Protein AF-A0A239QKS2-F1 (afdb_monomer)

Nearest PDB structures (foldseek):
  5axh-assembly1_A  TM=4.985E-01  e=1.488E-03  Thermoanaerobacter pseudethanolicus ATCC 33223
  5axg-assembly1_A  TM=4.965E-01  e=3.759E-03  Thermoanaerobacter pseudethanolicus ATCC 33223
  3wnk-assembly1_A  TM=4.405E-01  e=2.263E-02  Niallia circulans

Sequence (397 aa):
MKKGTTLFIAIICILAITTVGLYTGYEEKKEQIEALQQDMLIRDDMDGAFSEEIAEKDKQIQGLADVLEEKDRKIQDLKDDLQEMGQQVTALTNDAEQYVERINALNADVSSRDSRIGELEASITEKEGKIGELETIVAGKDSKVGELEAAISEKDSKIGELEGSISAAQEKIDSLNTDLTDKTKSIDALNADILSKNSQIESLSAESDSTKETLQTVQNLETELAGKEEKIKELNDSIAEKDEIIEDLKVKVQNLEILLNTFAQNKDKDEGTAGTNGLASVRPMVTMDFDKYTMSEPGKIQVVITVTNTGEEDMNEPVTLYYPNDKKVNEFGEDGLPAGKTRSWTGEWDVTQEQLDEGKVAFIIRYSLYDGAAGEDGLPTLRQHKTVFSKQINKGK

Mean predicted aligned error: 19.31 Å

Secondary structure (DSSP, 8-state):
--SHHHHHHHHHHHHHHHHHHHHHHHHHHHHHHHHHHHHHHHHHHHHHHHHHHHHHHHHHHHHHHHHHHHHHHHHHHHHHHHHHHHHHHHHHHHHHHHHHHHHHHHHHHHHHHHHHHHHHHHHHHHHHHHHHHHHHHHHHHHHHHHHHHHHHHHHHHHHHHHHHHHHHHHHHHHHHHHHHHHHHHHHHHHHHHHHHHHHHHHHHHHHHHHHHHHHHHHHHHHHHHHHHHHHHHHHHHHHHHHHHHHHHHHHHHHHHHHHHHHHHTS-------------PPP--EEEEEES--EESS-EEEEEEEEEE--SSS-B-S--EEE-TTS-B-GGG-SS-B-TT-EEEEEEEEEE-HHHHHHTEEEEEEEEEEE-SS--TTSS--EEEEEEEEEEE-EE--

pLDDT: mean 87.49, std 16.26, range [26.03, 98.81]

Solvent-accessible surface area (backbone atoms only — not comparable to full-atom values): 21691 Å² total; per-residue (Å²): 132,90,57,72,67,55,54,55,53,49,53,53,51,49,52,51,51,49,52,50,52,52,50,51,53,45,51,53,51,48,51,50,49,52,51,52,51,48,52,48,52,53,47,52,52,48,53,49,53,50,51,51,50,50,53,52,48,52,52,51,52,51,55,51,49,55,51,49,53,52,49,52,52,53,52,49,52,53,51,53,52,52,52,52,52,50,52,52,53,52,51,54,49,55,51,50,52,52,50,52,53,51,51,53,51,49,53,51,52,50,54,52,50,53,53,52,48,54,52,49,53,52,51,49,54,54,50,52,53,52,48,54,54,48,52,53,52,48,55,54,48,53,54,50,50,54,54,50,54,52,53,48,53,53,50,53,54,50,49,54,53,49,52,53,50,49,52,54,49,49,55,50,50,55,52,51,53,51,54,48,52,52,49,50,53,52,50,53,51,52,52,51,51,50,53,54,49,49,53,51,49,53,53,52,48,53,52,50,53,54,50,51,52,52,50,52,51,50,54,50,50,52,54,52,48,53,52,49,54,51,50,51,49,54,50,51,55,48,48,53,54,49,52,53,51,50,51,54,47,47,52,48,47,52,52,49,49,49,50,46,53,65,46,63,77,58,76,90,80,82,86,82,89,77,88,76,80,87,82,87,85,87,72,70,51,73,49,76,49,62,80,66,54,67,42,75,66,63,47,76,38,46,39,40,40,39,40,32,31,75,47,92,59,60,31,75,45,42,47,40,41,24,44,72,86,71,45,73,43,75,88,63,42,70,58,43,46,46,44,70,37,73,53,71,40,74,48,79,45,72,43,44,62,67,37,43,74,70,28,35,54,46,37,34,42,36,36,47,45,70,58,65,81,47,49,102,83,72,49,55,44,76,39,81,44,79,47,79,49,69,48,74,30,45,64,42,132

Structure (mmCIF, N/CA/C/O backbone):
data_AF-A0A239QKS2-F1
#
_entry.id   AF-A0A239QKS2-F1
#
loop_
_atom_site.group_PDB
_atom_site.id
_atom_site.type_symbol
_atom_site.label_atom_id
_atom_site.label_alt_id
_atom_site.label_comp_id
_atom_site.label_asym_id
_atom_site.label_entity_id
_atom_site.label_seq_id
_atom_site.pdbx_PDB_ins_code
_atom_site.Cartn_x
_atom_site.Cartn_y
_atom_site.Cartn_z
_atom_site.occupancy
_atom_site.B_iso_or_equiv
_atom_site.auth_seq_id
_atom_site.auth_comp_id
_atom_site.auth_asym_id
_atom_site.auth_atom_id
_atom_site.pdbx_PDB_model_num
ATOM 1 N N . MET A 1 1 ? 126.933 26.720 -172.159 1.00 47.84 1 MET A N 1
ATOM 2 C CA . MET A 1 1 ? 127.497 26.851 -170.793 1.00 47.84 1 MET A CA 1
ATOM 3 C C . MET A 1 1 ? 126.383 26.871 -169.743 1.00 47.84 1 MET A C 1
ATOM 5 O O . MET A 1 1 ? 125.813 27.917 -169.474 1.00 47.84 1 MET A O 1
ATOM 9 N N . LYS A 1 2 ? 126.066 25.693 -169.193 1.00 53.12 2 LYS A N 1
ATOM 10 C CA . LYS A 1 2 ? 125.741 25.361 -167.786 1.00 53.12 2 LYS A CA 1
ATOM 11 C C . LYS A 1 2 ? 124.768 26.189 -166.902 1.00 53.12 2 LYS A C 1
ATOM 13 O O . LYS A 1 2 ? 124.471 25.689 -165.828 1.00 53.12 2 LYS A O 1
ATOM 18 N N . LYS A 1 3 ? 124.242 27.371 -167.265 1.00 53.22 3 LYS A N 1
ATOM 19 C CA . LYS A 1 3 ? 123.347 28.159 -166.371 1.00 53.22 3 LYS A CA 1
ATOM 20 C C . LYS A 1 3 ? 121.837 27.987 -166.631 1.00 53.22 3 LYS A C 1
ATOM 22 O O . LYS A 1 3 ? 121.060 28.078 -165.689 1.00 53.22 3 LYS A O 1
ATOM 27 N N . GLY A 1 4 ? 121.424 27.699 -167.872 1.00 55.31 4 GLY A N 1
ATOM 28 C CA . GLY A 1 4 ? 120.005 27.622 -168.272 1.00 55.31 4 GLY A CA 1
ATOM 29 C C . GLY A 1 4 ? 119.245 26.381 -167.785 1.00 55.31 4 GLY A C 1
ATOM 30 O O . GLY A 1 4 ? 118.076 26.477 -167.437 1.00 55.31 4 GLY A O 1
ATOM 31 N N . THR A 1 5 ? 119.898 25.226 -167.681 1.00 60.78 5 THR A N 1
ATOM 32 C CA . THR A 1 5 ? 119.260 23.991 -167.193 1.00 60.78 5 THR A CA 1
ATOM 33 C C . THR A 1 5 ? 119.127 23.975 -165.668 1.00 60.78 5 THR A C 1
ATOM 35 O O . THR A 1 5 ? 118.152 23.462 -165.135 1.00 60.78 5 THR A O 1
ATOM 38 N N . THR A 1 6 ? 120.063 24.605 -164.956 1.00 61.34 6 THR A N 1
ATOM 39 C CA . THR A 1 6 ? 120.092 24.653 -163.486 1.00 61.34 6 THR A CA 1
ATOM 40 C C . THR A 1 6 ? 118.998 25.556 -162.906 1.00 61.34 6 THR A C 1
ATOM 42 O O . THR A 1 6 ? 118.423 25.219 -161.879 1.00 61.34 6 THR A O 1
ATOM 45 N N . LEU A 1 7 ? 118.666 26.673 -163.573 1.00 62.88 7 LEU A N 1
ATOM 46 C CA . LEU A 1 7 ? 117.631 27.614 -163.117 1.00 62.88 7 LEU A CA 1
ATOM 47 C C . LEU A 1 7 ? 116.206 27.056 -163.295 1.00 62.88 7 LEU A C 1
ATOM 49 O O . LEU A 1 7 ? 115.366 27.224 -162.418 1.00 62.88 7 LEU A O 1
ATOM 53 N N . PHE A 1 8 ? 115.939 26.355 -164.401 1.00 65.31 8 PHE A N 1
ATOM 54 C CA . PHE A 1 8 ? 114.623 25.765 -164.676 1.00 65.31 8 PHE A CA 1
ATOM 55 C C . PHE A 1 8 ? 114.333 24.562 -163.763 1.00 65.31 8 PHE A C 1
ATOM 57 O O . PHE A 1 8 ? 113.239 24.445 -163.217 1.00 65.31 8 PHE A O 1
ATOM 64 N N . ILE A 1 9 ? 115.348 23.723 -163.511 1.00 68.69 9 ILE A N 1
ATOM 65 C CA . ILE A 1 9 ? 115.271 22.631 -162.528 1.00 68.69 9 ILE A CA 1
ATOM 66 C C . ILE A 1 9 ? 115.101 23.194 -161.106 1.00 68.69 9 ILE A C 1
ATOM 68 O O . ILE A 1 9 ? 114.302 22.664 -160.344 1.00 68.69 9 ILE A O 1
ATOM 72 N N . ALA A 1 10 ? 115.767 24.304 -160.757 1.00 69.31 10 ALA A N 1
ATOM 73 C CA . ALA A 1 10 ? 115.600 24.948 -159.451 1.00 69.31 10 ALA A CA 1
ATOM 74 C C . ALA A 1 10 ? 114.176 25.492 -159.224 1.00 69.31 10 ALA A C 1
ATOM 76 O O . ALA A 1 10 ? 113.632 25.297 -158.143 1.00 69.31 10 ALA A O 1
ATOM 77 N N . ILE A 1 11 ? 113.545 26.118 -160.225 1.00 70.69 11 ILE A N 1
ATOM 78 C CA . ILE A 1 11 ? 112.167 26.637 -160.112 1.00 70.69 11 ILE A CA 1
ATOM 79 C C . ILE A 1 11 ? 111.148 25.497 -159.990 1.00 70.69 11 ILE A C 1
ATOM 81 O O . ILE A 1 11 ? 110.250 25.577 -159.154 1.00 70.69 11 ILE A O 1
ATOM 85 N N . ILE A 1 12 ? 111.303 24.423 -160.773 1.00 73.75 12 ILE A N 1
ATOM 86 C CA . ILE A 1 12 ? 110.432 23.240 -160.684 1.00 73.75 12 ILE A CA 1
ATOM 87 C C . ILE A 1 12 ? 110.605 22.537 -159.331 1.00 73.75 12 ILE A C 1
ATOM 89 O O . ILE A 1 12 ? 109.608 22.168 -158.719 1.00 73.75 12 ILE A O 1
ATOM 93 N N . CYS A 1 13 ? 111.835 22.411 -158.819 1.00 72.19 13 CYS A N 1
ATOM 94 C CA . CYS A 1 13 ? 112.075 21.873 -157.479 1.00 72.19 13 CYS A CA 1
ATOM 95 C C . CYS A 1 13 ? 111.467 22.761 -156.385 1.00 72.19 13 CYS A C 1
ATOM 97 O O . CYS A 1 13 ? 110.844 22.230 -155.474 1.00 72.19 13 CYS A O 1
ATOM 99 N N . ILE A 1 14 ? 111.591 24.092 -156.474 1.00 73.31 14 ILE A N 1
ATOM 100 C CA . ILE A 1 14 ? 110.985 25.021 -155.505 1.00 73.31 14 ILE A CA 1
ATOM 101 C C . ILE A 1 14 ? 109.459 24.910 -155.534 1.00 73.31 14 ILE A C 1
ATOM 103 O O . ILE A 1 14 ? 108.862 24.790 -154.473 1.00 73.31 14 ILE A O 1
ATOM 107 N N . LEU A 1 15 ? 108.839 24.903 -156.719 1.00 72.75 15 LEU A N 1
ATOM 108 C CA . LEU A 1 15 ? 107.388 24.745 -156.864 1.00 72.75 15 LEU A CA 1
ATOM 109 C C . LEU A 1 15 ? 106.905 23.391 -156.343 1.00 72.75 15 LEU A C 1
ATOM 111 O O . LEU A 1 15 ? 105.918 23.353 -155.623 1.00 72.75 15 LEU A O 1
ATOM 115 N N . ALA A 1 16 ? 107.611 22.298 -156.647 1.00 73.88 16 ALA A N 1
ATOM 116 C CA . ALA A 1 16 ? 107.278 20.973 -156.132 1.00 73.88 16 ALA A CA 1
ATOM 117 C C . ALA A 1 16 ? 107.384 20.922 -154.597 1.00 73.88 16 ALA A C 1
ATOM 119 O O . ALA A 1 16 ? 106.456 20.456 -153.940 1.00 73.88 16 ALA A O 1
ATOM 120 N N . ILE A 1 17 ? 108.463 21.467 -154.020 1.00 74.19 17 ILE A N 1
ATOM 121 C CA . ILE A 1 17 ? 108.675 21.544 -152.566 1.00 74.19 17 ILE A CA 1
ATOM 122 C C . ILE A 1 17 ? 107.605 22.416 -151.898 1.00 74.19 17 ILE A C 1
ATOM 124 O O . ILE A 1 17 ? 107.085 22.026 -150.855 1.00 74.19 17 ILE A O 1
ATOM 128 N N . THR A 1 18 ? 107.231 23.560 -152.484 1.00 74.69 18 THR A N 1
ATOM 129 C CA . THR A 1 18 ? 106.180 24.421 -151.921 1.00 74.69 18 THR A CA 1
ATOM 130 C C . THR A 1 18 ? 104.794 23.798 -152.048 1.00 74.69 18 THR A C 1
ATOM 132 O O . THR A 1 18 ? 104.026 23.884 -151.095 1.00 74.69 18 THR A O 1
ATOM 135 N N . THR A 1 19 ? 104.464 23.118 -153.154 1.00 74.81 19 THR A N 1
ATOM 136 C CA . THR A 1 19 ? 103.192 22.380 -153.267 1.00 74.81 19 THR A CA 1
ATOM 137 C C . THR A 1 19 ? 103.113 21.200 -152.309 1.00 74.81 19 THR A C 1
ATOM 139 O O . THR A 1 19 ? 102.076 21.017 -151.680 1.00 74.81 19 THR A O 1
ATOM 142 N N . VAL A 1 20 ? 104.198 20.435 -152.145 1.00 77.69 20 VAL A N 1
ATOM 143 C CA . VAL A 1 20 ? 104.249 19.340 -151.168 1.00 77.69 20 VAL A CA 1
ATOM 144 C C . VAL A 1 20 ? 104.136 19.906 -149.755 1.00 77.69 20 VAL A C 1
ATOM 146 O O . VAL A 1 20 ? 103.309 19.417 -149.005 1.00 77.69 20 VAL A O 1
ATOM 149 N N . GLY A 1 21 ? 104.856 20.983 -149.421 1.00 75.94 21 GLY A N 1
ATOM 150 C CA . GLY A 1 21 ? 104.785 21.637 -148.108 1.00 75.94 21 GLY A CA 1
ATOM 151 C C . GLY A 1 21 ? 103.411 22.233 -147.767 1.00 75.94 21 GLY A C 1
ATOM 152 O O . GLY A 1 21 ? 102.965 22.156 -146.625 1.00 75.94 21 GLY A O 1
ATOM 153 N N . LEU A 1 22 ? 102.712 22.809 -148.752 1.00 76.69 22 LEU A N 1
ATOM 154 C CA . LEU A 1 22 ? 101.336 23.295 -148.582 1.00 76.69 22 LEU A CA 1
ATOM 155 C C . LEU A 1 22 ? 100.339 22.142 -148.429 1.00 76.69 22 LEU A C 1
ATOM 157 O O . LEU A 1 22 ? 99.420 22.250 -147.622 1.00 76.69 22 LEU A O 1
ATOM 161 N N . TYR A 1 23 ? 100.518 21.051 -149.177 1.00 76.75 23 TYR A N 1
ATOM 162 C CA . TYR A 1 23 ? 99.669 19.864 -149.076 1.00 76.75 23 TYR A CA 1
ATOM 163 C C . TYR A 1 23 ? 99.888 19.125 -147.748 1.00 76.75 23 TYR A C 1
ATOM 165 O O . TYR A 1 23 ? 98.917 18.773 -147.087 1.00 76.75 23 TYR A O 1
ATOM 173 N N . THR A 1 24 ? 101.139 18.964 -147.300 1.00 79.06 24 THR A N 1
ATOM 174 C CA . THR A 1 24 ? 101.455 18.383 -145.985 1.00 79.06 24 THR A CA 1
ATOM 175 C C . THR A 1 24 ? 100.921 19.256 -144.856 1.00 79.06 24 THR A C 1
ATOM 177 O O . THR A 1 24 ? 100.304 18.735 -143.940 1.00 79.06 24 THR A O 1
ATOM 180 N N . GLY A 1 25 ? 101.062 20.584 -144.948 1.00 82.50 25 GLY A N 1
ATOM 181 C CA . GLY A 1 25 ? 100.485 21.503 -143.962 1.00 82.50 25 GLY A CA 1
ATOM 182 C C . GLY A 1 25 ? 98.950 21.541 -143.975 1.00 82.50 25 GLY A C 1
ATOM 183 O O . GLY A 1 25 ? 98.337 21.817 -142.945 1.00 82.50 25 GLY A O 1
ATOM 184 N N . TYR A 1 26 ? 98.314 21.270 -145.120 1.00 84.12 26 TYR A N 1
ATOM 185 C CA . TYR A 1 26 ? 96.863 21.099 -145.215 1.00 84.12 26 TYR A CA 1
ATOM 186 C C . TYR A 1 26 ? 96.407 19.798 -144.550 1.00 84.12 26 TYR A C 1
ATOM 188 O O . TYR A 1 26 ? 95.479 19.849 -143.748 1.00 84.12 26 TYR A O 1
ATOM 196 N N . GLU A 1 27 ? 97.062 18.667 -144.830 1.00 85.75 27 GLU A N 1
ATOM 197 C CA . GLU A 1 27 ? 96.732 17.383 -144.193 1.00 85.75 27 GLU A CA 1
ATOM 198 C C . GLU A 1 27 ? 97.004 17.415 -142.684 1.00 85.75 27 GLU A C 1
ATOM 200 O O . GLU A 1 27 ? 96.136 17.008 -141.926 1.00 85.75 27 GLU A O 1
ATOM 205 N N . GLU A 1 28 ? 98.113 18.007 -142.222 1.00 85.06 28 GLU A N 1
ATOM 206 C CA . GLU A 1 28 ? 98.377 18.191 -140.783 1.00 85.06 28 GLU A CA 1
ATOM 207 C C . GLU A 1 28 ? 97.287 19.031 -140.105 1.00 85.06 28 GLU A C 1
ATOM 209 O O . GLU A 1 28 ? 96.827 18.705 -139.012 1.00 85.06 28 GLU A O 1
ATOM 214 N N . LYS A 1 29 ? 96.841 20.122 -140.742 1.00 87.56 29 LYS A N 1
ATOM 215 C CA . LYS A 1 29 ? 95.743 20.937 -140.203 1.00 87.56 29 LYS A CA 1
ATOM 216 C C . LYS A 1 29 ? 94.405 20.216 -140.250 1.00 87.56 29 LYS A C 1
ATOM 218 O O . LYS A 1 29 ? 93.595 20.412 -139.352 1.00 87.56 29 LYS A O 1
ATOM 223 N N . LYS A 1 30 ? 94.149 19.427 -141.289 1.00 90.44 30 LYS A N 1
ATOM 224 C CA . LYS A 1 30 ? 92.936 18.621 -141.411 1.00 90.44 30 LYS A CA 1
ATOM 225 C C . LYS A 1 30 ? 92.901 17.543 -140.330 1.00 90.44 30 LYS A C 1
ATOM 227 O O . LYS A 1 30 ? 91.894 17.438 -139.646 1.00 90.44 30 LYS A O 1
ATOM 232 N N . GLU A 1 31 ? 94.009 16.847 -140.108 1.00 87.88 31 GLU A N 1
ATOM 233 C CA . GLU A 1 31 ? 94.169 15.861 -139.037 1.00 87.88 31 GLU A CA 1
ATOM 234 C C . GLU A 1 31 ? 94.028 16.517 -137.651 1.00 87.88 31 GLU A C 1
ATOM 236 O O . GLU A 1 31 ? 93.329 15.992 -136.790 1.00 87.88 31 GLU A O 1
ATOM 241 N N . GLN A 1 32 ? 94.579 17.723 -137.445 1.00 90.69 32 GLN A N 1
ATOM 242 C CA . GLN A 1 32 ? 94.343 18.509 -136.222 1.00 90.69 32 GLN A CA 1
ATOM 243 C C . GLN A 1 32 ? 92.873 18.905 -136.041 1.00 90.69 32 GLN A C 1
ATOM 245 O O . GLN A 1 32 ? 92.370 18.887 -134.920 1.00 90.69 32 GLN A O 1
ATOM 250 N N . ILE A 1 33 ? 92.184 19.289 -137.117 1.00 90.50 33 ILE A N 1
ATOM 251 C CA . ILE A 1 33 ? 90.755 19.616 -137.075 1.00 90.50 33 ILE A CA 1
ATOM 252 C C . ILE A 1 33 ? 89.938 18.365 -136.746 1.00 90.50 33 ILE A C 1
ATOM 254 O O . ILE A 1 33 ? 89.044 18.451 -135.911 1.00 90.50 33 ILE A O 1
ATOM 258 N N . GLU A 1 34 ? 90.253 17.220 -137.348 1.00 90.50 34 GLU A N 1
ATOM 259 C CA . GLU A 1 34 ? 89.598 15.939 -137.062 1.00 90.50 34 GLU A CA 1
ATOM 260 C C . GLU A 1 34 ? 89.833 15.507 -135.603 1.00 90.50 34 GLU A C 1
ATOM 262 O O . GLU A 1 34 ? 88.885 15.123 -134.920 1.00 90.50 34 GLU A O 1
ATOM 267 N N . ALA A 1 35 ? 91.053 15.670 -135.079 1.00 90.19 35 ALA A N 1
ATOM 268 C CA . ALA A 1 35 ? 91.368 15.405 -133.674 1.00 90.19 35 ALA A CA 1
ATOM 269 C C . ALA A 1 35 ? 90.603 16.338 -132.718 1.00 90.19 35 ALA A C 1
ATOM 271 O O . ALA A 1 35 ? 90.007 15.880 -131.747 1.00 90.19 35 ALA A O 1
ATOM 272 N N . LEU A 1 36 ? 90.545 17.641 -133.017 1.00 91.88 36 LEU A N 1
ATOM 273 C CA . LEU A 1 36 ? 89.760 18.600 -132.233 1.00 91.88 36 LEU A CA 1
ATOM 274 C C . LEU A 1 36 ? 88.255 18.308 -132.297 1.00 91.88 36 LEU A C 1
ATOM 276 O O . LEU A 1 36 ? 87.556 18.490 -131.304 1.00 91.88 36 LEU A O 1
ATOM 280 N N . GLN A 1 37 ? 87.742 17.857 -133.444 1.00 93.69 37 GLN A N 1
ATOM 281 C CA . GLN A 1 37 ? 86.350 17.422 -133.581 1.00 93.69 37 GLN A CA 1
ATOM 282 C C . GLN A 1 37 ? 86.061 16.191 -132.725 1.00 93.69 37 GLN A C 1
ATOM 284 O O . GLN A 1 37 ? 85.012 16.134 -132.086 1.00 93.69 37 GLN A O 1
ATOM 289 N N . GLN A 1 38 ? 86.991 15.240 -132.673 1.00 92.25 38 GLN A N 1
ATOM 290 C CA . GLN A 1 38 ? 86.869 14.066 -131.818 1.00 92.25 38 GLN A CA 1
ATOM 291 C C . GLN A 1 38 ? 86.911 14.438 -130.327 1.00 92.25 38 GLN A C 1
ATOM 293 O O . GLN A 1 38 ? 86.077 13.957 -129.565 1.00 92.25 38 GLN A O 1
ATOM 298 N N . ASP A 1 39 ? 87.810 15.334 -129.917 1.00 93.81 39 ASP A N 1
ATOM 299 C CA . ASP A 1 39 ? 87.876 15.835 -128.537 1.00 93.81 39 ASP A CA 1
ATOM 300 C C . ASP A 1 39 ? 86.611 16.607 -128.136 1.00 93.81 39 ASP A C 1
ATOM 302 O O . ASP A 1 39 ? 86.152 16.490 -126.999 1.00 93.81 39 ASP A O 1
ATOM 306 N N . MET A 1 40 ? 86.032 17.388 -129.057 1.00 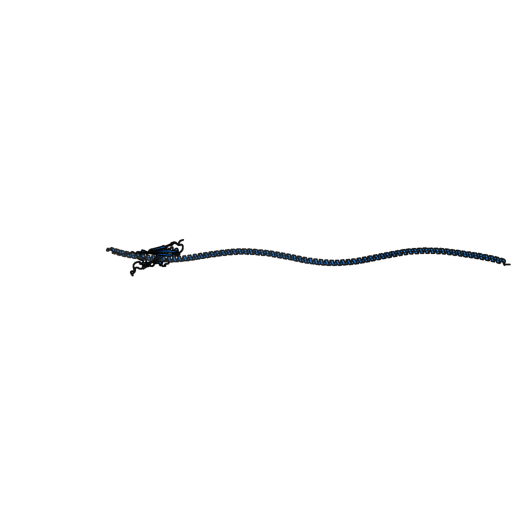93.31 40 MET A N 1
ATOM 307 C CA . MET A 1 40 ? 84.745 18.051 -128.826 1.00 93.31 40 MET A CA 1
ATOM 308 C C . MET A 1 40 ? 83.620 17.037 -128.649 1.00 93.31 40 MET A C 1
ATOM 310 O O . MET A 1 40 ? 82.856 17.180 -127.707 1.00 93.31 40 MET A O 1
ATOM 314 N N . LEU A 1 41 ? 83.553 15.993 -129.483 1.00 93.62 41 LEU A N 1
ATOM 315 C CA . LEU A 1 41 ? 82.556 14.928 -129.327 1.00 93.62 41 LEU A CA 1
ATOM 316 C C . LEU A 1 41 ? 82.693 14.214 -127.976 1.00 93.62 41 LEU A C 1
ATOM 318 O O . LEU A 1 41 ? 81.699 14.009 -127.292 1.00 93.62 41 LEU A O 1
ATOM 322 N N . ILE A 1 42 ? 83.922 13.895 -127.557 1.00 93.38 42 ILE A N 1
ATOM 323 C CA . ILE A 1 42 ? 84.176 13.286 -126.243 1.00 93.38 42 ILE A CA 1
ATOM 324 C C . ILE A 1 42 ? 83.735 14.226 -125.119 1.00 93.38 42 ILE A C 1
ATOM 326 O O . ILE A 1 42 ? 83.145 13.779 -124.138 1.00 93.38 42 ILE A O 1
ATOM 330 N N . ARG A 1 43 ? 84.021 15.527 -125.240 1.00 93.88 43 ARG A N 1
ATOM 331 C CA . ARG A 1 43 ? 83.601 16.512 -124.242 1.00 93.88 43 ARG A CA 1
ATOM 332 C C . ARG A 1 43 ? 82.083 16.661 -124.198 1.00 93.88 43 ARG A C 1
ATOM 334 O O . ARG A 1 43 ? 81.547 16.701 -123.101 1.00 93.88 43 ARG A O 1
ATOM 341 N N . ASP A 1 44 ? 81.411 16.695 -125.343 1.00 94.50 44 ASP A N 1
ATOM 342 C CA . ASP A 1 44 ? 79.950 16.760 -125.422 1.00 94.50 44 ASP A CA 1
ATOM 343 C C . ASP A 1 44 ? 79.311 15.519 -124.771 1.00 94.50 44 ASP A C 1
ATOM 345 O O . ASP A 1 44 ? 78.363 15.651 -123.997 1.00 94.50 44 ASP A O 1
ATOM 349 N N . ASP A 1 45 ? 79.873 14.326 -125.002 1.00 94.31 45 ASP A N 1
ATOM 350 C CA . ASP A 1 45 ? 79.443 13.088 -124.338 1.00 94.31 45 ASP A CA 1
ATOM 351 C C . ASP A 1 45 ? 79.669 13.153 -122.813 1.00 94.31 45 ASP A C 1
ATOM 353 O O . ASP A 1 45 ? 78.814 12.728 -122.032 1.00 94.31 45 ASP A O 1
ATOM 357 N N . MET A 1 46 ? 80.804 13.707 -122.368 1.00 94.25 46 MET A N 1
ATOM 358 C CA . MET A 1 46 ? 81.105 13.902 -120.943 1.00 94.25 46 MET A CA 1
ATOM 359 C C . MET A 1 46 ? 80.177 14.926 -120.282 1.00 94.25 46 MET A C 1
ATOM 361 O O . MET A 1 46 ? 79.684 14.676 -119.183 1.00 94.25 46 MET A O 1
ATOM 365 N N . ASP A 1 47 ? 79.927 16.059 -120.936 1.00 95.44 47 ASP A N 1
ATOM 366 C CA . ASP A 1 47 ? 79.019 17.099 -120.453 1.00 95.44 47 ASP A CA 1
ATOM 367 C C . ASP A 1 47 ? 77.579 16.561 -120.395 1.00 95.44 47 ASP A C 1
ATOM 369 O O . ASP A 1 47 ? 76.856 16.836 -119.434 1.00 95.44 47 ASP A O 1
ATOM 373 N N . GLY A 1 48 ? 77.189 15.715 -121.356 1.00 94.62 48 GLY A N 1
ATOM 374 C CA . GLY A 1 48 ? 75.944 14.950 -121.320 1.00 94.62 48 GLY A CA 1
ATOM 375 C C . GLY A 1 48 ? 75.864 14.015 -120.110 1.00 94.62 48 GLY A C 1
ATOM 376 O O . GLY A 1 48 ? 74.897 14.082 -119.351 1.00 94.62 48 GLY A O 1
ATOM 377 N N . ALA A 1 49 ? 76.902 13.206 -119.870 1.00 94.62 49 ALA A N 1
ATOM 378 C CA . ALA A 1 49 ? 76.957 12.290 -118.727 1.00 94.62 49 ALA A CA 1
ATOM 379 C C . ALA A 1 49 ? 76.915 13.026 -117.374 1.00 94.62 49 ALA A C 1
ATOM 381 O O . ALA A 1 49 ? 76.197 12.610 -116.463 1.00 94.62 49 ALA A O 1
ATOM 382 N N . PHE A 1 50 ? 77.631 14.148 -117.239 1.00 95.12 50 PHE A N 1
ATOM 383 C CA . PHE A 1 50 ? 77.562 14.981 -116.036 1.00 95.12 50 PHE A CA 1
ATOM 384 C C . PHE A 1 50 ? 76.201 15.655 -115.874 1.00 95.12 50 PHE A C 1
ATOM 386 O O . PHE A 1 50 ? 75.698 15.737 -114.754 1.00 95.12 50 PHE A O 1
ATOM 393 N N . SER A 1 51 ? 75.576 16.107 -116.964 1.00 95.69 51 SER A N 1
ATOM 394 C CA . SER A 1 51 ? 74.218 16.653 -116.915 1.00 95.69 51 SER A CA 1
ATOM 395 C C . SER A 1 51 ? 73.202 15.602 -116.453 1.00 95.69 51 SER A C 1
ATOM 397 O O . SER A 1 51 ? 72.289 15.940 -115.699 1.00 95.69 51 SER A O 1
ATOM 399 N N . GLU A 1 52 ? 73.350 14.343 -116.874 1.00 95.88 52 GLU A N 1
ATOM 400 C CA . GLU A 1 52 ? 72.514 13.232 -116.403 1.00 95.88 52 GLU A CA 1
ATOM 401 C C . GLU A 1 52 ? 72.758 12.918 -114.918 1.00 95.88 52 GLU A C 1
ATOM 403 O O . GLU A 1 52 ? 71.798 12.752 -114.162 1.00 95.88 52 GLU A O 1
ATOM 408 N N . GLU A 1 53 ? 74.018 12.894 -114.468 1.00 96.62 53 GLU A N 1
ATOM 409 C CA . GLU A 1 53 ? 74.349 12.670 -113.054 1.00 96.62 53 GLU A CA 1
ATOM 410 C C . GLU A 1 53 ? 73.815 13.793 -112.153 1.00 96.62 53 GLU A C 1
ATOM 412 O O . GLU A 1 53 ? 73.243 13.511 -111.098 1.00 96.62 53 GLU A O 1
ATOM 417 N N . ILE A 1 54 ? 73.948 15.055 -112.574 1.00 96.56 54 ILE A N 1
ATOM 418 C CA . ILE A 1 54 ? 73.385 16.211 -111.860 1.00 96.56 54 ILE A CA 1
ATOM 419 C C . ILE A 1 54 ? 71.864 16.079 -111.762 1.00 96.56 54 ILE A C 1
ATOM 421 O O . ILE A 1 54 ? 71.321 16.213 -110.668 1.00 96.56 54 ILE A O 1
ATOM 425 N N . ALA A 1 55 ? 71.182 15.736 -112.858 1.00 95.81 55 ALA A N 1
ATOM 426 C CA . ALA A 1 55 ? 69.731 15.555 -112.850 1.00 95.81 55 ALA A CA 1
ATOM 427 C C . ALA A 1 55 ? 69.283 14.430 -111.895 1.00 95.81 55 ALA A C 1
ATOM 429 O O . ALA A 1 55 ? 68.282 14.570 -111.186 1.00 95.81 55 ALA A O 1
ATOM 430 N N . GLU A 1 56 ? 70.031 13.324 -111.829 1.00 96.69 56 GLU A N 1
ATOM 431 C CA . GLU A 1 56 ? 69.754 12.240 -110.880 1.00 96.69 56 GLU A CA 1
ATOM 432 C C . GLU A 1 56 ? 70.042 12.663 -109.430 1.00 96.69 56 GLU A C 1
ATOM 434 O O . GLU A 1 56 ? 69.277 12.328 -108.521 1.00 96.69 56 GLU A O 1
ATOM 439 N N . LYS A 1 57 ? 71.101 13.443 -109.186 1.00 96.81 57 LYS A N 1
ATOM 440 C CA . LYS A 1 57 ? 71.395 13.994 -107.854 1.00 96.81 57 LYS A CA 1
ATOM 441 C C . LYS A 1 57 ? 70.342 14.993 -107.398 1.00 96.81 57 LYS A C 1
ATOM 443 O O . LYS A 1 57 ? 69.926 14.913 -106.245 1.00 96.81 57 LYS A O 1
ATOM 448 N N . ASP A 1 58 ? 69.853 15.851 -108.282 1.00 97.38 58 ASP A N 1
ATOM 449 C CA . ASP A 1 58 ? 68.757 16.775 -107.988 1.00 97.38 58 ASP A CA 1
ATOM 450 C C . ASP A 1 58 ? 67.478 16.015 -107.627 1.00 97.38 58 ASP A C 1
ATOM 452 O O . ASP A 1 58 ? 66.799 16.347 -106.652 1.00 97.38 58 ASP A O 1
ATOM 456 N N . LYS A 1 59 ? 67.191 14.917 -108.335 1.00 96.75 59 LYS A N 1
ATOM 457 C CA . LYS A 1 59 ? 66.078 14.024 -107.994 1.00 96.75 59 LYS A CA 1
ATOM 458 C C . LYS A 1 59 ? 66.262 13.360 -106.624 1.00 96.75 59 LYS A C 1
ATOM 460 O O . LYS A 1 59 ? 65.299 13.258 -105.863 1.00 96.75 59 LYS A O 1
ATOM 465 N N . GLN A 1 60 ? 67.481 12.932 -106.283 1.00 97.62 60 GLN A N 1
ATOM 466 C CA . GLN A 1 60 ? 67.801 12.387 -104.955 1.00 97.62 60 GLN A CA 1
ATOM 467 C C . GLN A 1 60 ? 67.654 13.443 -103.851 1.00 97.62 60 GLN A C 1
ATOM 469 O O . GLN A 1 60 ? 67.094 13.142 -102.797 1.00 97.62 60 GLN A O 1
ATOM 474 N N . ILE A 1 61 ? 68.116 14.674 -104.091 1.00 97.56 61 ILE A N 1
ATOM 475 C CA . ILE A 1 61 ? 67.975 15.806 -103.164 1.00 97.56 61 ILE A CA 1
ATOM 476 C C . ILE A 1 61 ? 66.496 16.118 -102.934 1.00 97.56 61 ILE A C 1
ATOM 478 O O . ILE A 1 61 ? 66.088 16.256 -101.782 1.00 97.56 61 ILE A O 1
ATOM 482 N N . GLN A 1 62 ? 65.686 16.151 -103.995 1.00 96.88 62 GLN A N 1
ATOM 483 C CA . GLN A 1 62 ? 64.246 16.365 -103.875 1.00 96.88 62 GLN A CA 1
ATOM 484 C C . GLN A 1 62 ? 63.579 15.253 -103.055 1.00 96.88 62 GLN A C 1
ATOM 486 O O . GLN A 1 62 ? 62.823 15.544 -102.136 1.00 96.88 62 GLN A O 1
ATOM 491 N N . GLY A 1 63 ? 63.916 13.985 -103.314 1.00 97.44 63 GLY A N 1
ATOM 492 C CA . GLY A 1 63 ? 63.371 12.866 -102.541 1.00 97.44 63 GLY A CA 1
ATOM 493 C C . GLY A 1 63 ? 63.739 12.924 -101.053 1.00 97.44 63 GLY A C 1
ATOM 494 O O . GLY A 1 63 ? 62.913 12.612 -100.198 1.00 97.44 63 GLY A O 1
ATOM 495 N N . LEU A 1 64 ? 64.961 13.354 -100.722 1.00 97.25 64 LEU A N 1
ATOM 496 C CA . LEU A 1 64 ? 65.367 13.574 -99.330 1.00 97.25 64 LEU A CA 1
ATOM 497 C C . LEU A 1 64 ? 64.638 14.761 -98.692 1.00 97.25 64 LEU A C 1
ATOM 499 O O . LEU A 1 64 ? 64.283 14.673 -97.517 1.00 97.25 64 LEU A O 1
ATOM 503 N N . ALA A 1 65 ? 64.404 15.841 -99.442 1.00 97.12 65 ALA A N 1
ATOM 504 C CA . ALA A 1 65 ? 63.638 16.991 -98.971 1.00 97.12 65 ALA A CA 1
ATOM 505 C C . ALA A 1 65 ? 62.189 16.598 -98.640 1.00 97.12 65 ALA A C 1
ATOM 507 O O . ALA A 1 65 ? 61.717 16.902 -97.547 1.00 97.12 65 ALA A O 1
ATOM 508 N N . ASP A 1 66 ? 61.534 15.831 -99.517 1.00 97.69 66 ASP A N 1
ATOM 509 C CA . ASP A 1 66 ? 60.168 15.340 -99.302 1.00 97.69 66 ASP A CA 1
ATOM 510 C C . ASP A 1 66 ? 60.078 14.454 -98.041 1.00 97.69 66 ASP A C 1
ATOM 512 O O . ASP A 1 66 ? 59.160 14.594 -97.228 1.00 97.69 66 ASP A O 1
ATOM 516 N N . VAL A 1 67 ? 61.060 13.565 -97.834 1.00 97.94 67 VAL A N 1
ATOM 517 C CA . VAL A 1 67 ? 61.140 12.728 -96.622 1.00 97.94 67 VAL A CA 1
ATOM 518 C C . VAL A 1 67 ? 61.358 13.579 -95.371 1.00 97.94 67 VAL A C 1
ATOM 520 O O . VAL A 1 67 ? 60.782 13.281 -94.325 1.00 97.94 67 VAL A O 1
ATOM 523 N N . LEU A 1 68 ? 62.186 14.620 -95.448 1.00 97.94 68 LEU A N 1
ATOM 524 C CA . LEU A 1 68 ? 62.450 15.507 -94.317 1.00 97.94 68 LEU A CA 1
ATOM 525 C C . LEU A 1 68 ? 61.185 16.282 -93.927 1.00 97.94 68 LEU A C 1
ATOM 527 O O . LEU A 1 68 ? 60.841 16.299 -92.747 1.00 97.94 68 LEU A O 1
ATOM 531 N N . GLU A 1 69 ? 60.427 16.792 -94.903 1.00 97.62 69 GLU A N 1
ATOM 532 C CA . GLU A 1 69 ? 59.117 17.406 -94.652 1.00 97.62 69 GLU A CA 1
ATOM 533 C C . GLU A 1 69 ? 58.125 16.429 -94.001 1.00 97.62 69 GLU A C 1
ATOM 535 O O . GLU A 1 69 ? 57.385 16.805 -93.087 1.00 97.62 69 GLU A O 1
ATOM 540 N N . GLU A 1 70 ? 58.096 15.166 -94.440 1.00 97.94 70 GLU A N 1
ATOM 541 C CA . GLU A 1 70 ? 57.249 14.138 -93.823 1.00 97.94 70 GLU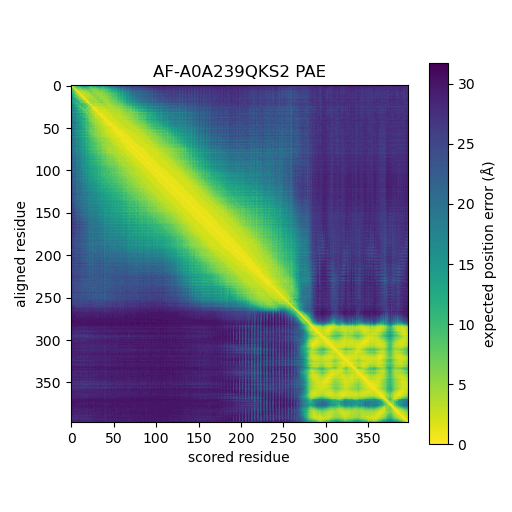 A CA 1
ATOM 542 C C . GLU A 1 70 ? 57.648 13.886 -92.359 1.00 97.94 70 GLU A C 1
ATOM 544 O O . GLU A 1 70 ? 56.786 13.790 -91.477 1.00 97.94 70 GLU A O 1
ATOM 549 N N . LYS A 1 71 ? 58.954 13.797 -92.074 1.00 97.75 71 LYS A N 1
ATOM 550 C CA . LYS A 1 71 ? 59.456 13.622 -90.705 1.00 97.75 71 LYS A CA 1
ATOM 551 C C . LYS A 1 71 ? 59.153 14.828 -89.827 1.00 97.75 71 LYS A C 1
ATOM 553 O O . LYS A 1 71 ? 58.753 14.613 -88.685 1.00 97.75 71 LYS A O 1
ATOM 558 N N . ASP A 1 72 ? 59.275 16.045 -90.345 1.00 98.19 72 ASP A N 1
ATOM 559 C CA . ASP A 1 72 ? 58.950 17.268 -89.606 1.00 98.19 72 ASP A CA 1
ATOM 560 C C . ASP A 1 72 ? 57.467 17.320 -89.230 1.00 98.19 72 ASP A C 1
ATOM 562 O O . ASP A 1 72 ? 57.138 17.599 -88.074 1.00 98.19 72 ASP A O 1
ATOM 566 N N . ARG A 1 73 ? 56.567 16.954 -90.156 1.00 98.00 73 ARG A N 1
ATOM 567 C CA . ARG A 1 73 ? 55.131 16.812 -89.848 1.00 98.00 73 ARG A CA 1
ATOM 568 C C . ARG A 1 73 ? 54.901 15.780 -88.746 1.00 98.00 73 ARG A C 1
ATOM 570 O O . ARG A 1 73 ? 54.229 16.076 -87.766 1.00 98.00 73 ARG A O 1
ATOM 577 N N . LYS A 1 74 ? 55.532 14.606 -88.841 1.00 98.25 74 LYS A N 1
ATOM 578 C CA . LYS A 1 74 ? 55.386 13.549 -87.828 1.00 98.25 74 LYS A CA 1
ATOM 579 C C . LYS A 1 74 ? 55.950 13.939 -86.458 1.00 98.25 74 LYS A C 1
ATOM 581 O O . LYS A 1 74 ? 55.415 13.519 -85.436 1.00 98.25 74 LYS A O 1
ATOM 586 N N . ILE A 1 75 ? 57.040 14.706 -86.420 1.00 98.25 75 ILE A N 1
ATOM 587 C CA . ILE A 1 75 ? 57.594 15.256 -85.176 1.00 98.25 75 ILE A CA 1
ATOM 588 C C . ILE A 1 75 ? 56.610 16.246 -84.557 1.00 98.25 75 ILE A C 1
ATOM 590 O O . ILE A 1 75 ? 56.434 16.233 -83.340 1.00 98.25 75 ILE A O 1
ATOM 594 N N . GLN A 1 76 ? 55.971 17.079 -85.380 1.00 98.00 76 GLN A N 1
ATOM 595 C CA . GLN A 1 76 ? 54.966 18.023 -84.912 1.00 98.00 76 GLN A CA 1
ATOM 596 C C . GLN A 1 76 ? 53.736 17.298 -84.344 1.00 98.00 76 GLN A C 1
ATOM 598 O O . GLN A 1 76 ? 53.362 17.590 -83.212 1.00 98.00 76 GLN A O 1
ATOM 603 N N . ASP A 1 77 ? 53.206 16.288 -85.039 1.00 98.31 77 ASP A N 1
ATOM 604 C CA . ASP A 1 77 ? 52.086 15.474 -84.540 1.00 98.31 77 ASP A CA 1
ATOM 605 C C . ASP A 1 77 ? 52.428 14.805 -83.195 1.00 98.31 77 ASP A C 1
ATOM 607 O O . ASP A 1 77 ? 51.685 14.915 -82.225 1.00 98.31 77 ASP A O 1
ATOM 611 N N . LEU A 1 78 ? 53.610 14.180 -83.087 1.00 98.31 78 LEU A N 1
ATOM 612 C CA . LEU A 1 78 ? 54.065 13.553 -81.837 1.00 98.31 78 LEU A CA 1
ATOM 613 C C . LEU A 1 78 ? 54.245 14.558 -80.694 1.00 98.31 78 LEU A C 1
ATOM 615 O O . LEU A 1 78 ? 54.086 14.205 -79.524 1.00 98.31 78 LEU A O 1
ATOM 619 N N . LYS A 1 79 ? 54.629 15.796 -81.009 1.00 98.31 79 LYS A N 1
ATOM 620 C CA . LYS A 1 79 ? 54.770 16.868 -80.022 1.00 98.31 79 LYS A CA 1
ATOM 621 C C . LYS A 1 79 ? 53.405 17.311 -79.501 1.00 98.31 79 LYS A C 1
ATOM 623 O O . LYS A 1 79 ? 53.281 17.544 -78.297 1.00 98.31 79 LYS A O 1
ATOM 628 N N . ASP A 1 80 ? 52.415 17.387 -80.382 1.00 98.38 80 ASP A N 1
ATOM 629 C CA . ASP A 1 80 ? 51.043 17.740 -80.029 1.00 98.38 80 ASP A CA 1
ATOM 630 C C . ASP A 1 80 ? 50.392 16.616 -79.197 1.00 98.38 80 ASP A C 1
ATOM 632 O O . ASP A 1 80 ? 49.864 16.893 -78.117 1.00 98.38 80 ASP A O 1
ATOM 636 N N . ASP A 1 81 ? 50.570 15.347 -79.585 1.00 98.50 81 ASP A N 1
ATOM 637 C CA . ASP A 1 81 ? 50.141 14.173 -78.803 1.00 98.50 81 ASP A CA 1
ATOM 638 C C . ASP A 1 81 ? 50.781 14.149 -77.402 1.00 98.50 81 ASP A C 1
ATOM 640 O O . ASP A 1 81 ? 50.123 13.875 -76.394 1.00 98.50 81 ASP A O 1
ATOM 644 N N . LEU A 1 82 ? 52.084 14.449 -77.309 1.00 98.25 82 LEU A N 1
ATOM 645 C CA . LEU A 1 82 ? 52.797 14.497 -76.030 1.00 98.25 82 LEU A CA 1
ATOM 646 C C . LEU A 1 82 ? 52.265 15.620 -75.132 1.00 98.25 82 LEU A C 1
ATOM 648 O O . LEU A 1 82 ? 52.175 15.446 -73.913 1.00 98.25 82 LEU A O 1
ATOM 652 N N . GLN A 1 83 ? 51.911 16.764 -75.720 1.00 98.19 83 GLN A N 1
ATOM 653 C CA . GLN A 1 83 ? 51.306 17.874 -74.995 1.00 98.19 83 GLN A CA 1
ATOM 654 C C . GLN A 1 83 ? 49.912 17.502 -74.474 1.00 98.19 83 GLN A C 1
ATOM 656 O O . GLN A 1 83 ? 49.621 17.769 -73.304 1.00 98.19 83 GLN A O 1
ATOM 661 N N . GLU A 1 84 ? 49.076 16.862 -75.294 1.00 98.44 84 GLU A N 1
ATOM 662 C CA . GLU A 1 84 ? 47.752 16.390 -74.877 1.00 98.44 84 GLU A CA 1
ATOM 663 C C . GLU A 1 84 ? 47.863 15.350 -73.756 1.00 98.44 84 GLU A C 1
ATOM 665 O O . GLU A 1 84 ? 47.215 15.477 -72.713 1.00 98.44 84 GLU A O 1
ATOM 670 N N . MET A 1 85 ? 48.751 14.366 -73.910 1.00 98.31 85 MET A N 1
ATOM 671 C CA . MET A 1 85 ? 48.986 13.354 -72.882 1.00 98.31 85 MET A CA 1
ATOM 672 C C . MET A 1 85 ? 49.500 13.981 -71.578 1.00 98.31 85 MET A C 1
ATOM 674 O O . MET A 1 85 ? 49.077 13.580 -70.493 1.00 98.31 85 MET A O 1
ATOM 678 N N . GLY A 1 86 ? 50.348 15.010 -71.661 1.00 98.25 86 GLY A N 1
ATOM 679 C CA . GLY A 1 86 ? 50.775 15.792 -70.500 1.00 98.25 86 GLY A CA 1
ATOM 680 C C . GLY A 1 86 ? 49.602 16.447 -69.763 1.00 98.25 86 GLY A C 1
ATOM 681 O O . GLY A 1 86 ? 49.520 16.356 -68.538 1.00 98.25 86 GLY A O 1
ATOM 682 N N . GLN A 1 87 ? 48.654 17.039 -70.497 1.00 98.25 87 GLN A N 1
ATOM 683 C CA . GLN A 1 87 ? 47.444 17.630 -69.913 1.00 98.25 87 GLN A CA 1
ATOM 684 C C . GLN A 1 87 ? 46.545 16.575 -69.253 1.00 98.25 87 GLN A C 1
ATOM 686 O O . GLN A 1 87 ? 46.053 16.801 -68.144 1.00 98.25 87 GLN A O 1
ATOM 691 N N . GLN A 1 88 ? 46.365 15.411 -69.886 1.00 98.50 88 GLN A N 1
ATOM 692 C CA . GLN A 1 88 ? 45.587 14.303 -69.317 1.00 98.50 88 GLN A CA 1
ATOM 693 C C . GLN A 1 88 ? 46.216 13.769 -68.022 1.00 98.50 88 GLN A C 1
ATOM 695 O O . GLN A 1 88 ? 45.507 13.543 -67.040 1.00 98.50 88 GLN A O 1
ATOM 700 N N . VAL A 1 89 ? 47.546 13.623 -67.981 1.00 98.44 89 VAL A N 1
ATOM 701 C CA . VAL A 1 89 ? 48.272 13.216 -66.766 1.00 98.44 89 VAL A CA 1
ATOM 702 C C . VAL A 1 89 ? 48.073 14.234 -65.642 1.00 98.44 89 VAL A C 1
ATOM 704 O O . VAL A 1 89 ? 47.816 13.836 -64.505 1.00 98.44 89 VAL A O 1
ATOM 707 N N . THR A 1 90 ? 48.134 15.537 -65.936 1.00 98.38 90 THR A N 1
ATOM 708 C CA . THR A 1 90 ? 47.848 16.580 -64.937 1.00 98.38 90 THR A CA 1
ATOM 709 C C . THR A 1 90 ? 46.414 16.492 -64.411 1.00 98.38 90 THR A C 1
ATOM 711 O O . THR A 1 90 ? 46.213 16.553 -63.200 1.00 98.38 90 THR A O 1
ATOM 714 N N . ALA A 1 91 ? 45.421 16.295 -65.284 1.00 98.38 91 ALA A N 1
ATOM 715 C CA . ALA A 1 91 ? 44.024 16.159 -64.867 1.00 98.38 91 ALA A CA 1
ATOM 716 C C . ALA A 1 91 ? 43.811 14.940 -63.951 1.00 98.38 91 ALA A C 1
ATOM 718 O O . ALA A 1 91 ? 43.250 15.078 -62.866 1.00 98.38 91 ALA A O 1
ATOM 719 N N . LEU A 1 92 ? 44.338 13.773 -64.337 1.00 98.50 92 LEU A N 1
ATOM 720 C CA . LEU A 1 92 ? 44.258 12.556 -63.523 1.00 98.50 92 LEU A CA 1
ATOM 721 C C . LEU A 1 92 ? 44.990 12.692 -62.183 1.00 98.50 92 LEU A C 1
ATOM 723 O O . LEU A 1 92 ? 44.536 12.142 -61.182 1.00 98.50 92 LEU A O 1
ATOM 727 N N . THR A 1 93 ? 46.103 13.429 -62.152 1.00 98.56 93 THR A N 1
ATOM 728 C CA . THR A 1 93 ? 46.834 13.713 -60.908 1.00 98.56 93 THR A CA 1
ATOM 729 C C . THR A 1 93 ? 45.968 14.536 -59.953 1.00 98.56 93 THR A C 1
ATOM 731 O O . THR A 1 93 ? 45.809 14.151 -58.797 1.00 98.56 93 THR A O 1
ATOM 734 N N . ASN A 1 94 ? 45.324 15.597 -60.447 1.00 98.31 94 ASN A N 1
ATOM 735 C CA . ASN A 1 94 ? 44.429 16.430 -59.637 1.00 98.31 94 ASN A CA 1
ATOM 736 C C . ASN A 1 94 ? 43.198 15.653 -59.136 1.00 98.31 94 ASN A C 1
ATOM 738 O O . ASN A 1 94 ? 42.742 15.863 -58.011 1.00 98.31 94 ASN A O 1
ATOM 742 N N . ASP A 1 95 ? 42.638 14.757 -59.952 1.00 98.50 95 ASP A N 1
ATOM 743 C CA . ASP A 1 95 ? 41.528 13.895 -59.529 1.00 98.50 95 ASP A CA 1
ATOM 744 C C . ASP A 1 95 ? 41.974 12.915 -58.436 1.00 98.50 95 ASP A C 1
ATOM 746 O O . ASP A 1 95 ? 41.267 12.722 -57.444 1.00 98.50 95 ASP A O 1
ATOM 750 N N . ALA A 1 96 ? 43.161 12.317 -58.578 1.00 98.31 96 ALA A N 1
ATOM 751 C CA . ALA A 1 96 ? 43.724 11.420 -57.573 1.00 98.31 96 ALA A CA 1
ATOM 752 C C . ALA A 1 96 ? 43.948 12.135 -56.231 1.00 98.31 96 ALA A C 1
ATOM 754 O O . ALA A 1 96 ? 43.588 11.589 -55.186 1.00 98.31 96 ALA A O 1
ATOM 755 N N . GLU A 1 97 ? 44.474 13.362 -56.253 1.00 98.44 97 GLU A N 1
ATOM 756 C CA . GLU A 1 97 ? 44.636 14.197 -55.057 1.00 98.44 97 GLU A CA 1
ATOM 757 C C . GLU A 1 97 ? 43.286 14.472 -54.372 1.00 98.44 97 GLU A C 1
ATOM 759 O O . GLU A 1 97 ? 43.146 14.238 -53.169 1.00 98.44 97 GLU A O 1
ATOM 764 N N . GLN A 1 98 ? 42.251 14.838 -55.136 1.00 98.50 98 GLN A N 1
ATOM 765 C CA . GLN A 1 98 ? 40.897 15.036 -54.598 1.00 98.50 98 GLN A CA 1
ATOM 766 C C . GLN A 1 98 ? 40.301 13.755 -53.991 1.00 98.50 98 GLN A C 1
ATOM 768 O O . GLN A 1 98 ? 39.646 13.802 -52.943 1.00 98.50 98 GLN A O 1
ATOM 773 N N . TYR A 1 99 ? 40.514 12.590 -54.613 1.00 98.56 99 TYR A N 1
ATOM 774 C CA . TYR A 1 99 ? 40.063 11.319 -54.042 1.00 98.56 99 TYR A CA 1
ATOM 775 C C . TYR A 1 99 ? 40.790 10.984 -52.737 1.00 98.56 99 TYR A C 1
ATOM 777 O O . TYR A 1 99 ? 40.142 10.510 -51.802 1.00 98.56 99 TYR A O 1
ATOM 785 N N . VAL A 1 100 ? 42.093 11.262 -52.638 1.00 98.62 100 VAL A N 1
ATOM 786 C CA . VAL A 1 100 ? 42.861 11.085 -51.395 1.00 98.62 100 VAL A CA 1
ATOM 787 C C . VAL A 1 100 ? 42.302 11.970 -50.281 1.00 98.62 100 VAL A C 1
ATOM 789 O O . VAL A 1 100 ? 42.056 11.479 -49.176 1.00 98.62 100 VAL A O 1
ATOM 792 N N . GLU A 1 101 ? 42.025 13.244 -50.561 1.00 98.50 101 GLU A N 1
ATOM 793 C CA . GLU A 1 101 ? 41.407 14.150 -49.585 1.00 98.50 101 GLU A CA 1
ATOM 794 C C . GLU A 1 101 ? 40.031 13.651 -49.129 1.00 98.50 101 GLU A C 1
ATOM 796 O O . GLU A 1 101 ? 39.742 13.607 -47.928 1.00 98.50 101 GLU A O 1
ATOM 801 N N . ARG A 1 102 ? 39.195 13.193 -50.069 1.00 98.69 102 ARG A N 1
ATOM 802 C CA . ARG A 1 102 ? 37.870 12.643 -49.757 1.00 98.69 102 ARG A CA 1
ATOM 803 C C . ARG A 1 102 ? 37.948 11.371 -48.913 1.00 98.69 102 ARG A C 1
ATOM 805 O O . ARG A 1 102 ? 37.147 11.211 -47.993 1.00 98.69 102 ARG A O 1
ATOM 812 N N . ILE A 1 103 ? 38.891 10.478 -49.208 1.00 98.62 103 ILE A N 1
ATOM 813 C CA . ILE A 1 103 ? 39.127 9.261 -48.420 1.00 98.62 103 ILE A CA 1
ATOM 814 C C . ILE A 1 103 ? 39.546 9.631 -46.996 1.00 98.62 103 ILE A C 1
ATOM 816 O O . ILE A 1 103 ? 38.999 9.086 -46.039 1.00 98.62 103 ILE A O 1
ATOM 820 N N . ASN A 1 104 ? 40.453 10.597 -46.837 1.00 98.50 104 ASN A N 1
ATOM 821 C CA . ASN A 1 104 ? 40.885 11.058 -45.518 1.00 98.50 104 ASN A CA 1
ATOM 822 C C . ASN A 1 104 ? 39.726 11.662 -44.710 1.00 98.50 104 ASN A C 1
ATOM 824 O O . ASN A 1 104 ? 39.578 11.349 -43.528 1.00 98.50 104 ASN A O 1
ATOM 828 N N . ALA A 1 105 ? 38.864 12.463 -45.345 1.00 98.56 105 ALA A N 1
ATOM 829 C CA . ALA A 1 105 ? 37.677 13.021 -44.698 1.00 98.56 105 ALA A CA 1
ATOM 830 C C . ALA A 1 105 ? 36.677 11.933 -44.266 1.00 98.56 105 ALA A C 1
ATOM 832 O O . ALA A 1 105 ? 36.160 11.976 -43.150 1.00 98.56 105 ALA A O 1
ATOM 833 N N . LEU A 1 106 ? 36.437 10.930 -45.117 1.00 98.69 106 LEU A N 1
ATOM 834 C CA . LEU A 1 106 ? 35.568 9.797 -44.784 1.00 98.69 106 LEU A CA 1
ATOM 835 C C . LEU A 1 106 ? 36.138 8.959 -43.634 1.00 98.69 106 LEU A C 1
ATOM 837 O O . LEU A 1 106 ? 35.394 8.595 -42.729 1.00 98.69 106 LEU A O 1
ATOM 841 N N . ASN A 1 107 ? 37.447 8.702 -43.621 1.00 98.69 107 ASN A N 1
ATOM 842 C CA . ASN A 1 107 ? 38.100 7.979 -42.527 1.00 98.69 107 ASN A CA 1
ATOM 843 C C . ASN A 1 107 ? 37.983 8.728 -41.189 1.00 98.69 107 ASN A C 1
ATOM 845 O O . ASN A 1 107 ? 37.793 8.100 -40.143 1.00 98.69 107 ASN A O 1
ATOM 849 N N . ALA A 1 108 ? 38.056 10.062 -41.213 1.00 98.38 108 ALA A N 1
ATOM 850 C CA . ALA A 1 108 ? 37.826 10.885 -40.029 1.00 98.38 108 ALA A CA 1
ATOM 851 C C . ALA A 1 108 ? 36.365 10.806 -39.542 1.00 98.38 108 ALA A C 1
ATOM 853 O O . ALA A 1 108 ? 36.141 10.649 -38.341 1.00 98.38 108 ALA A O 1
ATOM 854 N N . ASP A 1 109 ? 35.379 10.851 -40.450 1.00 98.62 109 ASP A N 1
ATOM 855 C CA . ASP A 1 109 ? 33.957 10.702 -40.089 1.00 98.62 109 ASP A CA 1
ATOM 856 C C . ASP A 1 109 ? 33.663 9.313 -39.502 1.00 98.62 109 ASP A C 1
ATOM 858 O O . ASP A 1 109 ? 32.997 9.204 -38.473 1.00 98.62 109 ASP A O 1
ATOM 862 N N . VAL A 1 110 ? 34.221 8.250 -40.096 1.00 98.69 110 VAL A N 1
ATOM 863 C CA . VAL A 1 110 ? 34.110 6.878 -39.572 1.00 98.69 110 VAL A CA 1
ATOM 864 C C . VAL A 1 110 ? 34.694 6.791 -38.164 1.00 98.69 110 VAL A C 1
ATOM 866 O O . VAL A 1 110 ? 34.003 6.352 -37.251 1.00 98.69 110 VAL A O 1
ATOM 869 N N . SER A 1 111 ? 35.904 7.313 -37.947 1.00 98.50 111 SER A N 1
ATOM 870 C CA . SER A 1 111 ? 36.546 7.295 -36.623 1.00 98.50 111 SER A CA 1
ATOM 871 C C . SER A 1 111 ? 35.730 8.056 -35.565 1.00 98.50 111 SER A C 1
ATOM 873 O O . SER A 1 111 ? 35.634 7.637 -34.407 1.00 98.50 111 SER A O 1
ATOM 875 N N . SER A 1 112 ? 35.110 9.177 -35.952 1.00 98.62 112 SER A N 1
ATOM 876 C CA . SER A 1 112 ? 34.225 9.947 -35.070 1.00 98.62 112 SER A CA 1
ATOM 877 C C . SER A 1 112 ? 32.944 9.179 -34.731 1.00 98.62 112 SER A C 1
ATOM 879 O O . SER A 1 112 ? 32.524 9.161 -33.570 1.00 98.62 112 SER A O 1
ATOM 881 N N . ARG A 1 113 ? 32.338 8.514 -35.720 1.00 98.56 113 ARG A N 1
ATOM 882 C CA . ARG A 1 113 ? 31.149 7.677 -35.521 1.00 98.56 113 ARG A CA 1
ATOM 883 C C . ARG A 1 113 ? 31.444 6.475 -34.631 1.00 98.56 113 ARG A C 1
ATOM 885 O O . ARG A 1 113 ? 30.656 6.228 -33.725 1.00 98.56 113 ARG A O 1
ATOM 892 N N . ASP A 1 114 ? 32.570 5.799 -34.829 1.00 98.75 114 ASP A N 1
ATOM 893 C CA . ASP A 1 114 ? 32.991 4.666 -33.996 1.00 98.75 114 ASP A CA 1
ATOM 894 C C . ASP A 1 114 ? 33.183 5.089 -32.535 1.00 98.75 114 ASP A C 1
ATOM 896 O O . ASP A 1 114 ? 32.697 4.424 -31.621 1.00 98.75 114 ASP A O 1
ATOM 900 N N . SER A 1 115 ? 33.795 6.257 -32.307 1.00 98.50 115 SER A N 1
ATOM 901 C CA . SER A 1 115 ? 33.933 6.821 -30.956 1.00 98.50 115 SER A CA 1
ATOM 902 C C . SER A 1 115 ? 32.567 7.065 -30.304 1.00 98.50 115 SER A C 1
ATOM 904 O O . SER A 1 115 ? 32.337 6.680 -29.158 1.00 98.50 115 SER A O 1
ATOM 906 N N . ARG A 1 116 ? 31.621 7.642 -31.056 1.00 98.75 116 ARG A N 1
ATOM 907 C CA . ARG A 1 116 ? 30.257 7.897 -30.573 1.00 98.75 116 ARG A CA 1
ATOM 908 C C . ARG A 1 116 ? 29.466 6.612 -30.321 1.00 98.75 116 ARG A C 1
ATOM 910 O O . ARG A 1 116 ? 28.644 6.584 -29.409 1.00 98.75 116 ARG A O 1
ATOM 917 N N . ILE A 1 117 ? 29.684 5.566 -31.118 1.00 98.75 117 ILE A N 1
ATOM 918 C CA . ILE A 1 117 ? 29.094 4.242 -30.878 1.00 98.75 117 ILE A CA 1
ATOM 919 C C . ILE A 1 117 ? 29.599 3.695 -29.542 1.00 98.75 117 ILE A C 1
ATOM 921 O O . ILE A 1 117 ? 28.772 3.340 -28.705 1.00 98.75 117 ILE A O 1
ATOM 925 N N . GLY A 1 118 ? 30.910 3.739 -29.290 1.00 98.56 118 GLY A N 1
ATOM 926 C CA . GLY A 1 118 ? 31.480 3.287 -28.017 1.00 98.56 118 GLY A CA 1
ATOM 927 C C . GLY A 1 118 ? 30.931 4.044 -26.799 1.00 98.56 118 GLY A C 1
ATOM 928 O O . GLY A 1 118 ? 30.611 3.436 -25.778 1.00 98.56 118 GLY A O 1
ATOM 929 N N . GLU A 1 119 ? 30.743 5.364 -26.906 1.00 98.69 119 GLU A N 1
ATOM 930 C CA . GLU A 1 119 ? 30.103 6.165 -25.848 1.00 98.69 119 GLU A CA 1
ATOM 931 C C . GLU A 1 119 ? 28.645 5.747 -25.589 1.00 98.69 119 GLU A C 1
ATOM 933 O O . GLU A 1 119 ? 28.209 5.658 -24.436 1.00 98.69 119 GLU A O 1
ATOM 938 N N . LEU A 1 120 ? 27.880 5.473 -26.650 1.00 98.75 120 LEU A N 1
ATOM 939 C CA . LEU A 1 120 ? 26.492 5.022 -26.535 1.00 98.75 120 LEU A CA 1
ATOM 940 C C . LEU A 1 120 ? 26.397 3.617 -25.931 1.00 98.75 120 LEU A C 1
ATOM 942 O O . LEU A 1 120 ? 25.547 3.398 -25.071 1.00 98.75 120 LEU A O 1
ATOM 946 N N . GLU A 1 121 ? 27.272 2.693 -26.326 1.00 98.81 121 GLU A N 1
ATOM 947 C CA . GLU A 1 121 ? 27.350 1.340 -25.758 1.00 98.81 121 GLU A CA 1
ATOM 948 C C . GLU A 1 121 ? 27.679 1.372 -24.259 1.00 98.81 121 GLU A C 1
ATOM 950 O O . GLU A 1 121 ? 27.036 0.681 -23.460 1.00 98.81 121 GLU A O 1
ATOM 955 N N . ALA A 1 122 ? 28.615 2.235 -23.849 1.00 98.50 122 ALA A N 1
ATOM 956 C CA . ALA A 1 122 ? 28.928 2.448 -22.438 1.00 98.50 122 ALA A CA 1
ATOM 957 C C . ALA A 1 122 ? 27.718 3.003 -21.664 1.00 98.50 122 ALA A C 1
ATOM 959 O O . ALA A 1 122 ? 27.399 2.514 -20.577 1.00 98.50 122 ALA A O 1
ATOM 960 N N . SER A 1 123 ? 26.998 3.975 -22.237 1.00 98.69 123 SER A N 1
ATOM 961 C CA . SER A 1 123 ? 25.793 4.539 -21.614 1.00 98.69 123 SER A CA 1
ATOM 962 C C . SER A 1 123 ? 24.644 3.529 -21.513 1.00 98.69 123 SER A C 1
ATOM 964 O O . SER A 1 123 ? 23.915 3.528 -20.519 1.00 98.69 123 SER A O 1
ATOM 966 N N . ILE A 1 124 ? 24.476 2.659 -22.515 1.00 98.75 124 ILE A N 1
ATOM 967 C CA . ILE A 1 124 ? 23.501 1.558 -22.475 1.00 98.75 124 ILE A CA 1
ATOM 968 C C . ILE A 1 124 ? 23.846 0.606 -21.329 1.00 98.75 124 ILE A C 1
ATOM 970 O O . ILE A 1 124 ? 22.989 0.359 -20.484 1.00 98.75 124 ILE A O 1
ATOM 974 N N . THR A 1 125 ? 25.105 0.173 -21.239 1.00 98.69 125 THR A N 1
ATOM 975 C CA . THR A 1 125 ? 25.580 -0.732 -20.179 1.00 98.69 125 THR A CA 1
ATOM 976 C C . THR A 1 125 ? 25.337 -0.147 -18.779 1.00 98.69 125 THR A C 1
ATOM 978 O O . THR A 1 125 ? 24.855 -0.838 -17.882 1.00 98.69 125 THR A O 1
ATOM 981 N N . GLU A 1 126 ? 25.611 1.149 -18.580 1.00 98.69 126 GLU A N 1
ATOM 982 C CA . GLU A 1 126 ? 25.337 1.842 -17.312 1.00 98.69 126 GLU A CA 1
ATOM 983 C C . GLU A 1 126 ? 23.836 1.832 -16.968 1.00 98.69 126 GLU A C 1
ATOM 985 O O . GLU A 1 126 ? 23.442 1.549 -15.832 1.00 98.69 126 GLU A O 1
ATOM 990 N N . LYS A 1 127 ? 22.980 2.131 -17.953 1.00 98.62 127 LYS A N 1
ATOM 991 C CA . LYS A 1 127 ? 21.523 2.148 -17.764 1.00 98.62 127 LYS A CA 1
ATOM 992 C C . LYS A 1 127 ? 20.967 0.760 -17.468 1.00 98.62 127 LYS A C 1
ATOM 994 O O . LYS A 1 127 ? 20.097 0.658 -16.608 1.00 98.62 127 LYS A O 1
ATOM 999 N N . GLU A 1 128 ? 21.462 -0.280 -18.131 1.00 98.75 128 GLU A N 1
ATOM 1000 C CA . GLU A 1 128 ? 21.092 -1.673 -17.856 1.00 98.75 128 GLU A CA 1
ATOM 1001 C C . GLU A 1 128 ? 21.461 -2.075 -16.423 1.00 98.75 128 GLU A C 1
ATOM 1003 O O . GLU A 1 128 ? 20.624 -2.631 -15.710 1.00 98.75 128 GLU A O 1
ATOM 1008 N N . GLY A 1 129 ? 22.657 -1.698 -15.953 1.00 98.50 129 GLY A N 1
ATOM 1009 C CA . GLY A 1 129 ? 23.053 -1.895 -14.555 1.00 98.50 129 GLY A CA 1
ATOM 1010 C C . GLY A 1 129 ? 22.090 -1.218 -13.576 1.00 98.50 129 GLY A C 1
ATOM 1011 O O . GLY A 1 129 ? 21.602 -1.846 -12.635 1.00 98.50 129 GLY A O 1
ATOM 1012 N N . LYS A 1 130 ? 21.727 0.041 -13.844 1.00 98.75 130 LYS A N 1
ATOM 1013 C CA . LYS A 1 130 ? 20.779 0.792 -13.008 1.00 98.75 130 LYS A CA 1
ATOM 1014 C C . LYS A 1 130 ? 19.362 0.214 -13.028 1.00 98.75 130 LYS A C 1
ATOM 1016 O O . LYS A 1 130 ? 18.666 0.283 -12.016 1.00 98.75 130 LYS A O 1
ATOM 1021 N N . ILE A 1 131 ? 18.923 -0.342 -14.158 1.00 98.75 131 ILE A N 1
ATOM 1022 C CA . ILE A 1 131 ? 17.647 -1.061 -14.252 1.00 98.75 131 ILE A CA 1
ATOM 1023 C C . ILE A 1 131 ? 17.679 -2.289 -13.335 1.00 98.75 131 ILE A C 1
ATOM 1025 O O . ILE A 1 131 ? 16.783 -2.421 -12.505 1.00 98.75 131 ILE A O 1
ATOM 1029 N N . GLY A 1 132 ? 18.733 -3.108 -13.390 1.00 98.56 132 GLY A N 1
ATOM 1030 C CA . GLY A 1 132 ? 18.862 -4.287 -12.522 1.00 98.56 132 GLY A CA 1
ATOM 1031 C C . GLY A 1 132 ? 18.904 -3.952 -11.021 1.00 98.56 132 GLY A C 1
ATOM 1032 O O . GLY A 1 132 ? 18.293 -4.643 -10.197 1.00 98.56 132 GLY A O 1
ATOM 1033 N N . GLU A 1 133 ? 19.567 -2.854 -10.642 1.00 98.69 133 GLU A N 1
ATOM 1034 C CA . GLU A 1 133 ? 19.538 -2.342 -9.262 1.00 98.69 133 GLU A CA 1
ATOM 1035 C C . GLU A 1 133 ? 18.116 -1.955 -8.825 1.00 98.69 133 GLU A C 1
ATOM 1037 O O . GLU A 1 133 ? 17.673 -2.319 -7.731 1.00 98.69 133 GLU A O 1
ATOM 1042 N N . LEU A 1 134 ? 17.380 -1.238 -9.681 1.00 98.75 134 LEU A N 1
ATOM 1043 C CA . LEU A 1 134 ? 16.003 -0.831 -9.401 1.00 98.75 134 LEU A CA 1
ATOM 1044 C C . LEU A 1 134 ? 15.055 -2.030 -9.307 1.00 98.75 134 LEU A C 1
ATOM 1046 O O . LEU A 1 134 ? 14.224 -2.056 -8.401 1.00 98.75 134 LEU A O 1
ATOM 1050 N N . GLU A 1 135 ? 15.197 -3.029 -10.177 1.00 98.75 135 GLU A N 1
ATOM 1051 C CA . GLU A 1 135 ? 14.425 -4.278 -10.119 1.00 98.75 135 GLU A CA 1
ATOM 1052 C C . GLU A 1 135 ? 14.643 -5.011 -8.789 1.00 98.75 135 GLU A C 1
ATOM 1054 O O . GLU A 1 135 ? 13.681 -5.434 -8.145 1.00 98.75 135 GLU A O 1
ATOM 1059 N N . THR A 1 136 ? 15.891 -5.074 -8.315 1.00 98.56 136 THR A N 1
ATOM 1060 C CA . THR A 1 136 ? 16.226 -5.668 -7.010 1.00 98.56 136 THR A CA 1
ATOM 1061 C C . THR A 1 136 ? 15.574 -4.899 -5.855 1.00 98.56 136 THR A C 1
ATOM 1063 O O . THR A 1 136 ? 15.026 -5.501 -4.928 1.00 98.56 136 THR A O 1
ATOM 1066 N N . ILE A 1 137 ? 15.591 -3.561 -5.907 1.00 98.69 137 ILE A N 1
ATOM 1067 C CA . ILE A 1 137 ? 14.941 -2.709 -4.898 1.00 98.69 137 ILE A CA 1
ATOM 1068 C C . ILE A 1 137 ? 13.421 -2.916 -4.898 1.00 98.69 137 ILE A C 1
ATOM 1070 O O . ILE A 1 137 ? 12.822 -2.985 -3.822 1.00 98.69 137 ILE A O 1
ATOM 1074 N N . VAL A 1 138 ? 12.795 -2.996 -6.075 1.00 98.75 138 VAL A N 1
ATOM 1075 C CA . VAL A 1 138 ? 11.349 -3.235 -6.210 1.00 98.75 138 VAL A CA 1
ATOM 1076 C C . VAL A 1 138 ? 10.981 -4.591 -5.617 1.00 98.75 138 VAL A C 1
ATOM 1078 O O . VAL A 1 138 ? 10.134 -4.635 -4.729 1.00 98.75 138 VAL A O 1
ATOM 1081 N N . ALA A 1 139 ? 11.692 -5.661 -5.982 1.00 98.56 139 ALA A N 1
ATOM 1082 C CA . ALA A 1 139 ? 11.455 -6.992 -5.423 1.00 98.56 139 ALA A CA 1
ATOM 1083 C C . ALA A 1 139 ? 11.591 -7.020 -3.886 1.00 98.56 139 ALA A C 1
ATOM 1085 O O . ALA A 1 139 ? 10.776 -7.629 -3.190 1.00 98.56 139 ALA A O 1
ATOM 1086 N N . GLY A 1 140 ? 12.584 -6.311 -3.334 1.00 98.62 140 GLY A N 1
ATOM 1087 C CA . GLY A 1 140 ? 12.747 -6.171 -1.885 1.00 98.62 140 GLY A CA 1
ATOM 1088 C C . GLY A 1 140 ? 11.582 -5.433 -1.212 1.00 98.62 140 GLY A C 1
ATOM 1089 O O . GLY A 1 140 ? 11.142 -5.824 -0.128 1.00 98.62 140 GLY A O 1
ATOM 1090 N N . LYS A 1 141 ? 11.046 -4.386 -1.852 1.00 98.62 141 LYS A N 1
ATOM 1091 C CA . LYS A 1 141 ? 9.863 -3.668 -1.356 1.00 98.62 141 LYS A CA 1
ATOM 1092 C C . LYS A 1 141 ? 8.600 -4.519 -1.429 1.00 98.62 141 LYS A C 1
ATOM 1094 O O . LYS A 1 141 ? 7.854 -4.521 -0.455 1.00 98.62 141 LYS A O 1
ATOM 1099 N N . ASP A 1 142 ? 8.393 -5.261 -2.512 1.00 98.75 142 ASP A N 1
ATOM 1100 C CA . ASP A 1 142 ? 7.235 -6.149 -2.668 1.00 98.75 142 ASP A CA 1
ATOM 1101 C C . ASP A 1 142 ? 7.233 -7.247 -1.597 1.00 98.75 142 ASP A C 1
ATOM 1103 O O . ASP A 1 142 ? 6.215 -7.479 -0.941 1.00 98.75 142 ASP A O 1
ATOM 1107 N N . SER A 1 143 ? 8.399 -7.843 -1.316 1.00 98.44 143 SER A N 1
ATOM 1108 C CA . SER A 1 143 ? 8.550 -8.779 -0.193 1.00 98.44 143 SER A CA 1
ATOM 1109 C C . SER A 1 143 ? 8.188 -8.122 1.140 1.00 98.44 143 SER A C 1
ATOM 1111 O O . SER A 1 143 ? 7.510 -8.730 1.970 1.00 98.44 143 SER A O 1
ATOM 1113 N N . LYS A 1 144 ? 8.606 -6.866 1.357 1.00 98.69 144 LYS A N 1
ATOM 1114 C CA . LYS A 1 144 ? 8.303 -6.155 2.602 1.00 98.69 144 LYS A CA 1
ATOM 1115 C C . LYS A 1 144 ? 6.818 -5.829 2.752 1.00 98.69 144 LYS A C 1
ATOM 1117 O O . LYS A 1 144 ? 6.305 -5.871 3.869 1.00 98.69 144 LYS A O 1
ATOM 1122 N N . VAL A 1 145 ? 6.141 -5.506 1.652 1.00 98.75 145 VAL A N 1
ATOM 1123 C CA . VAL A 1 145 ? 4.686 -5.311 1.630 1.00 98.75 145 VAL A CA 1
ATOM 1124 C C . VAL A 1 145 ? 3.984 -6.603 2.042 1.00 98.75 145 VAL A C 1
ATOM 1126 O O . VAL A 1 145 ? 3.191 -6.563 2.978 1.00 98.75 145 VAL A O 1
ATOM 1129 N N . GLY A 1 146 ? 4.357 -7.747 1.458 1.00 98.69 146 GLY A N 1
ATOM 1130 C CA . GLY A 1 146 ? 3.776 -9.043 1.827 1.00 98.69 146 GLY A CA 1
ATOM 1131 C C . GLY A 1 146 ? 3.966 -9.403 3.309 1.00 98.69 146 GLY A C 1
ATOM 1132 O O . GLY A 1 146 ? 3.034 -9.876 3.959 1.00 98.69 146 GLY A O 1
ATOM 1133 N N . GLU A 1 147 ? 5.139 -9.120 3.889 1.00 98.69 147 GLU A N 1
ATOM 1134 C CA . GLU A 1 147 ? 5.370 -9.292 5.335 1.00 98.69 147 GLU A CA 1
ATOM 1135 C C . GLU A 1 147 ? 4.442 -8.417 6.193 1.00 98.69 147 GLU A C 1
ATOM 1137 O O . GLU A 1 147 ? 3.937 -8.864 7.226 1.00 98.69 147 GLU A O 1
ATOM 1142 N N . LEU A 1 148 ? 4.239 -7.157 5.796 1.00 98.75 148 LEU A N 1
ATOM 1143 C CA . LEU A 1 148 ? 3.386 -6.222 6.529 1.00 98.75 148 LEU A CA 1
ATOM 1144 C C . LEU A 1 148 ? 1.909 -6.612 6.433 1.00 98.75 148 LEU A C 1
ATOM 1146 O O . LEU A 1 148 ? 1.207 -6.543 7.440 1.00 98.75 148 LEU A O 1
ATOM 1150 N N . GLU A 1 149 ? 1.449 -7.059 5.265 1.00 98.81 149 GLU A N 1
ATOM 1151 C CA . GLU A 1 149 ? 0.086 -7.569 5.070 1.00 98.81 149 GLU A CA 1
ATOM 1152 C C . GLU A 1 149 ? -0.187 -8.796 5.951 1.00 98.81 149 GLU A C 1
ATOM 1154 O O . GLU A 1 149 ? -1.218 -8.854 6.627 1.00 98.81 149 GLU A O 1
ATOM 1159 N N . ALA A 1 150 ? 0.762 -9.735 6.028 1.00 98.56 150 ALA A N 1
ATOM 1160 C CA . ALA A 1 150 ? 0.655 -10.893 6.914 1.00 98.56 150 ALA A CA 1
ATOM 1161 C C . ALA A 1 150 ? 0.578 -10.482 8.397 1.00 98.56 150 ALA A C 1
ATOM 1163 O O . ALA A 1 150 ? -0.276 -10.976 9.136 1.00 98.56 150 ALA A O 1
ATOM 1164 N N . ALA A 1 151 ? 1.417 -9.533 8.825 1.00 98.69 151 ALA A N 1
ATOM 1165 C CA . ALA A 1 151 ? 1.413 -9.029 10.199 1.00 98.69 151 ALA A CA 1
ATOM 1166 C C . ALA A 1 151 ? 0.116 -8.277 10.559 1.00 98.69 151 ALA A C 1
ATOM 1168 O O . ALA A 1 151 ? -0.338 -8.347 11.703 1.00 98.69 151 ALA A O 1
ATOM 1169 N N . ILE A 1 152 ? -0.484 -7.555 9.605 1.00 98.75 152 ILE A N 1
ATOM 1170 C CA . ILE A 1 152 ? -1.798 -6.919 9.784 1.00 98.75 152 ILE A CA 1
ATOM 1171 C C . ILE A 1 152 ? -2.871 -7.993 9.976 1.00 98.75 152 ILE A C 1
ATOM 1173 O O . ILE A 1 152 ? -3.608 -7.935 10.956 1.00 98.75 152 ILE A O 1
ATOM 1177 N N . SER A 1 153 ? -2.900 -9.017 9.120 1.00 98.62 153 SER A N 1
ATOM 1178 C CA . SER A 1 153 ? -3.885 -10.102 9.214 1.00 98.62 153 SER A CA 1
ATOM 1179 C C . SER A 1 153 ? -3.810 -10.870 10.544 1.00 98.62 153 SER A C 1
ATOM 1181 O O . SER A 1 153 ? -4.844 -11.203 11.135 1.00 98.62 153 SER A O 1
ATOM 1183 N N . GLU A 1 154 ? -2.601 -11.100 11.067 1.00 98.75 154 GLU A N 1
ATOM 1184 C CA . GLU A 1 154 ? -2.399 -11.693 12.396 1.00 98.75 154 GLU A CA 1
ATOM 1185 C C . GLU A 1 154 ? -2.970 -10.797 13.508 1.00 98.75 154 GLU A C 1
ATOM 1187 O O . GLU A 1 154 ? -3.672 -11.273 14.405 1.00 98.75 154 GLU A O 1
ATOM 1192 N N . LYS A 1 155 ? -2.709 -9.485 13.441 1.00 98.62 155 LYS A N 1
ATOM 1193 C CA . LYS A 1 155 ? -3.232 -8.519 14.418 1.00 98.62 155 LYS A CA 1
ATOM 1194 C C . LYS A 1 155 ? -4.751 -8.414 14.372 1.00 98.62 155 LYS A C 1
ATOM 1196 O O . LYS A 1 155 ? -5.361 -8.409 15.438 1.00 98.62 155 LYS A O 1
ATOM 1201 N N . ASP A 1 156 ? -5.350 -8.380 13.187 1.00 98.81 156 ASP A N 1
ATOM 1202 C CA . ASP A 1 156 ? -6.807 -8.338 13.020 1.00 98.81 156 ASP A CA 1
ATOM 1203 C C . ASP A 1 156 ? -7.464 -9.594 13.603 1.00 98.81 156 ASP A C 1
ATOM 1205 O O . ASP A 1 156 ? -8.447 -9.504 14.340 1.00 98.81 156 ASP A O 1
ATOM 1209 N N . SER A 1 157 ? -6.863 -10.766 13.372 1.00 98.56 157 SER A N 1
ATOM 1210 C CA . SER A 1 157 ? -7.315 -12.020 13.989 1.00 98.56 157 SER A CA 1
ATOM 1211 C C . SER A 1 157 ? -7.250 -11.940 15.516 1.00 98.56 157 SER A C 1
ATOM 1213 O O . SER A 1 157 ? -8.199 -12.317 16.206 1.00 98.56 157 SER A O 1
ATOM 1215 N N . LYS A 1 158 ? -6.160 -11.382 16.063 1.00 98.75 158 LYS A N 1
ATOM 1216 C CA . LYS A 1 158 ? -6.006 -11.216 17.511 1.00 98.75 158 LYS A CA 1
ATOM 1217 C C . LYS A 1 158 ? -7.002 -10.221 18.107 1.00 98.75 158 LYS A C 1
ATOM 1219 O O . LYS A 1 158 ? -7.469 -10.431 19.227 1.00 98.75 158 LYS A O 1
ATOM 1224 N N . ILE A 1 159 ? -7.327 -9.154 17.381 1.00 98.75 159 ILE A N 1
ATOM 1225 C CA . ILE A 1 159 ? -8.374 -8.205 17.773 1.00 98.75 159 ILE A CA 1
ATOM 1226 C C . ILE A 1 159 ? -9.717 -8.932 17.855 1.00 98.75 159 ILE A C 1
ATOM 1228 O O . ILE A 1 159 ? -10.355 -8.862 18.902 1.00 98.75 159 ILE A O 1
ATOM 1232 N N . GLY A 1 160 ? -10.086 -9.713 16.835 1.00 98.69 160 GLY A N 1
ATOM 1233 C CA . GLY A 1 160 ? -11.331 -10.489 16.849 1.00 98.69 160 GLY A CA 1
ATOM 1234 C C . GLY A 1 160 ? -11.425 -11.474 18.026 1.00 98.69 160 GLY A C 1
ATOM 1235 O O . GLY A 1 160 ? -12.468 -11.580 18.671 1.00 98.69 160 GLY A O 1
ATOM 1236 N N . GLU A 1 161 ? -10.326 -12.153 18.378 1.00 98.69 161 GLU A N 1
ATOM 1237 C CA . GLU A 1 161 ? -10.272 -13.011 19.577 1.00 98.69 161 GLU A CA 1
ATOM 1238 C C . GLU A 1 161 ? -10.502 -12.231 20.884 1.00 98.69 161 GLU A C 1
ATOM 1240 O O . GLU A 1 161 ? -11.191 -12.706 21.796 1.00 98.69 161 GLU A O 1
ATOM 1245 N N . LEU A 1 162 ? -9.894 -11.046 21.003 1.00 98.75 162 LEU A N 1
ATOM 1246 C CA . LEU A 1 162 ? -10.034 -10.193 22.183 1.00 98.75 162 LEU A CA 1
ATOM 1247 C C . LEU A 1 162 ? -11.448 -9.623 22.297 1.00 98.75 162 LEU A C 1
ATOM 1249 O O . LEU A 1 162 ? -12.008 -9.637 23.391 1.00 98.75 162 LEU A O 1
ATOM 1253 N N . GLU A 1 163 ? -12.043 -9.185 21.188 1.00 98.75 163 GLU A N 1
ATOM 1254 C CA . GLU A 1 163 ? -13.437 -8.733 21.136 1.00 98.75 163 GLU A CA 1
ATOM 1255 C C . GLU A 1 163 ? -14.392 -9.841 21.592 1.00 98.75 163 GLU A C 1
ATOM 1257 O O . GLU A 1 163 ? -15.212 -9.612 22.482 1.00 98.75 163 GLU A O 1
ATOM 1262 N N . GLY A 1 164 ? -14.219 -11.069 21.088 1.00 98.62 164 GLY A N 1
ATOM 1263 C CA . GLY A 1 164 ? -15.009 -12.219 21.538 1.00 98.62 164 GLY A CA 1
ATOM 1264 C C . GLY A 1 164 ? -14.835 -12.525 23.031 1.00 98.62 164 GLY A C 1
ATOM 1265 O O . GLY A 1 164 ? -15.808 -12.811 23.731 1.00 98.62 164 GLY A O 1
ATOM 1266 N N . SER A 1 165 ? -13.610 -12.403 23.551 1.00 98.69 165 SER A N 1
ATOM 1267 C CA . SER A 1 165 ? -13.332 -12.586 24.983 1.00 98.69 165 SER A CA 1
ATOM 1268 C C . SER A 1 165 ? -14.006 -11.515 25.849 1.00 98.69 165 SER A C 1
ATOM 1270 O O . SER A 1 165 ? -14.526 -11.828 26.921 1.00 98.69 165 SER A O 1
ATOM 1272 N N . ILE A 1 166 ? -14.024 -10.260 25.387 1.00 98.75 166 ILE A N 1
ATOM 1273 C CA . ILE A 1 166 ? -14.703 -9.147 26.063 1.00 98.75 166 ILE A CA 1
ATOM 1274 C C . ILE A 1 166 ? -16.215 -9.381 26.085 1.00 98.75 166 ILE A C 1
ATOM 1276 O O . ILE A 1 166 ? -16.825 -9.242 27.145 1.00 98.75 166 ILE A O 1
ATOM 1280 N N . SER A 1 167 ? -16.815 -9.788 24.963 1.00 98.62 167 SER A N 1
ATOM 1281 C CA . SER A 1 167 ? -18.247 -10.109 24.907 1.00 98.62 167 SER A CA 1
ATOM 1282 C C . SER A 1 167 ? -18.622 -11.221 25.889 1.00 98.62 167 SER A C 1
ATOM 1284 O O . SER A 1 167 ? -19.555 -11.053 26.671 1.00 98.62 167 SER A O 1
ATOM 1286 N N . ALA A 1 168 ? -17.849 -12.311 25.934 1.00 98.62 168 ALA A N 1
ATOM 1287 C CA . ALA A 1 168 ? -18.087 -13.404 26.880 1.00 98.62 168 ALA A CA 1
ATOM 1288 C C . ALA A 1 168 ? -17.945 -12.957 28.349 1.00 98.62 168 ALA A C 1
ATOM 1290 O O . ALA A 1 168 ? -18.713 -13.376 29.219 1.00 98.62 168 ALA A O 1
ATOM 1291 N N . ALA A 1 169 ? -16.973 -12.087 28.644 1.00 98.62 169 ALA A N 1
ATOM 1292 C CA . ALA A 1 169 ? -16.817 -11.514 29.977 1.00 98.62 169 ALA A CA 1
ATOM 1293 C C . ALA A 1 169 ? -18.012 -10.625 30.362 1.00 98.62 169 ALA A C 1
ATOM 1295 O O . ALA A 1 169 ? -18.477 -10.699 31.500 1.00 98.62 169 ALA A O 1
ATOM 1296 N N . GLN A 1 170 ? -18.537 -9.832 29.422 1.00 98.75 170 GLN A N 1
ATOM 1297 C CA . GLN A 1 170 ? -19.713 -8.992 29.647 1.00 98.75 170 GLN A CA 1
ATOM 1298 C C . GLN A 1 170 ? -20.960 -9.833 29.941 1.00 98.75 170 GLN A C 1
ATOM 1300 O O . GLN A 1 170 ? -21.633 -9.587 30.939 1.00 98.75 170 GLN A O 1
ATOM 1305 N N . GLU A 1 171 ? -21.214 -10.887 29.159 1.00 98.69 171 GLU A N 1
ATOM 1306 C CA . GLU A 1 171 ? -22.315 -11.825 29.424 1.00 98.69 171 GLU A CA 1
ATOM 1307 C C . GLU A 1 171 ? -22.197 -12.459 30.816 1.00 98.69 171 GLU A C 1
ATOM 1309 O O . GLU A 1 171 ? -23.187 -12.613 31.542 1.00 98.69 171 GLU A O 1
ATOM 1314 N N . LYS A 1 172 ? -20.969 -12.796 31.234 1.00 98.75 172 LYS A N 1
ATOM 1315 C CA . LYS A 1 172 ? -20.736 -13.347 32.568 1.00 98.75 172 LYS A CA 1
ATOM 1316 C C . LYS A 1 172 ? -21.022 -12.330 33.674 1.00 98.75 172 LYS A C 1
ATOM 1318 O O . LYS A 1 172 ? -21.584 -12.715 34.701 1.00 98.75 172 LYS A O 1
ATOM 1323 N N . ILE A 1 173 ? -20.650 -11.065 33.480 1.00 98.75 173 ILE A N 1
ATOM 1324 C CA . ILE A 1 173 ? -20.960 -9.971 34.412 1.00 98.75 173 ILE A CA 1
ATOM 1325 C C . ILE A 1 173 ? -22.475 -9.786 34.533 1.00 98.75 173 ILE A C 1
ATOM 1327 O O . ILE A 1 173 ? -22.987 -9.719 35.650 1.00 98.75 173 ILE A O 1
ATOM 1331 N N . ASP A 1 174 ? -23.201 -9.773 33.417 1.00 98.69 174 ASP A N 1
ATOM 1332 C CA . ASP A 1 174 ? -24.657 -9.592 33.412 1.00 98.69 174 ASP A CA 1
ATOM 1333 C C . ASP A 1 174 ? -25.375 -10.745 34.138 1.00 98.69 174 ASP A C 1
ATOM 1335 O O . ASP A 1 174 ? -26.283 -10.523 34.949 1.00 98.69 174 ASP A O 1
ATOM 1339 N N . SER A 1 175 ? -24.906 -11.981 33.928 1.00 98.62 175 SER A N 1
ATOM 1340 C CA . SER A 1 175 ? -25.369 -13.157 34.674 1.00 98.62 175 SER A CA 1
ATOM 1341 C C . SER A 1 175 ? -25.108 -13.021 36.177 1.00 98.62 175 SER A C 1
ATOM 1343 O O . SER A 1 175 ? -26.020 -13.237 36.973 1.00 98.62 175 SER A O 1
ATOM 1345 N N . LEU A 1 176 ? -23.899 -12.617 36.580 1.00 98.69 176 LEU A N 1
ATOM 1346 C CA . LEU A 1 176 ? -23.564 -12.429 37.996 1.00 98.69 176 LEU A CA 1
ATOM 1347 C C . LEU A 1 176 ? -24.384 -11.306 38.649 1.00 98.69 176 LEU A C 1
ATOM 1349 O O . LEU A 1 176 ? -24.781 -11.438 39.805 1.00 98.69 176 LEU A O 1
ATOM 1353 N N . ASN A 1 177 ? -24.672 -10.223 37.925 1.00 98.75 177 ASN A N 1
ATOM 1354 C CA . ASN A 1 177 ? -25.525 -9.135 38.412 1.00 98.75 177 ASN A CA 1
ATOM 1355 C C . ASN A 1 177 ? -26.977 -9.587 38.620 1.00 98.75 177 ASN A C 1
ATOM 1357 O O . ASN A 1 177 ? -27.624 -9.177 39.590 1.00 98.75 177 ASN A O 1
ATOM 1361 N N . THR A 1 178 ? -27.480 -10.454 37.739 1.00 98.50 178 THR A N 1
ATOM 1362 C CA . THR A 1 178 ? -28.804 -11.074 37.891 1.00 98.50 178 THR A CA 1
ATOM 1363 C C . THR A 1 178 ? -28.842 -11.955 39.140 1.00 98.50 178 THR A C 1
ATOM 1365 O O . THR A 1 178 ? -29.694 -11.748 40.005 1.00 98.50 178 THR A O 1
ATOM 1368 N N . ASP A 1 179 ? -27.856 -12.845 39.302 1.00 98.62 179 ASP A N 1
ATOM 1369 C CA . ASP A 1 179 ? -27.731 -13.707 40.486 1.00 98.62 179 ASP A CA 1
ATOM 1370 C C . ASP A 1 179 ? -27.648 -12.891 41.786 1.00 98.62 179 ASP A C 1
ATOM 1372 O O . ASP A 1 179 ? -28.258 -13.247 42.799 1.00 98.62 179 ASP A O 1
ATOM 1376 N N . LEU A 1 180 ? -26.892 -11.788 41.776 1.00 98.69 180 LEU A N 1
ATOM 1377 C CA . LEU A 1 180 ? -26.757 -10.897 42.927 1.00 98.69 180 LEU A CA 1
ATOM 1378 C C . LEU A 1 180 ? -28.093 -10.237 43.274 1.00 98.69 180 LEU A C 1
ATOM 1380 O O . LEU A 1 180 ? -28.479 -10.229 44.440 1.00 98.69 180 LEU A O 1
ATOM 1384 N N . THR A 1 181 ? -28.825 -9.755 42.269 1.00 98.62 181 THR A N 1
ATOM 1385 C CA . THR A 1 181 ? -30.158 -9.162 42.449 1.00 98.62 181 THR A CA 1
ATOM 1386 C C . THR A 1 181 ? -31.133 -10.154 43.081 1.00 98.62 181 THR A C 1
ATOM 1388 O O . THR A 1 181 ? -31.867 -9.804 44.009 1.00 98.62 181 THR A O 1
ATOM 1391 N N . ASP A 1 182 ? -31.134 -11.403 42.618 1.00 98.62 182 ASP A N 1
ATOM 1392 C CA . ASP A 1 182 ? -32.020 -12.436 43.155 1.00 98.62 182 ASP A CA 1
ATOM 1393 C C . ASP A 1 182 ? -31.635 -12.842 44.581 1.00 98.62 182 ASP A C 1
ATOM 1395 O O . ASP A 1 182 ? -32.507 -13.007 45.440 1.00 98.62 182 ASP A O 1
ATOM 1399 N N . LYS A 1 183 ? -30.333 -12.913 44.882 1.00 98.44 183 LYS A N 1
ATOM 1400 C CA . LYS A 1 183 ? -29.856 -13.116 46.258 1.00 98.44 183 LYS A CA 1
ATOM 1401 C C . LYS A 1 183 ? -30.258 -11.966 47.179 1.00 98.44 183 LYS A C 1
ATOM 1403 O O . LYS A 1 183 ? -30.688 -12.242 48.297 1.00 98.44 183 LYS A O 1
ATOM 1408 N N . THR A 1 184 ? -30.179 -10.714 46.728 1.00 98.69 184 THR A N 1
ATOM 1409 C CA . THR A 1 184 ? -30.649 -9.554 47.502 1.00 98.69 184 THR A CA 1
ATOM 1410 C C . THR A 1 184 ? -32.137 -9.670 47.822 1.00 98.69 184 THR A C 1
ATOM 1412 O O . THR A 1 184 ? -32.501 -9.591 48.991 1.00 98.69 184 THR A O 1
ATOM 1415 N N . LYS A 1 185 ? -32.989 -9.984 46.834 1.00 98.50 185 LYS A N 1
ATOM 1416 C CA . LYS A 1 185 ? -34.427 -10.213 47.077 1.00 98.50 185 LYS A CA 1
ATOM 1417 C C . LYS A 1 185 ? -34.677 -11.340 48.079 1.00 98.50 185 LYS A C 1
ATOM 1419 O O . LYS A 1 185 ? -35.562 -11.231 48.923 1.00 98.50 185 LYS A O 1
ATOM 1424 N N . SER A 1 186 ? -33.906 -12.426 47.993 1.00 98.62 186 SER A N 1
ATOM 1425 C CA . SER A 1 186 ? -34.015 -13.535 48.944 1.00 98.62 186 SER A CA 1
ATOM 1426 C C . SER A 1 186 ? -33.619 -13.120 50.363 1.00 98.62 186 SER A C 1
ATOM 1428 O O . SER A 1 186 ? -34.252 -13.574 51.313 1.00 98.62 186 SER A O 1
ATOM 1430 N N . ILE A 1 187 ? -32.592 -12.278 50.521 1.00 98.62 187 ILE A N 1
ATOM 1431 C CA . ILE A 1 187 ? -32.189 -11.724 51.822 1.00 98.62 187 ILE A CA 1
ATOM 1432 C C . ILE A 1 187 ? -33.288 -10.811 52.374 1.00 98.62 187 ILE A C 1
ATOM 1434 O O . ILE A 1 187 ? -33.644 -10.939 53.543 1.00 98.62 187 ILE A O 1
ATOM 1438 N N . ASP A 1 188 ? -33.862 -9.939 51.545 1.00 98.56 188 ASP A N 1
ATOM 1439 C CA . ASP A 1 188 ? -34.952 -9.047 51.955 1.00 98.56 188 ASP A CA 1
ATOM 1440 C C . ASP A 1 188 ? -36.181 -9.835 52.427 1.00 98.56 188 ASP A C 1
ATOM 1442 O O . ASP A 1 188 ? -36.759 -9.520 53.469 1.00 98.56 188 ASP A O 1
ATOM 1446 N N . ALA A 1 189 ? -36.540 -10.908 51.713 1.00 98.50 189 ALA A N 1
ATOM 1447 C CA . ALA A 1 189 ? -37.619 -11.808 52.112 1.00 98.50 189 ALA A CA 1
ATOM 1448 C C . ALA A 1 189 ? -37.331 -12.496 53.458 1.00 98.50 189 ALA A C 1
ATOM 1450 O O . ALA A 1 189 ? -38.181 -12.490 54.346 1.00 98.50 189 ALA A O 1
ATOM 1451 N N . LEU A 1 190 ? -36.115 -13.023 53.648 1.00 98.50 190 LEU A N 1
ATOM 1452 C CA . LEU A 1 190 ? -35.707 -13.631 54.920 1.00 98.50 190 LEU A CA 1
ATOM 1453 C C . LEU A 1 190 ? -35.726 -12.621 56.076 1.00 98.50 190 LEU A C 1
ATOM 1455 O O . LEU A 1 190 ? -36.146 -12.960 57.180 1.00 98.50 190 LEU A O 1
ATOM 1459 N N . ASN A 1 191 ? -35.311 -11.375 55.838 1.00 98.62 191 ASN A N 1
ATOM 1460 C CA . ASN A 1 191 ? -35.369 -10.316 56.846 1.00 98.62 191 ASN A CA 1
ATOM 1461 C C . ASN A 1 191 ? -36.816 -9.975 57.233 1.00 98.62 191 ASN A C 1
ATOM 1463 O O . ASN A 1 191 ? -37.104 -9.793 58.417 1.00 98.62 191 ASN A O 1
ATOM 1467 N N . ALA A 1 192 ? -37.734 -9.922 56.264 1.00 98.31 192 ALA A N 1
ATOM 1468 C CA . ALA A 1 192 ? -39.157 -9.723 56.535 1.00 98.31 192 ALA A CA 1
ATOM 1469 C C . ALA A 1 192 ? -39.749 -10.878 57.365 1.00 98.31 192 ALA A C 1
ATOM 1471 O O . ALA A 1 192 ? -40.473 -10.632 58.334 1.00 98.31 192 ALA A O 1
ATOM 1472 N N . ASP A 1 193 ? -39.383 -12.122 57.045 1.00 98.56 193 ASP A N 1
ATOM 1473 C CA . ASP A 1 193 ? -39.787 -13.303 57.815 1.00 98.56 193 ASP A CA 1
ATOM 1474 C C . ASP A 1 193 ? -39.258 -13.258 59.256 1.00 98.56 193 ASP A C 1
ATOM 1476 O O . ASP A 1 193 ? -40.006 -13.546 60.194 1.00 98.56 193 ASP A O 1
ATOM 1480 N N . ILE A 1 194 ? -37.996 -12.854 59.454 1.00 98.56 194 ILE A N 1
ATOM 1481 C CA . ILE A 1 194 ? -37.401 -12.673 60.788 1.00 98.56 194 ILE A CA 1
ATOM 1482 C C . ILE A 1 194 ? -38.170 -11.618 61.587 1.00 98.56 194 ILE A C 1
ATOM 1484 O O . ILE A 1 194 ? -38.511 -11.867 62.743 1.00 98.56 194 ILE A O 1
ATOM 1488 N N . LEU A 1 195 ? -38.482 -10.463 60.989 1.00 98.38 195 LEU A N 1
ATOM 1489 C CA . LEU A 1 195 ? -39.264 -9.416 61.655 1.00 98.38 195 LEU A CA 1
ATOM 1490 C C . LEU A 1 195 ? -40.650 -9.927 62.066 1.00 98.38 195 LEU A C 1
ATOM 1492 O O . LEU A 1 195 ? -41.057 -9.741 63.211 1.00 98.38 195 LEU A O 1
ATOM 1496 N N . SER A 1 196 ? -41.341 -10.636 61.169 1.00 98.38 196 SER A N 1
ATOM 1497 C CA . SER A 1 196 ? -42.639 -11.249 61.470 1.00 98.38 196 SER A CA 1
ATOM 1498 C C . SER A 1 196 ? -42.546 -12.257 62.620 1.00 98.38 196 SER A C 1
ATOM 1500 O O . SER A 1 196 ? -43.372 -12.241 63.536 1.00 98.38 196 SER A O 1
ATOM 1502 N N . LYS A 1 197 ? -41.522 -13.118 62.606 1.00 98.00 197 LYS A N 1
ATOM 1503 C CA . LYS A 1 197 ? -41.271 -14.098 63.670 1.00 98.00 197 LYS A CA 1
ATOM 1504 C C . LYS A 1 197 ? -40.942 -13.429 65.003 1.00 98.00 197 LYS A C 1
ATOM 1506 O O . LYS A 1 197 ? -41.448 -13.887 66.022 1.00 98.00 197 LYS A O 1
ATOM 1511 N N . ASN A 1 198 ? -40.184 -12.334 65.011 1.00 98.44 198 ASN A N 1
ATOM 1512 C CA . ASN A 1 198 ? -39.919 -11.564 66.227 1.00 98.44 198 ASN A CA 1
ATOM 1513 C C . ASN A 1 198 ? -41.203 -10.965 66.814 1.00 98.44 198 ASN A C 1
ATOM 1515 O O . ASN A 1 198 ? -41.438 -11.124 68.007 1.00 98.44 198 ASN A O 1
ATOM 1519 N N . SER A 1 199 ? -42.085 -10.384 65.995 1.00 97.94 199 SER A N 1
ATOM 1520 C CA . SER A 1 199 ? -43.388 -9.901 66.484 1.00 97.94 199 SER A CA 1
ATOM 1521 C C . SER A 1 199 ? -44.269 -11.030 67.034 1.00 97.94 199 SER A C 1
ATOM 1523 O O . SER A 1 199 ? -44.971 -10.843 68.026 1.00 97.94 199 SER A O 1
ATOM 1525 N N . GLN A 1 200 ? -44.222 -12.226 66.431 1.00 98.19 200 GLN A N 1
ATOM 1526 C CA . GLN A 1 200 ? -44.899 -13.407 66.986 1.00 98.19 200 GLN A CA 1
ATOM 1527 C C . GLN A 1 200 ? -44.317 -13.809 68.347 1.00 98.19 200 GLN A C 1
ATOM 1529 O O . GLN A 1 200 ? -45.079 -14.110 69.262 1.00 98.19 200 GLN A O 1
ATOM 1534 N N . ILE A 1 201 ? -42.988 -13.793 68.495 1.00 98.25 201 ILE A N 1
ATOM 1535 C CA . ILE A 1 201 ? -42.309 -14.078 69.767 1.00 98.25 201 ILE A CA 1
ATOM 1536 C C . ILE A 1 201 ? -42.704 -13.054 70.837 1.00 98.25 201 ILE A C 1
ATOM 1538 O O . ILE A 1 201 ? -43.024 -13.455 71.952 1.00 98.25 201 ILE A O 1
ATOM 1542 N N . GLU A 1 202 ? -42.733 -11.760 70.512 1.00 98.12 202 GLU A N 1
ATOM 1543 C CA . GLU A 1 202 ? -43.167 -10.702 71.437 1.00 98.12 202 GLU A CA 1
ATOM 1544 C C . GLU A 1 202 ? -44.614 -10.914 71.904 1.00 98.12 202 GLU A C 1
ATOM 1546 O O . GLU A 1 202 ? -44.891 -10.855 73.102 1.00 98.12 202 GLU A O 1
ATOM 1551 N N . SER A 1 203 ? -45.524 -11.240 70.979 1.00 97.88 203 SER A N 1
ATOM 1552 C CA . SER A 1 203 ? -46.922 -11.545 71.312 1.00 97.88 203 SER A CA 1
ATOM 1553 C C . SER A 1 203 ? -47.044 -12.768 72.223 1.00 97.88 203 SER A C 1
ATOM 1555 O O . SER A 1 203 ? -47.769 -12.720 73.215 1.00 97.88 203 SER A O 1
ATOM 1557 N N . LEU A 1 204 ? -46.332 -13.854 71.906 1.00 97.81 204 LEU A N 1
ATOM 1558 C CA . LEU A 1 204 ? -46.323 -15.068 72.727 1.00 97.81 204 LEU A CA 1
ATOM 1559 C C . LEU A 1 204 ? -45.701 -14.816 74.107 1.00 97.81 204 LEU A C 1
ATOM 1561 O O . LEU A 1 204 ? -46.158 -15.382 75.096 1.00 97.81 204 LEU A O 1
ATOM 1565 N N . SER A 1 205 ? -44.681 -13.958 74.194 1.00 97.88 205 SER A N 1
ATOM 1566 C CA . SER A 1 205 ? -44.083 -13.559 75.471 1.00 97.88 205 SER A CA 1
ATOM 1567 C C . SER A 1 205 ? -45.093 -12.813 76.343 1.00 97.88 205 SER A C 1
ATOM 1569 O O . SER A 1 205 ? -45.236 -13.143 77.516 1.00 97.88 205 SER A O 1
ATOM 1571 N N . ALA A 1 206 ? -45.838 -11.862 75.771 1.00 97.44 206 ALA A N 1
ATOM 1572 C CA . ALA A 1 206 ? -46.871 -11.124 76.497 1.00 97.44 206 ALA A CA 1
ATOM 1573 C C . ALA A 1 206 ? -48.014 -12.040 76.975 1.00 97.44 206 ALA A C 1
ATOM 1575 O O . ALA A 1 206 ? -48.487 -11.918 78.106 1.00 97.44 206 ALA A O 1
ATOM 1576 N N . GLU A 1 207 ? -48.433 -12.993 76.138 1.00 97.69 207 GLU A N 1
ATOM 1577 C CA . GLU A 1 207 ? -49.425 -14.007 76.511 1.00 97.69 207 GLU A CA 1
ATOM 1578 C C . GLU A 1 207 ? -48.915 -14.913 77.645 1.00 97.69 207 GLU A C 1
ATOM 1580 O O . GLU A 1 207 ? -49.647 -15.208 78.595 1.00 97.69 207 GLU A O 1
ATOM 1585 N N . SER A 1 208 ? -47.638 -15.306 77.592 1.00 97.44 208 SER A N 1
ATOM 1586 C CA . SER A 1 208 ? -46.981 -16.063 78.661 1.00 97.44 208 SER A CA 1
ATOM 1587 C C . SER A 1 208 ? -46.943 -15.281 79.980 1.00 97.44 208 SER A C 1
ATOM 1589 O O . SER A 1 208 ? -47.214 -15.859 81.035 1.00 97.44 208 SER A O 1
ATOM 1591 N N . ASP A 1 209 ? -46.642 -13.981 79.946 1.00 97.44 209 ASP A N 1
ATOM 1592 C CA . ASP A 1 209 ? -46.630 -13.125 81.140 1.00 97.44 209 ASP A CA 1
ATOM 1593 C C . ASP A 1 209 ? -48.036 -12.979 81.746 1.00 97.44 209 ASP A C 1
ATOM 1595 O O . ASP A 1 209 ? -48.216 -13.186 82.948 1.00 97.44 209 ASP A O 1
ATOM 1599 N N . SER A 1 210 ? -49.057 -12.745 80.917 1.00 96.88 210 SER A N 1
ATOM 1600 C CA . SER A 1 210 ? -50.460 -12.695 81.362 1.00 96.88 210 SER A CA 1
ATOM 1601 C C . SER A 1 210 ? -50.930 -14.025 81.968 1.00 96.88 210 SER A C 1
ATOM 1603 O O . SER A 1 210 ? -51.611 -14.060 83.001 1.00 96.88 210 SER A O 1
ATOM 1605 N N . THR A 1 211 ? -50.517 -15.145 81.370 1.00 97.25 211 THR A N 1
ATOM 1606 C CA . THR A 1 211 ? -50.800 -16.484 81.903 1.00 97.25 211 THR A CA 1
ATOM 1607 C C . THR A 1 211 ? -50.157 -16.674 83.278 1.00 97.25 211 THR A C 1
ATOM 1609 O O . THR A 1 211 ? -50.782 -17.232 84.183 1.00 97.25 211 THR A O 1
ATOM 1612 N N . LYS A 1 212 ? -48.929 -16.181 83.472 1.00 97.69 212 LYS A N 1
ATOM 1613 C CA . LYS A 1 212 ? -48.218 -16.247 84.754 1.00 97.69 212 LYS A CA 1
ATOM 1614 C C . LYS A 1 212 ? -48.903 -15.418 85.844 1.00 97.69 212 LYS A C 1
ATOM 1616 O O . LYS A 1 212 ? -49.013 -15.894 86.973 1.00 97.69 212 LYS A O 1
ATOM 1621 N N . GLU A 1 213 ? -49.390 -14.222 85.518 1.00 97.25 213 GLU A N 1
ATOM 1622 C CA . GLU A 1 213 ? -50.187 -13.405 86.446 1.00 97.25 213 GLU A CA 1
ATOM 1623 C C . GLU A 1 213 ? -51.488 -14.109 86.836 1.00 97.25 213 GLU A C 1
ATOM 1625 O O . GLU A 1 213 ? -51.803 -14.220 88.021 1.00 97.25 213 GLU A O 1
ATOM 1630 N N . THR A 1 214 ? -52.197 -14.666 85.852 1.00 96.69 214 THR A N 1
ATOM 1631 C CA . THR A 1 214 ? -53.426 -15.434 86.092 1.00 96.69 214 THR A CA 1
ATOM 1632 C C . THR A 1 214 ? -53.161 -16.625 87.014 1.00 96.69 214 THR A C 1
ATOM 1634 O O . THR A 1 214 ? -53.907 -16.850 87.968 1.00 96.69 214 THR A O 1
ATOM 1637 N N . LEU A 1 215 ? -52.071 -17.364 86.781 1.00 97.19 215 LEU A N 1
ATOM 1638 C CA . LEU A 1 215 ? -51.659 -18.477 87.637 1.00 97.19 215 LEU A CA 1
ATOM 1639 C C . LEU A 1 215 ? -51.387 -18.016 89.077 1.00 97.19 215 LEU A C 1
ATOM 1641 O O . LEU A 1 215 ? -51.818 -18.678 90.019 1.00 97.19 215 LEU A O 1
ATOM 1645 N N . GLN A 1 216 ? -50.727 -16.869 89.259 1.00 97.19 216 GLN A N 1
ATOM 1646 C CA . GLN A 1 216 ? -50.487 -16.293 90.584 1.00 97.19 216 GLN A CA 1
ATOM 1647 C C . GLN A 1 216 ? -51.799 -15.925 91.293 1.00 97.19 216 GLN A C 1
ATOM 1649 O O . GLN A 1 216 ? -51.945 -16.177 92.491 1.00 97.19 216 GLN A O 1
ATOM 1654 N N . THR A 1 217 ? -52.771 -15.357 90.573 1.00 97.00 217 THR A N 1
ATOM 1655 C CA . THR A 1 217 ? -54.104 -15.073 91.122 1.00 97.00 217 THR A CA 1
ATOM 1656 C C . THR A 1 217 ? -54.810 -16.352 91.563 1.00 97.00 217 THR A C 1
ATOM 1658 O O . THR A 1 217 ? -55.359 -16.383 92.663 1.00 97.00 217 THR A O 1
ATOM 1661 N N . VAL A 1 218 ? -54.764 -17.411 90.750 1.00 96.81 218 VAL A N 1
ATOM 1662 C CA . VAL A 1 218 ? -55.346 -18.715 91.105 1.00 96.81 218 VAL A CA 1
ATOM 1663 C C . VAL A 1 218 ? -54.703 -19.270 92.378 1.00 96.81 218 VAL A C 1
ATOM 1665 O O . VAL A 1 218 ? -55.428 -19.635 93.295 1.00 96.81 218 VAL A O 1
ATOM 1668 N N . GLN A 1 219 ? -53.374 -19.237 92.499 1.00 97.25 219 GLN A N 1
ATOM 1669 C CA . GLN A 1 219 ? -52.671 -19.695 93.708 1.00 97.25 219 GLN A CA 1
ATOM 1670 C C . GLN A 1 219 ? -53.061 -18.903 94.968 1.00 97.25 219 GLN A C 1
ATOM 1672 O O . GLN A 1 219 ? -53.219 -19.470 96.054 1.00 97.25 219 GLN A O 1
ATOM 1677 N N . ASN A 1 220 ? -53.240 -17.585 94.838 1.00 96.38 220 ASN A N 1
ATOM 1678 C CA . ASN A 1 220 ? -53.702 -16.749 95.946 1.00 96.38 220 ASN A CA 1
ATOM 1679 C C . ASN A 1 220 ? -55.132 -17.126 96.365 1.00 96.38 220 ASN A C 1
ATOM 1681 O O . ASN A 1 220 ? -55.405 -17.245 97.560 1.00 96.38 220 ASN A O 1
ATOM 1685 N N . LEU A 1 221 ? -56.023 -17.354 95.394 1.00 96.69 221 LEU A N 1
ATOM 1686 C CA . LEU A 1 221 ? -57.395 -17.800 95.647 1.00 96.69 221 LEU A CA 1
ATOM 1687 C C . LEU A 1 221 ? -57.437 -19.192 96.286 1.00 96.69 221 LEU A C 1
ATOM 1689 O O . LEU A 1 221 ? -58.212 -19.393 97.214 1.00 96.69 221 LEU A O 1
ATOM 1693 N N . GLU A 1 222 ? -56.600 -20.132 95.843 1.00 96.75 222 GLU A N 1
ATOM 1694 C CA . GLU A 1 222 ? -56.467 -21.459 96.463 1.00 96.75 222 GLU A CA 1
ATOM 1695 C C . GLU A 1 222 ? -56.036 -21.348 97.933 1.00 96.75 222 GLU A C 1
ATOM 1697 O O . GLU A 1 222 ? -56.594 -22.022 98.799 1.00 96.75 222 GLU A O 1
ATOM 1702 N N . THR A 1 223 ? -55.100 -20.444 98.238 1.00 96.31 223 THR A N 1
ATOM 1703 C CA . THR A 1 223 ? -54.651 -20.180 99.616 1.00 96.31 223 THR A CA 1
ATOM 1704 C C . THR A 1 223 ? -55.766 -19.565 100.469 1.00 96.31 223 THR A C 1
ATOM 1706 O O . THR A 1 223 ? -55.970 -19.971 101.615 1.00 96.31 223 THR A O 1
ATOM 1709 N N . GLU A 1 224 ? -56.518 -18.601 99.925 1.00 96.12 224 GLU A N 1
ATOM 1710 C CA . GLU A 1 224 ? -57.669 -18.003 100.615 1.00 96.12 224 GLU A CA 1
ATOM 1711 C C . GLU A 1 224 ? -58.777 -19.037 100.859 1.00 96.12 224 GLU A C 1
ATOM 1713 O O . GLU A 1 224 ? -59.358 -19.077 101.947 1.00 96.12 224 GLU A O 1
ATOM 1718 N N . LEU A 1 225 ? -59.057 -19.886 99.864 1.00 95.88 225 LEU A N 1
ATOM 1719 C CA . LEU A 1 225 ? -60.037 -20.963 99.962 1.00 95.88 225 LEU A CA 1
ATOM 1720 C C . LEU A 1 225 ? -59.664 -21.928 101.091 1.00 95.88 225 LEU A C 1
ATOM 1722 O O . LEU A 1 225 ? -60.498 -22.171 101.960 1.00 95.88 225 LEU A O 1
ATOM 1726 N N . ALA A 1 226 ? -58.409 -22.385 101.139 1.00 94.94 226 ALA A N 1
ATOM 1727 C CA . ALA A 1 226 ? -57.911 -23.252 102.207 1.00 94.94 226 ALA A CA 1
ATOM 1728 C C . ALA A 1 226 ? -58.078 -22.609 103.599 1.00 94.94 226 ALA A C 1
ATOM 1730 O O . ALA A 1 226 ? -58.544 -23.257 104.537 1.00 94.94 226 ALA A O 1
ATOM 1731 N N . GLY A 1 227 ? -57.790 -21.308 103.731 1.00 95.19 227 GLY A N 1
ATOM 1732 C CA . GLY A 1 227 ? -58.014 -20.574 104.982 1.00 95.19 227 GLY A CA 1
ATOM 1733 C C . GLY A 1 227 ? -59.494 -20.479 105.380 1.00 95.19 227 GLY A C 1
ATOM 1734 O O . GLY A 1 227 ? -59.835 -20.579 106.562 1.00 95.19 227 GLY A O 1
ATOM 1735 N N . LYS A 1 228 ? -60.405 -20.318 104.410 1.00 94.62 228 LYS A N 1
ATOM 1736 C CA . LYS A 1 228 ? -61.856 -20.345 104.673 1.00 94.62 228 LYS A CA 1
ATOM 1737 C C . LYS A 1 228 ? -62.346 -21.738 105.047 1.00 94.62 228 LYS A C 1
ATOM 1739 O O . LYS A 1 228 ? -63.186 -21.840 105.938 1.00 94.62 228 LYS A O 1
ATOM 1744 N N . GLU A 1 229 ? -61.835 -22.787 104.410 1.00 96.00 229 GLU A N 1
ATOM 1745 C CA . GLU A 1 229 ? -62.132 -24.178 104.771 1.00 96.00 229 GLU A CA 1
ATOM 1746 C C . GLU A 1 229 ? -61.715 -24.474 106.218 1.00 96.00 229 GLU A C 1
ATOM 1748 O O . GLU A 1 229 ? -62.499 -25.048 106.979 1.00 96.00 229 GLU A O 1
ATOM 1753 N N . GLU A 1 230 ? -60.544 -23.994 106.643 1.00 95.00 230 GLU A N 1
ATOM 1754 C CA . GLU A 1 230 ? -60.086 -24.107 108.031 1.00 95.00 230 GLU A CA 1
ATOM 1755 C C . GLU A 1 230 ? -60.988 -23.323 108.997 1.00 95.00 230 GLU A C 1
ATOM 1757 O O . GLU A 1 230 ? -61.403 -23.854 110.029 1.00 95.00 230 GLU A O 1
ATOM 1762 N N . LYS A 1 231 ? -61.419 -22.109 108.626 1.00 95.19 231 LYS A N 1
ATOM 1763 C CA . LYS A 1 231 ? -62.366 -21.329 109.438 1.00 95.19 231 LYS A CA 1
ATOM 1764 C C . LYS A 1 231 ? -63.743 -21.981 109.554 1.00 95.19 231 LYS A C 1
ATOM 1766 O O . LYS A 1 231 ? -64.353 -21.935 110.621 1.00 95.19 231 LYS A O 1
ATOM 1771 N N . ILE A 1 232 ? -64.246 -22.576 108.473 1.00 94.88 232 ILE A N 1
ATOM 1772 C CA . ILE A 1 232 ? -65.495 -23.350 108.483 1.00 94.88 232 ILE A CA 1
ATOM 1773 C C . ILE A 1 232 ? -65.351 -24.541 109.427 1.00 94.88 232 ILE A C 1
ATOM 1775 O O . ILE A 1 232 ? -66.260 -24.793 110.216 1.00 94.88 232 ILE A O 1
ATOM 1779 N N . LYS A 1 233 ? -64.213 -25.243 109.390 1.00 95.25 233 LYS A N 1
ATOM 1780 C CA . LYS A 1 233 ? -63.928 -26.333 110.324 1.00 95.25 233 LYS A CA 1
ATOM 1781 C C . LYS A 1 233 ? -63.935 -25.844 111.777 1.00 95.25 233 LYS A C 1
ATOM 1783 O O . LYS A 1 233 ? -64.642 -26.434 112.584 1.00 95.25 233 LYS A O 1
ATOM 1788 N N . GLU A 1 234 ? -63.245 -24.747 112.098 1.00 93.94 234 GLU A N 1
ATOM 1789 C CA . GLU A 1 234 ? -63.265 -24.147 113.446 1.00 93.94 234 GLU A CA 1
ATOM 1790 C C . GLU A 1 234 ? -64.681 -23.762 113.903 1.00 93.94 234 GLU A C 1
ATOM 1792 O O . GLU A 1 234 ? -65.064 -24.009 115.047 1.00 93.94 234 GLU A O 1
ATOM 1797 N N . LEU A 1 235 ? -65.470 -23.138 113.020 1.00 93.56 235 LEU A N 1
ATOM 1798 C CA . LEU A 1 235 ? -66.853 -22.766 113.318 1.00 93.56 235 LEU A CA 1
ATOM 1799 C C . LEU A 1 235 ? -67.728 -23.999 113.551 1.00 93.56 235 LEU A C 1
ATOM 1801 O O . LEU A 1 235 ? -68.529 -23.987 114.479 1.00 93.56 235 LEU A O 1
ATOM 1805 N N . ASN A 1 236 ? -67.565 -25.054 112.750 1.00 95.00 236 ASN A N 1
ATOM 1806 C CA . ASN A 1 236 ? -68.280 -26.317 112.933 1.00 95.00 236 ASN A CA 1
ATOM 1807 C C . ASN A 1 236 ? -67.887 -27.005 114.246 1.00 95.00 236 ASN A C 1
ATOM 1809 O O . ASN A 1 236 ? -68.774 -27.454 114.967 1.00 95.00 236 ASN A O 1
ATOM 1813 N N . ASP A 1 237 ? -66.594 -27.031 114.585 1.00 93.19 237 ASP A N 1
ATOM 1814 C CA . ASP A 1 237 ? -66.098 -27.558 115.862 1.00 93.19 237 ASP A CA 1
ATOM 1815 C C . ASP A 1 237 ? -66.715 -26.763 117.043 1.00 93.19 237 ASP A C 1
ATOM 1817 O O . ASP A 1 237 ? -67.188 -27.350 118.015 1.00 93.19 237 ASP A O 1
ATOM 1821 N N . SER A 1 238 ? -66.823 -25.429 116.928 1.00 93.88 238 SER A N 1
ATOM 1822 C CA . SER A 1 238 ? -67.476 -24.573 117.936 1.00 93.88 238 SER A CA 1
ATOM 1823 C C . SER A 1 238 ? -68.998 -24.755 118.014 1.00 93.88 238 SER A C 1
ATOM 1825 O O . SER A 1 238 ? -69.570 -24.680 119.103 1.00 93.88 238 SER A O 1
ATOM 1827 N N . ILE A 1 239 ? -69.674 -24.971 116.880 1.00 91.88 239 ILE A N 1
ATOM 1828 C CA . ILE A 1 239 ? -71.104 -25.306 116.855 1.00 91.88 239 ILE A CA 1
ATOM 1829 C C . ILE A 1 239 ? -71.326 -26.632 117.579 1.00 91.88 239 ILE A C 1
ATOM 1831 O O . ILE A 1 239 ? -72.195 -26.681 118.441 1.00 91.88 239 ILE A O 1
ATOM 1835 N N . ALA A 1 240 ? -70.511 -27.656 117.308 1.00 91.75 240 ALA A N 1
ATOM 1836 C CA . ALA A 1 240 ? -70.605 -28.947 117.984 1.00 91.75 240 ALA A CA 1
ATOM 1837 C C . ALA A 1 240 ? -70.423 -28.820 119.509 1.00 91.75 240 ALA A C 1
ATOM 1839 O O . ALA A 1 240 ? -71.217 -29.372 120.266 1.00 91.75 240 ALA A O 1
ATOM 1840 N N . GLU A 1 241 ? -69.446 -28.029 119.969 1.00 91.19 241 GLU A N 1
ATOM 1841 C CA . GLU A 1 241 ? -69.260 -27.734 121.400 1.00 91.19 241 GLU A CA 1
ATOM 1842 C C . GLU A 1 241 ? -70.485 -27.021 122.004 1.00 91.19 241 GLU A C 1
ATOM 1844 O O . GLU A 1 241 ? -70.961 -27.371 123.086 1.00 91.19 241 GLU A O 1
ATOM 1849 N N . LYS A 1 242 ? -71.044 -26.027 121.300 1.00 89.88 242 LYS A N 1
ATOM 1850 C CA . LYS A 1 242 ? -72.271 -25.350 121.745 1.00 89.88 242 LYS A CA 1
ATOM 1851 C C . LYS A 1 242 ? -73.481 -26.276 121.745 1.00 89.88 242 LYS A C 1
ATOM 1853 O O . LYS A 1 242 ? -74.309 -26.140 122.642 1.00 89.88 242 LYS A O 1
ATOM 1858 N N . ASP A 1 243 ? -73.591 -27.187 120.785 1.00 92.50 243 ASP A N 1
ATOM 1859 C CA . ASP A 1 243 ? -74.652 -28.190 120.734 1.00 92.50 243 ASP A CA 1
ATOM 1860 C C . ASP A 1 243 ? -74.555 -29.145 121.935 1.00 92.50 243 ASP A C 1
ATOM 1862 O O . ASP A 1 243 ? -75.577 -29.422 122.564 1.00 92.50 243 ASP A O 1
ATOM 1866 N N . GLU A 1 244 ? -73.346 -29.560 122.341 1.00 90.75 244 GLU A N 1
ATOM 1867 C CA . GLU A 1 244 ? -73.130 -30.317 123.587 1.00 90.75 244 GLU A CA 1
ATOM 1868 C C . GLU A 1 244 ? -73.561 -29.520 124.832 1.00 90.75 244 GLU A C 1
ATOM 1870 O O . GLU A 1 244 ? -74.259 -30.054 125.698 1.00 90.75 244 GLU A O 1
ATOM 1875 N N . ILE A 1 245 ? -73.212 -28.228 124.913 1.00 91.38 245 ILE A N 1
ATOM 1876 C CA . ILE A 1 245 ? -73.643 -27.345 126.013 1.00 91.38 245 ILE A CA 1
ATOM 1877 C C . ILE A 1 245 ? -75.166 -27.172 126.025 1.00 91.38 245 ILE A C 1
ATOM 1879 O O . ILE A 1 245 ? -75.774 -27.189 127.094 1.00 91.38 245 ILE A O 1
ATOM 1883 N N . ILE A 1 246 ? -75.799 -26.980 124.864 1.00 90.25 246 ILE A N 1
ATOM 1884 C CA . ILE A 1 246 ? -77.259 -26.875 124.747 1.00 90.25 246 ILE A CA 1
ATOM 1885 C C . ILE A 1 246 ? -77.911 -28.170 125.216 1.00 90.25 246 ILE A C 1
ATOM 1887 O O . ILE A 1 246 ? -78.934 -28.104 125.893 1.00 90.25 246 ILE A O 1
ATOM 1891 N N . GLU A 1 247 ? -77.346 -29.328 124.886 1.00 89.00 247 GLU A N 1
ATOM 1892 C CA . GLU A 1 247 ? -77.882 -30.610 125.331 1.00 89.00 247 GLU A CA 1
ATOM 1893 C C . GLU A 1 247 ? -77.734 -30.787 126.852 1.00 89.00 247 GLU A C 1
ATOM 1895 O O . GLU A 1 247 ? -78.708 -31.139 127.519 1.00 89.00 247 GLU A O 1
ATOM 1900 N N . ASP A 1 248 ? -76.588 -30.421 127.439 1.00 90.06 248 ASP A N 1
ATOM 1901 C CA . ASP A 1 248 ? -76.415 -30.362 128.902 1.00 90.06 248 ASP A CA 1
ATOM 1902 C C . ASP A 1 248 ? -77.406 -29.384 129.563 1.00 90.06 248 ASP A C 1
ATOM 1904 O O . ASP A 1 248 ? -78.056 -29.707 130.563 1.00 90.06 248 ASP A O 1
ATOM 1908 N N . LEU A 1 249 ? -77.583 -28.193 128.986 1.00 88.06 249 LEU A N 1
ATOM 1909 C CA . LEU A 1 249 ? -78.548 -27.203 129.459 1.00 88.06 249 LEU A CA 1
ATOM 1910 C C . LEU A 1 249 ? -79.987 -27.690 129.313 1.00 88.06 249 LEU A C 1
ATOM 1912 O O . LEU A 1 249 ? -80.772 -27.461 130.226 1.00 88.06 249 LEU A O 1
ATOM 1916 N N . LYS A 1 250 ? -80.352 -28.377 128.227 1.00 89.31 250 LYS A N 1
ATOM 1917 C CA . LYS A 1 250 ? -81.673 -29.003 128.073 1.00 89.31 250 LYS A CA 1
ATOM 1918 C C . LYS A 1 250 ? -81.900 -30.048 129.146 1.00 89.31 250 LYS A C 1
ATOM 1920 O O . LYS A 1 250 ? -82.973 -30.047 129.732 1.00 89.31 250 LYS A O 1
ATOM 1925 N N . VAL A 1 251 ? -80.916 -30.896 129.442 1.00 86.75 251 VAL A N 1
ATOM 1926 C CA . VAL A 1 251 ? -81.013 -31.861 130.547 1.00 86.75 251 VAL A CA 1
ATOM 1927 C C . VAL A 1 251 ? -81.197 -31.127 131.877 1.00 86.75 251 VAL A C 1
ATOM 1929 O O . VAL A 1 251 ? -82.048 -31.505 132.679 1.00 86.75 251 VAL A O 1
ATOM 1932 N N . LYS A 1 252 ? -80.467 -30.029 132.115 1.00 86.94 252 LYS A N 1
ATOM 1933 C CA . LYS A 1 252 ? -80.657 -29.181 133.305 1.00 86.94 252 LYS A CA 1
ATOM 1934 C C . LYS A 1 252 ? -82.034 -28.524 133.354 1.00 86.94 252 LYS A C 1
ATOM 1936 O O . LYS A 1 252 ? -82.634 -28.504 134.423 1.00 86.94 252 LYS A O 1
ATOM 1941 N N . VAL A 1 253 ? -82.542 -28.008 132.238 1.00 83.88 253 VAL A N 1
ATOM 1942 C CA . VAL A 1 253 ? -83.885 -27.422 132.134 1.00 83.88 253 VAL A CA 1
ATOM 1943 C C . VAL A 1 253 ? -84.937 -28.497 132.346 1.00 83.88 253 VAL A C 1
ATOM 1945 O O . VAL A 1 253 ? -85.799 -28.283 133.175 1.00 83.88 253 VAL A O 1
ATOM 1948 N N . GLN A 1 254 ? -84.829 -29.671 131.725 1.00 82.19 254 GLN A N 1
ATOM 1949 C CA . GLN A 1 254 ? -85.708 -30.814 131.986 1.00 82.19 254 GLN A CA 1
ATOM 1950 C C . GLN A 1 254 ? -85.669 -31.215 133.461 1.00 82.19 254 GLN A C 1
ATOM 1952 O O . GLN A 1 254 ? -86.711 -31.463 134.054 1.00 82.19 254 GLN A O 1
ATOM 1957 N N . ASN A 1 255 ? -84.494 -31.222 134.095 1.00 80.81 255 ASN A N 1
ATOM 1958 C CA . ASN A 1 255 ? -84.374 -31.473 135.530 1.00 80.81 255 ASN A CA 1
ATOM 1959 C C . ASN A 1 255 ? -85.054 -30.376 136.363 1.00 80.81 255 ASN A C 1
ATOM 1961 O O . ASN A 1 255 ? -85.737 -30.692 137.335 1.00 80.81 255 ASN A O 1
ATOM 1965 N N . LEU A 1 256 ? -84.904 -29.102 135.986 1.00 79.56 256 LEU A N 1
ATOM 1966 C CA . LEU A 1 256 ? -85.585 -27.970 136.618 1.00 79.56 256 LEU A CA 1
ATOM 1967 C C . LEU A 1 256 ? -87.098 -27.995 136.371 1.00 79.56 256 LEU A C 1
ATOM 1969 O O . LEU A 1 256 ? -87.838 -27.693 137.292 1.00 79.56 256 LEU A O 1
ATOM 1973 N N . GLU A 1 257 ? -87.564 -28.394 135.189 1.00 79.19 257 GLU A N 1
ATOM 1974 C CA . GLU A 1 257 ? -88.968 -28.583 134.814 1.00 79.19 257 GLU A CA 1
ATOM 1975 C C . GLU A 1 257 ? -89.576 -29.779 135.539 1.00 79.19 257 GLU A C 1
ATOM 1977 O O . GLU A 1 257 ? -90.721 -29.707 135.963 1.00 79.19 257 GLU A O 1
ATOM 1982 N N . ILE A 1 258 ? -88.825 -30.864 135.748 1.00 73.75 258 ILE A N 1
ATOM 1983 C CA . ILE A 1 258 ? -89.221 -31.976 136.619 1.00 73.75 258 ILE A CA 1
ATOM 1984 C C . ILE A 1 258 ? -89.323 -31.475 138.059 1.00 73.75 258 ILE A C 1
ATOM 1986 O O . ILE A 1 258 ? -90.306 -31.783 138.731 1.00 73.75 258 ILE A O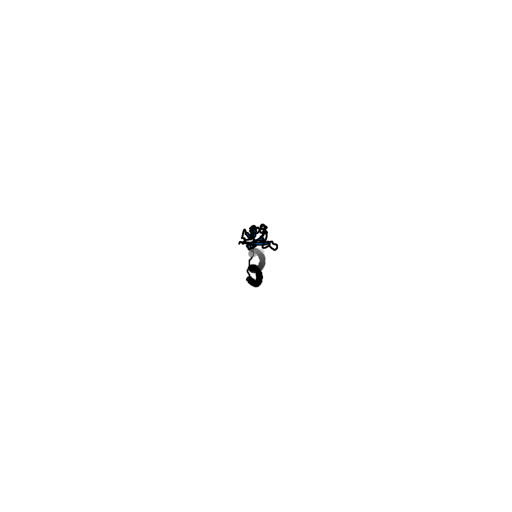 1
ATOM 1990 N N . LEU A 1 259 ? -88.372 -30.660 138.531 1.00 67.31 259 LEU A N 1
ATOM 1991 C CA . LEU A 1 259 ? -88.450 -30.015 139.844 1.00 67.31 259 LEU A CA 1
ATOM 1992 C C . LEU A 1 259 ? -89.680 -29.103 139.938 1.00 67.31 259 LEU A C 1
ATOM 1994 O O . LEU A 1 259 ? -90.401 -29.164 140.929 1.00 67.31 259 LEU A O 1
ATOM 1998 N N . LEU A 1 260 ? -89.954 -28.321 138.891 1.00 63.41 260 LEU A N 1
ATOM 1999 C CA . LEU A 1 260 ? -91.082 -27.401 138.784 1.00 63.41 260 LEU A CA 1
ATOM 2000 C C . LEU A 1 260 ? -92.411 -28.158 138.694 1.00 63.41 260 LEU A C 1
ATOM 2002 O O . LEU A 1 260 ? -93.353 -27.754 139.350 1.00 63.41 260 LEU A O 1
ATOM 2006 N N . ASN A 1 261 ? -92.488 -29.285 137.983 1.00 60.38 261 ASN A N 1
ATOM 2007 C CA . ASN A 1 261 ? -93.660 -30.168 137.928 1.00 60.38 261 ASN A CA 1
ATOM 2008 C C . ASN A 1 261 ? -93.870 -30.926 139.247 1.00 60.38 261 ASN A C 1
ATOM 2010 O O . ASN A 1 261 ? -95.008 -31.152 139.657 1.00 60.38 261 ASN A O 1
ATOM 2014 N N . THR A 1 262 ? -92.788 -31.264 139.953 1.00 57.66 262 THR A N 1
ATOM 2015 C CA . THR A 1 262 ? -92.842 -31.811 141.320 1.00 57.66 262 THR A CA 1
ATOM 2016 C C . THR A 1 262 ? -93.291 -30.735 142.321 1.00 57.66 262 THR A C 1
ATOM 2018 O O . THR A 1 262 ? -93.952 -31.044 143.312 1.00 57.66 262 THR A O 1
ATOM 2021 N N . PHE A 1 263 ? -93.000 -29.460 142.039 1.00 49.47 263 PHE A N 1
ATOM 2022 C CA . PHE A 1 263 ? -93.484 -28.306 142.799 1.00 49.47 263 PHE A CA 1
ATOM 2023 C C . PHE A 1 263 ? -94.932 -27.920 142.429 1.00 49.47 263 PHE A C 1
ATOM 2025 O O . PHE A 1 263 ? -95.717 -27.595 143.312 1.00 49.47 263 PHE A O 1
ATOM 2032 N N . ALA A 1 264 ? -95.328 -28.038 141.158 1.00 45.50 264 ALA A N 1
ATOM 2033 C CA . ALA A 1 264 ? -96.636 -27.647 140.622 1.00 45.50 264 ALA A CA 1
ATOM 2034 C C . ALA A 1 264 ? -97.767 -28.637 140.957 1.00 45.50 264 ALA A C 1
ATOM 2036 O O . ALA A 1 264 ? -98.933 -28.257 140.934 1.00 45.50 264 ALA A O 1
ATOM 2037 N N . GLN A 1 265 ? -97.464 -29.875 141.373 1.00 43.81 265 GLN A N 1
ATOM 2038 C CA . GLN A 1 265 ? -98.461 -30.738 142.034 1.00 43.81 265 GLN A CA 1
ATOM 2039 C C . GLN A 1 265 ? -98.758 -30.333 143.492 1.00 43.81 265 GLN A C 1
ATOM 2041 O O . GLN A 1 265 ? -99.627 -30.924 144.132 1.00 43.81 265 GLN A O 1
ATOM 2046 N N . ASN A 1 266 ? -98.105 -29.286 144.009 1.00 39.22 266 ASN A N 1
ATOM 2047 C CA . ASN A 1 266 ? -98.425 -28.653 145.281 1.00 39.22 266 ASN A CA 1
ATOM 2048 C C . ASN A 1 266 ? -98.837 -27.184 145.069 1.00 39.22 266 ASN A C 1
ATOM 2050 O O . ASN A 1 266 ? -98.034 -26.273 145.235 1.00 39.22 266 ASN A O 1
ATOM 2054 N N . LYS A 1 267 ? -100.151 -26.985 144.883 1.00 36.56 267 LYS A N 1
ATOM 2055 C CA . LYS A 1 267 ? -100.909 -25.775 145.268 1.00 36.56 267 LYS A CA 1
ATOM 2056 C C . LYS A 1 267 ? -100.879 -24.594 144.278 1.00 36.56 267 LYS A C 1
ATOM 2058 O O . LYS A 1 267 ? -100.045 -23.701 144.364 1.00 36.56 267 LYS A O 1
ATOM 2063 N N . ASP A 1 268 ? -101.920 -24.544 143.447 1.00 31.66 268 ASP A N 1
ATOM 2064 C CA . ASP A 1 268 ? -102.334 -23.379 142.657 1.00 31.66 268 ASP A CA 1
ATOM 2065 C C . ASP A 1 268 ? -102.823 -22.214 143.535 1.00 31.66 268 ASP A C 1
ATOM 2067 O O . ASP A 1 268 ? -103.679 -22.401 144.411 1.00 31.66 268 ASP A O 1
ATOM 2071 N N . LYS A 1 269 ? -102.331 -21.003 143.237 1.00 31.78 269 LYS A N 1
ATOM 2072 C CA . LYS A 1 269 ? -103.098 -19.747 143.269 1.00 31.78 269 LYS A CA 1
ATOM 2073 C C . LYS A 1 269 ? -102.377 -18.610 142.526 1.00 31.78 269 LYS A C 1
ATOM 2075 O O . LYS A 1 269 ? -101.243 -18.289 142.856 1.00 31.78 269 LYS A O 1
ATOM 2080 N N . ASP A 1 270 ? -103.147 -18.011 141.621 1.00 28.72 270 ASP A N 1
ATOM 2081 C CA . ASP A 1 270 ? -103.178 -16.620 141.148 1.00 28.72 270 ASP A CA 1
ATOM 2082 C C . ASP A 1 270 ? -101.977 -15.951 140.453 1.00 28.72 270 ASP A C 1
ATOM 2084 O O . ASP A 1 270 ? -100.928 -15.700 141.030 1.00 28.72 270 ASP A O 1
ATOM 2088 N N . GLU A 1 271 ? -102.288 -15.566 139.207 1.00 27.44 271 GLU A N 1
ATOM 2089 C CA . GLU A 1 271 ? -102.196 -14.225 138.603 1.00 27.44 271 GLU A CA 1
ATOM 2090 C C . GLU A 1 271 ? -100.855 -13.465 138.554 1.00 27.44 271 GLU A C 1
ATOM 2092 O O . GLU A 1 271 ? -100.270 -13.083 139.559 1.00 27.44 271 GLU A O 1
ATOM 2097 N N . GLY A 1 272 ? -100.529 -13.003 137.336 1.00 26.16 272 GLY A N 1
ATOM 2098 C CA . GLY A 1 272 ? -100.388 -11.558 137.128 1.00 26.16 272 GLY A CA 1
ATOM 2099 C C . GLY A 1 272 ? -99.051 -11.024 136.603 1.00 26.16 272 GLY A C 1
ATOM 2100 O O . GLY A 1 272 ? -98.127 -10.805 137.373 1.00 26.16 272 GLY A O 1
ATOM 2101 N N . THR A 1 273 ? -99.088 -10.569 135.338 1.00 26.89 273 THR A N 1
ATOM 2102 C CA . THR A 1 273 ? -98.334 -9.417 134.763 1.00 26.89 273 THR A CA 1
ATOM 2103 C C . THR A 1 273 ? -96.805 -9.585 134.612 1.00 26.89 273 THR A C 1
ATOM 2105 O O . THR A 1 273 ? -96.190 -10.366 135.313 1.00 26.89 273 THR A O 1
ATOM 2108 N N . ALA A 1 274 ? -96.062 -8.946 133.708 1.00 26.03 274 ALA A N 1
ATOM 2109 C CA . ALA A 1 274 ? -96.228 -7.856 132.747 1.00 26.03 274 ALA A CA 1
ATOM 2110 C C . ALA A 1 274 ? -95.238 -8.149 131.589 1.00 26.03 274 ALA A C 1
ATOM 2112 O O . ALA A 1 274 ? -94.265 -8.863 131.801 1.00 26.03 274 ALA A O 1
ATOM 2113 N N . GLY A 1 275 ? -95.505 -7.741 130.346 1.00 26.42 275 GLY A N 1
ATOM 2114 C CA . GLY A 1 275 ? -94.866 -6.550 129.766 1.00 26.42 275 GLY A CA 1
ATOM 2115 C C . GLY A 1 275 ? -93.499 -6.901 129.149 1.00 26.42 275 GLY A C 1
ATOM 2116 O O . GLY A 1 275 ? -92.744 -7.676 129.702 1.00 26.42 275 GLY A O 1
ATOM 2117 N N . THR A 1 276 ? -93.061 -6.409 128.003 1.00 29.22 276 THR A N 1
ATOM 2118 C CA . THR A 1 276 ? -93.515 -5.344 127.111 1.00 29.22 276 THR A CA 1
ATOM 2119 C C . THR A 1 276 ? -92.496 -5.308 125.966 1.00 29.22 276 THR A C 1
ATOM 2121 O O . THR A 1 276 ? -91.339 -5.657 126.182 1.00 29.22 276 THR A O 1
ATOM 2124 N N . ASN A 1 277 ? -92.926 -4.755 124.829 1.00 29.98 277 ASN A N 1
ATOM 2125 C CA . ASN A 1 277 ? -92.120 -3.976 123.877 1.00 29.98 277 ASN A CA 1
ATOM 2126 C C . ASN A 1 277 ? -91.047 -4.760 123.090 1.00 29.98 277 ASN A C 1
ATOM 2128 O O . ASN A 1 277 ? -90.036 -5.185 123.625 1.00 29.98 277 ASN A O 1
ATOM 2132 N N . GLY A 1 278 ? -91.163 -4.975 121.779 1.00 37.62 278 GLY A N 1
ATOM 2133 C CA . GLY A 1 278 ? -91.806 -4.126 120.781 1.00 37.62 278 GLY A CA 1
ATOM 2134 C C . GLY A 1 278 ? -91.009 -2.839 120.600 1.00 37.62 278 GLY A C 1
ATOM 2135 O O . GLY A 1 278 ? -91.185 -1.916 121.383 1.00 37.62 278 GLY A O 1
ATOM 2136 N N . LEU A 1 279 ? -90.163 -2.782 119.570 1.00 32.66 279 LEU A N 1
ATOM 2137 C CA . LEU A 1 279 ? -89.738 -1.534 118.936 1.00 32.66 279 LEU A CA 1
ATOM 2138 C C . LEU A 1 279 ? -89.203 -1.827 117.531 1.00 32.66 279 LEU A C 1
ATOM 2140 O O . LEU A 1 279 ? -88.168 -2.462 117.341 1.00 32.66 279 LEU A O 1
ATOM 2144 N N . ALA A 1 280 ? -89.978 -1.369 116.551 1.00 38.72 280 ALA A N 1
ATOM 2145 C CA . ALA A 1 280 ? -89.559 -1.174 115.176 1.00 38.72 280 ALA A CA 1
ATOM 2146 C C . ALA A 1 280 ? -88.730 0.120 115.098 1.00 38.72 280 ALA A C 1
ATOM 2148 O O . ALA A 1 280 ? -89.108 1.120 115.702 1.00 38.72 280 ALA A O 1
ATOM 2149 N N . SER A 1 281 ? -87.620 0.108 114.356 1.00 44.53 281 SER A N 1
ATOM 2150 C CA . SER A 1 281 ? -86.780 1.292 114.130 1.00 44.53 281 SER A CA 1
ATOM 2151 C C . SER A 1 281 ? -87.018 1.871 112.730 1.00 44.53 281 SER A C 1
ATOM 2153 O O . SER A 1 281 ? -87.026 1.153 111.725 1.00 44.53 281 SER A O 1
ATOM 2155 N N . VAL A 1 282 ? -87.257 3.183 112.720 1.00 51.31 282 VAL A N 1
ATOM 2156 C CA . VAL A 1 282 ? -87.655 4.072 111.620 1.00 51.31 282 VAL A CA 1
ATOM 2157 C C . VAL A 1 282 ? -86.423 4.505 110.812 1.00 51.31 282 VAL A C 1
ATOM 2159 O O . VAL A 1 282 ? -85.377 4.809 111.379 1.00 51.31 282 VAL A O 1
ATOM 2162 N N . ARG A 1 283 ? -86.529 4.578 109.478 1.00 64.12 283 ARG A N 1
ATOM 2163 C CA . ARG A 1 283 ? -85.496 5.154 108.591 1.00 64.12 283 ARG A CA 1
ATOM 2164 C C . ARG A 1 283 ? -86.128 6.216 107.677 1.00 64.12 283 ARG A C 1
ATOM 2166 O O . ARG A 1 283 ? -87.252 5.991 107.232 1.00 64.12 283 ARG A O 1
ATOM 2173 N N . PRO A 1 284 ? -85.446 7.341 107.379 1.00 73.06 284 PRO A N 1
ATOM 2174 C CA . PRO A 1 284 ? -85.920 8.331 106.417 1.00 73.06 284 PRO A CA 1
ATOM 2175 C C . PRO A 1 284 ? -86.026 7.716 105.024 1.00 73.06 284 PRO A C 1
ATOM 2177 O O . PRO A 1 284 ? -85.159 6.949 104.595 1.00 73.06 284 PRO A O 1
ATOM 2180 N N . MET A 1 285 ? -87.077 8.089 104.300 1.00 82.25 285 MET A N 1
ATOM 2181 C CA . MET A 1 285 ? -87.254 7.680 102.913 1.00 82.25 285 MET A CA 1
ATOM 2182 C C . MET A 1 285 ? -86.493 8.648 102.006 1.00 82.25 285 MET A C 1
ATOM 2184 O O . MET A 1 285 ? -86.727 9.858 102.039 1.00 82.25 285 MET A O 1
ATOM 2188 N N . VAL A 1 286 ? -85.586 8.113 101.188 1.00 86.94 286 VAL A N 1
ATOM 2189 C CA . VAL A 1 286 ? -84.808 8.887 100.213 1.00 86.94 286 VAL A CA 1
ATOM 2190 C C . VAL A 1 286 ? -85.173 8.436 98.808 1.00 86.94 286 VAL A C 1
ATOM 2192 O O . VAL A 1 286 ? -85.185 7.241 98.515 1.00 86.94 286 VAL A O 1
ATOM 2195 N N . THR A 1 287 ? -85.449 9.399 97.933 1.00 87.94 287 THR A N 1
ATOM 2196 C CA . THR A 1 287 ? -85.686 9.168 96.505 1.00 87.94 287 THR A CA 1
ATOM 2197 C C . THR A 1 287 ? -84.715 9.995 95.672 1.00 87.94 287 THR A C 1
ATOM 2199 O O . THR A 1 287 ? -84.263 11.062 96.087 1.00 87.94 287 THR A O 1
ATOM 2202 N N . MET A 1 288 ? -84.357 9.462 94.508 1.00 90.50 288 MET A N 1
ATOM 2203 C CA . MET A 1 288 ? -83.349 10.013 93.608 1.00 90.50 288 MET A CA 1
ATOM 2204 C C . MET A 1 288 ? -83.841 9.871 92.170 1.00 90.50 288 MET A C 1
ATOM 2206 O O . MET A 1 288 ? -84.435 8.841 91.838 1.00 90.50 288 MET A O 1
ATOM 2210 N N . ASP A 1 289 ? -83.604 10.870 91.326 1.00 91.75 289 ASP A N 1
ATOM 2211 C CA . ASP A 1 289 ? -84.031 10.901 89.923 1.00 91.75 289 ASP A CA 1
ATOM 2212 C C . ASP A 1 289 ? -82.999 11.619 89.040 1.00 91.75 289 ASP A C 1
ATOM 2214 O O . ASP A 1 289 ? -82.279 12.497 89.519 1.00 91.75 289 ASP A O 1
ATOM 2218 N N . PHE A 1 290 ? -82.929 11.232 87.765 1.00 92.12 290 PHE A N 1
ATOM 2219 C CA . PHE A 1 290 ? -82.069 11.830 86.743 1.00 92.12 290 PHE A CA 1
ATOM 2220 C C . PHE A 1 290 ? -82.890 12.387 85.584 1.00 92.12 290 PHE A C 1
ATOM 2222 O O . PHE A 1 290 ? -83.937 11.838 85.241 1.00 92.12 290 PHE A O 1
ATOM 2229 N N . ASP A 1 291 ? -82.371 13.422 84.930 1.00 92.12 291 ASP A N 1
ATOM 2230 C CA . ASP A 1 291 ? -82.907 13.919 83.659 1.00 92.12 291 ASP A CA 1
ATOM 2231 C C . ASP A 1 291 ? -82.669 12.947 82.488 1.00 92.12 291 ASP A C 1
ATOM 2233 O O . ASP A 1 291 ? -83.470 12.893 81.552 1.00 92.12 291 ASP A O 1
ATOM 2237 N N . LYS A 1 292 ? -81.602 12.137 82.549 1.00 88.75 292 LYS A N 1
ATOM 2238 C CA . LYS A 1 292 ? -81.307 11.068 81.582 1.00 88.75 292 LYS A CA 1
ATOM 2239 C C . LYS A 1 292 ? -80.715 9.821 82.240 1.00 88.75 292 LYS A C 1
ATOM 2241 O O . LYS A 1 292 ? -79.953 9.891 83.197 1.00 88.75 292 LYS A O 1
ATOM 2246 N N . TYR A 1 293 ? -81.037 8.666 81.657 1.00 90.44 293 TYR A N 1
ATOM 2247 C CA . TYR A 1 293 ? -80.707 7.336 82.189 1.00 90.44 293 TYR A CA 1
ATOM 2248 C C . TYR A 1 293 ? -79.831 6.489 81.266 1.00 90.44 293 TYR A C 1
ATOM 2250 O O . TYR A 1 293 ? -79.582 5.322 81.557 1.00 90.44 293 TYR A O 1
ATOM 2258 N N . THR A 1 294 ? -79.409 7.013 80.116 1.00 87.50 294 THR A N 1
ATOM 2259 C CA . THR A 1 294 ? -78.597 6.264 79.149 1.00 87.50 294 THR A CA 1
ATOM 2260 C C . THR A 1 294 ? -77.546 7.167 78.532 1.00 87.50 294 THR A C 1
ATOM 2262 O O . THR A 1 294 ? -77.877 8.258 78.067 1.00 87.50 294 THR A O 1
ATOM 2265 N N . MET A 1 295 ? -76.289 6.726 78.556 1.00 86.56 295 MET A N 1
ATOM 2266 C CA . MET A 1 295 ? -75.143 7.492 78.057 1.00 86.56 295 MET A CA 1
ATOM 2267 C C . MET A 1 295 ? -74.127 6.550 77.397 1.00 86.56 295 MET A C 1
ATOM 2269 O O . MET A 1 295 ? -73.908 5.446 77.890 1.00 86.56 295 MET A O 1
ATOM 2273 N N . SER A 1 296 ? -73.539 6.964 76.274 1.00 84.69 296 SER A N 1
ATOM 2274 C CA . SER A 1 296 ? -72.523 6.200 75.526 1.00 84.69 296 SER A CA 1
ATOM 2275 C C . SER A 1 296 ? -71.086 6.518 75.963 1.00 84.69 296 SER A C 1
ATOM 2277 O O . SER A 1 296 ? -70.190 5.702 75.771 1.00 84.69 296 SER A O 1
ATOM 2279 N N . GLU A 1 297 ? -70.872 7.680 76.583 1.00 87.38 297 GLU A N 1
ATOM 2280 C CA . GLU A 1 297 ? -69.597 8.161 77.128 1.00 87.38 297 GLU A CA 1
ATOM 2281 C C . GLU A 1 297 ? -69.852 9.042 78.378 1.00 87.38 297 GLU A C 1
ATOM 2283 O O . GLU A 1 297 ? -71.000 9.454 78.588 1.00 87.38 297 GLU A O 1
ATOM 2288 N N . PRO A 1 298 ? -68.839 9.310 79.229 1.00 91.38 298 PRO A N 1
ATOM 2289 C CA . PRO A 1 298 ? -68.967 10.085 80.468 1.00 91.38 298 PRO A CA 1
ATOM 2290 C C . PRO A 1 298 ? -69.508 11.494 80.228 1.00 91.38 298 PRO A C 1
ATOM 2292 O O . PRO A 1 298 ? -69.248 12.104 79.190 1.00 91.38 298 PRO A O 1
ATOM 2295 N N . GLY A 1 299 ? -70.239 12.042 81.196 1.00 90.00 299 GLY A N 1
ATOM 2296 C CA . GLY A 1 299 ? -70.732 13.412 81.090 1.00 90.00 299 GLY A CA 1
ATOM 2297 C C . GLY A 1 299 ? -71.777 13.791 82.134 1.00 90.00 299 GLY A C 1
ATOM 2298 O O . GLY A 1 299 ? -72.189 12.998 82.979 1.00 90.00 299 GLY A O 1
ATOM 2299 N N . LYS A 1 300 ? -72.269 15.026 82.035 1.00 92.25 300 LYS A N 1
ATOM 2300 C CA . LYS A 1 300 ? -73.157 15.612 83.044 1.00 92.25 300 LYS A CA 1
ATOM 2301 C C . LYS A 1 300 ? -74.606 15.144 82.943 1.00 92.25 300 LYS A C 1
ATOM 2303 O O . LYS A 1 300 ? -75.163 15.121 81.843 1.00 92.25 300 LYS A O 1
ATOM 2308 N N . ILE A 1 301 ? -75.211 14.859 84.092 1.00 93.19 301 ILE A N 1
ATOM 2309 C CA . ILE A 1 301 ? -76.649 14.649 84.310 1.00 93.19 301 ILE A CA 1
ATOM 2310 C C . ILE A 1 301 ? -77.157 15.656 85.345 1.00 93.19 301 ILE A C 1
ATOM 2312 O O . ILE A 1 301 ? -76.403 16.076 86.227 1.00 93.19 301 ILE A O 1
ATOM 2316 N N . GLN A 1 302 ? -78.434 16.009 85.282 1.00 92.75 302 GLN A N 1
ATOM 2317 C CA . GLN A 1 302 ? -79.107 16.691 86.381 1.00 92.75 302 GLN A CA 1
ATOM 2318 C C . GLN A 1 302 ? -79.697 15.648 87.335 1.00 92.75 302 GLN A C 1
ATOM 2320 O O . GLN A 1 302 ? -80.394 14.725 86.918 1.00 92.75 302 GLN A O 1
ATOM 2325 N N . VAL A 1 303 ? -79.416 15.805 88.626 1.00 93.31 303 VAL A N 1
ATOM 2326 C CA . VAL A 1 303 ? -79.835 14.903 89.698 1.00 93.31 303 VAL A CA 1
ATOM 2327 C C . VAL A 1 303 ? -80.807 15.627 90.614 1.00 93.31 303 VAL A C 1
ATOM 2329 O O . VAL A 1 303 ? -80.493 16.704 91.118 1.00 93.31 303 VAL A O 1
ATOM 2332 N N . VAL A 1 304 ? -81.958 15.013 90.875 1.00 92.94 304 VAL A N 1
ATOM 2333 C CA . VAL A 1 304 ? -82.921 15.465 91.884 1.00 92.94 304 VAL A CA 1
ATOM 2334 C C . VAL A 1 304 ? -82.923 14.465 93.032 1.00 92.94 304 VAL A C 1
ATOM 2336 O O . VAL A 1 304 ? -83.133 13.272 92.817 1.00 92.94 304 VAL A O 1
ATOM 2339 N N . ILE A 1 305 ? -82.683 14.937 94.255 1.00 91.88 305 ILE A N 1
ATOM 2340 C CA . ILE A 1 305 ? -82.718 14.110 95.466 1.00 91.88 305 ILE A CA 1
ATOM 2341 C C . ILE A 1 305 ? -83.722 14.697 96.436 1.00 91.88 305 ILE A C 1
ATOM 2343 O O . ILE A 1 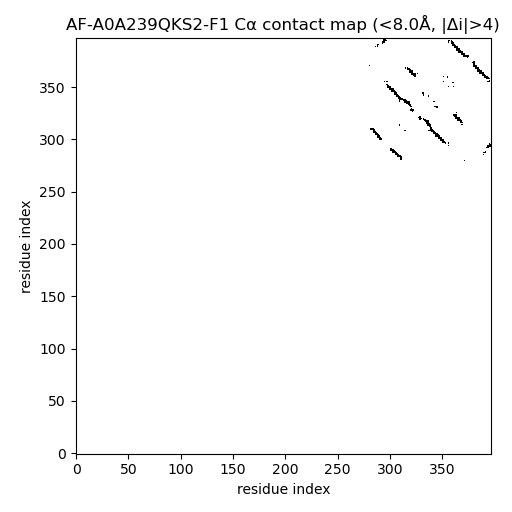305 ? -83.663 15.883 96.760 1.00 91.88 305 ILE A O 1
ATOM 2347 N N . THR A 1 306 ? -84.608 13.841 96.928 1.00 89.94 306 THR A N 1
ATOM 2348 C CA . THR A 1 306 ? -85.672 14.201 97.857 1.00 89.94 306 THR A CA 1
ATOM 2349 C C . THR A 1 306 ? -85.604 13.304 99.082 1.00 89.94 306 THR A C 1
ATOM 2351 O O . THR A 1 306 ? -85.670 12.077 98.971 1.00 89.94 306 THR A O 1
ATOM 2354 N N . VAL A 1 307 ? -85.482 13.925 100.255 1.00 89.94 307 VAL A N 1
ATOM 2355 C CA . VAL A 1 307 ? -85.445 13.250 101.555 1.00 89.94 307 VAL A CA 1
ATOM 2356 C C . VAL A 1 307 ? -86.684 13.635 102.343 1.00 89.94 307 VAL A C 1
ATOM 2358 O O . VAL A 1 307 ? -86.944 14.822 102.556 1.00 89.94 307 VAL A O 1
ATOM 2361 N N . THR A 1 308 ? -87.429 12.632 102.793 1.00 87.69 308 THR A N 1
ATOM 2362 C CA . THR A 1 308 ? -88.635 12.810 103.603 1.00 87.69 308 THR A CA 1
ATOM 2363 C C . THR A 1 308 ? -88.435 12.170 104.968 1.00 87.69 308 THR A C 1
ATOM 2365 O O . THR A 1 308 ? -88.103 10.983 105.066 1.00 87.69 308 THR A O 1
ATOM 2368 N N . ASN A 1 309 ? -88.673 12.945 106.027 1.00 87.75 309 ASN A N 1
ATOM 2369 C CA . ASN A 1 309 ? -88.769 12.397 107.372 1.00 87.75 309 ASN A CA 1
ATOM 2370 C C . ASN A 1 309 ? -90.143 11.731 107.534 1.00 87.75 309 ASN A C 1
ATOM 2372 O O . ASN A 1 309 ? -91.156 12.403 107.715 1.00 87.75 309 ASN A O 1
ATOM 2376 N N . THR A 1 310 ? -90.177 10.405 107.421 1.00 78.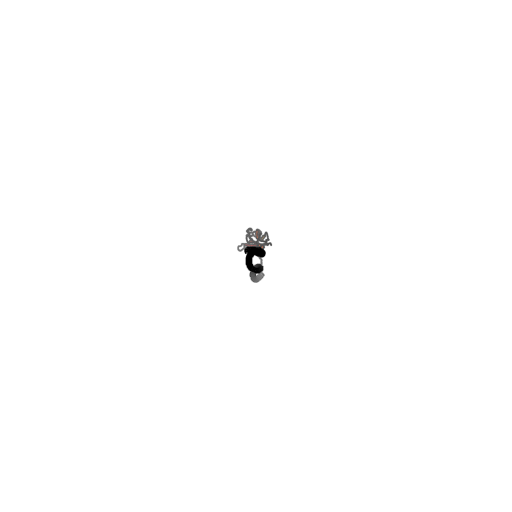31 310 THR A N 1
ATOM 2377 C CA . THR A 1 310 ? -91.391 9.588 107.568 1.00 78.31 310 THR A CA 1
ATOM 2378 C C . THR A 1 310 ? -91.670 9.179 109.019 1.00 78.31 310 THR A C 1
ATOM 2380 O O . THR A 1 310 ? -92.578 8.386 109.250 1.00 78.31 310 THR A O 1
ATOM 2383 N N . GLY A 1 311 ? -90.876 9.663 109.982 1.00 72.31 311 GLY A N 1
ATOM 2384 C CA . GLY A 1 311 ? -91.097 9.464 111.414 1.00 72.31 311 GLY A CA 1
ATOM 2385 C C . GLY A 1 311 ? -92.041 10.504 112.021 1.00 72.31 311 GLY A C 1
ATOM 2386 O O . GLY A 1 311 ? -92.327 11.535 111.413 1.00 72.31 311 GLY A O 1
ATOM 2387 N N . GLU A 1 312 ? -92.512 10.223 113.237 1.00 72.69 312 GLU A N 1
ATOM 2388 C CA . GLU A 1 312 ? -93.390 11.116 114.012 1.00 72.69 312 GLU A CA 1
ATOM 2389 C C . GLU A 1 312 ? -92.617 12.202 114.791 1.00 72.69 312 GLU A C 1
ATOM 2391 O O . GLU A 1 312 ? -93.232 13.128 115.312 1.00 72.69 312 GLU A O 1
ATOM 2396 N N . GLU A 1 313 ? -91.280 12.126 114.831 1.00 76.69 313 GLU A N 1
ATOM 2397 C CA . GLU A 1 313 ? -90.400 13.060 115.549 1.00 76.69 313 GLU A CA 1
ATOM 2398 C C . GLU A 1 313 ? -89.534 13.914 114.609 1.00 76.69 313 GLU A C 1
ATOM 2400 O O . GLU A 1 313 ? -89.149 13.488 113.514 1.00 76.69 313 GLU A O 1
ATOM 2405 N N . ASP A 1 314 ? -89.205 15.130 115.054 1.00 79.88 314 ASP A N 1
ATOM 2406 C CA . ASP A 1 314 ? -88.331 16.054 114.331 1.00 79.88 314 ASP A CA 1
ATOM 2407 C C . ASP A 1 314 ? -86.879 15.554 114.334 1.00 79.88 314 ASP A C 1
ATOM 2409 O O . ASP A 1 314 ? -86.289 15.287 115.384 1.00 79.88 314 ASP A O 1
ATOM 2413 N N . MET A 1 315 ? -86.254 15.488 113.155 1.00 81.50 315 MET A N 1
ATOM 2414 C CA . MET A 1 315 ? -84.809 15.282 113.057 1.00 81.50 315 MET A CA 1
ATOM 2415 C C . MET A 1 315 ? -84.125 16.611 113.355 1.00 81.50 315 MET A C 1
ATOM 2417 O O . MET A 1 315 ? -83.902 17.398 112.443 1.00 81.50 315 MET A O 1
ATOM 2421 N N . ASN A 1 316 ? -83.839 16.882 114.626 1.00 80.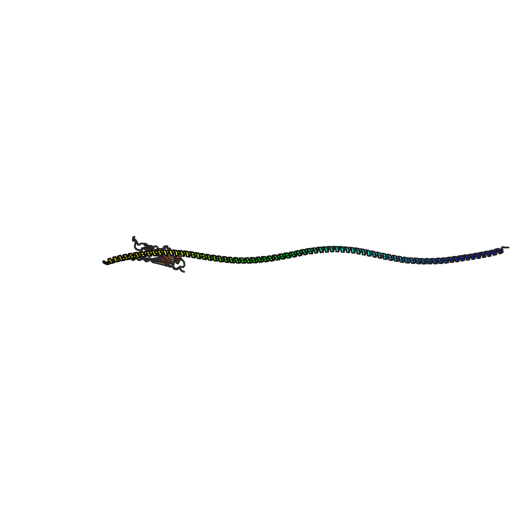12 316 ASN A N 1
ATOM 2422 C CA . ASN A 1 316 ? -83.284 18.172 115.053 1.00 80.12 316 ASN A CA 1
ATOM 2423 C C . ASN A 1 316 ? -81.830 18.392 114.602 1.00 80.12 316 ASN A C 1
ATOM 2425 O O . ASN A 1 316 ? -81.398 19.533 114.461 1.00 80.12 316 ASN A O 1
ATOM 2429 N N . GLU A 1 317 ? -81.095 17.311 114.339 1.00 84.25 317 GLU A N 1
ATOM 2430 C CA . GLU A 1 317 ? -79.726 17.364 113.830 1.00 84.25 317 GLU A CA 1
ATOM 2431 C C . GLU A 1 317 ? -79.681 17.497 112.295 1.00 84.25 317 GLU A C 1
ATOM 2433 O O . GLU A 1 317 ? -80.586 17.015 111.604 1.00 84.25 317 GLU A O 1
ATOM 2438 N N . PRO A 1 318 ? -78.614 18.094 111.731 1.00 85.25 318 PRO A N 1
ATOM 2439 C CA . PRO A 1 318 ? -78.477 18.305 110.293 1.00 85.25 318 PRO A CA 1
ATOM 2440 C C . PRO A 1 318 ? -78.630 17.022 109.465 1.00 85.25 318 PRO A C 1
ATOM 2442 O O . PRO A 1 318 ? -77.860 16.066 109.607 1.00 85.25 318 PRO A O 1
ATOM 2445 N N . VAL A 1 319 ? -79.569 17.028 108.514 1.00 88.38 319 VAL A N 1
ATOM 2446 C CA . VAL A 1 319 ? -79.645 16.005 107.459 1.00 88.38 319 VAL A CA 1
ATOM 2447 C C . VAL A 1 319 ? -78.795 16.473 106.284 1.00 88.38 319 VAL A C 1
ATOM 2449 O O . VAL A 1 319 ? -79.133 17.444 105.611 1.00 88.38 319 VAL A O 1
ATOM 2452 N N . THR A 1 320 ? -77.680 15.786 106.036 1.00 90.25 320 THR A N 1
ATOM 2453 C CA . THR A 1 320 ? -76.645 16.229 105.093 1.00 90.25 320 THR A CA 1
ATOM 2454 C C . THR A 1 320 ? -76.476 15.261 103.931 1.00 90.25 320 THR A C 1
ATOM 2456 O O . THR A 1 320 ? -76.344 14.049 104.111 1.00 90.25 320 THR A O 1
ATOM 2459 N N . LEU A 1 321 ? -76.470 15.816 102.720 1.00 90.94 321 LEU A N 1
ATOM 2460 C CA . LEU A 1 321 ? -76.285 15.088 101.470 1.00 90.94 321 LEU A CA 1
ATOM 2461 C C . LEU A 1 321 ? -74.827 15.163 101.014 1.00 90.94 321 LEU A C 1
ATOM 2463 O O . LEU A 1 321 ? -74.182 16.203 101.140 1.00 90.94 321 LEU A O 1
ATOM 2467 N N . TYR A 1 322 ? -74.321 14.068 100.459 1.00 91.94 322 TYR A N 1
ATOM 2468 C CA . TYR A 1 322 ? -72.978 13.951 99.909 1.00 91.94 322 TYR A CA 1
ATOM 2469 C C . TYR A 1 322 ? -73.027 13.362 98.500 1.00 91.94 322 TYR A C 1
ATOM 2471 O O . TYR A 1 322 ? -73.794 12.435 98.217 1.00 91.94 322 TYR A O 1
ATOM 2479 N N . TYR A 1 323 ? -72.170 13.905 97.641 1.00 91.62 323 TYR A N 1
ATOM 2480 C CA . TYR A 1 323 ? -71.897 13.415 96.297 1.00 91.62 323 TYR A CA 1
ATOM 2481 C C . TYR A 1 323 ? -71.269 12.008 96.318 1.00 91.62 323 TYR A C 1
ATOM 2483 O O . TYR A 1 323 ? -70.723 11.597 97.346 1.00 91.62 323 TYR A O 1
ATOM 2491 N N . PRO A 1 324 ? -71.253 11.290 95.178 1.00 89.69 324 PRO A N 1
ATOM 2492 C CA . PRO A 1 324 ? -70.612 9.975 95.068 1.00 89.69 324 PRO A CA 1
ATOM 2493 C C . PRO A 1 324 ? -69.127 9.949 95.457 1.00 89.69 324 PRO A C 1
ATOM 2495 O O . PRO A 1 324 ? -68.618 8.926 95.894 1.00 89.69 324 PRO A O 1
ATOM 2498 N N . ASN A 1 325 ? -68.434 11.086 95.346 1.00 87.44 325 ASN A N 1
ATOM 2499 C CA . ASN A 1 325 ? -67.045 11.257 95.784 1.00 87.44 325 ASN A CA 1
ATOM 2500 C C . ASN A 1 325 ? -66.907 11.652 97.272 1.00 87.44 325 ASN A C 1
ATOM 2502 O O . ASN A 1 325 ? -65.879 12.203 97.665 1.00 87.44 325 ASN A O 1
ATOM 2506 N N . ASP A 1 326 ? -67.953 11.437 98.079 1.00 86.56 326 ASP A N 1
ATOM 2507 C CA . ASP A 1 326 ? -68.027 11.744 99.515 1.00 86.56 326 ASP A CA 1
ATOM 2508 C C . ASP A 1 326 ? -67.849 13.245 99.871 1.00 86.56 326 ASP A C 1
ATOM 2510 O O . ASP A 1 326 ? -67.667 13.594 101.041 1.00 8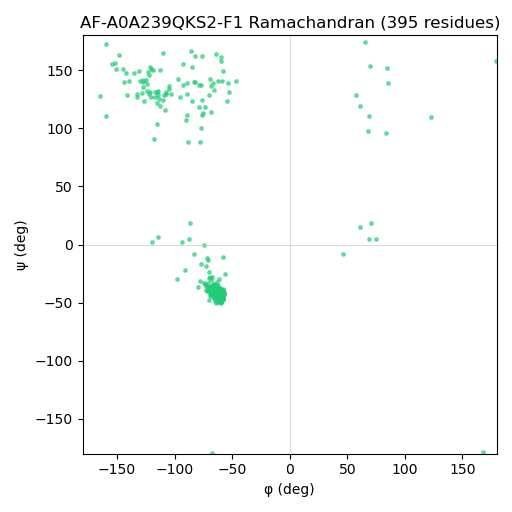6.56 326 ASP A O 1
ATOM 2514 N N . LYS A 1 327 ? -67.953 14.175 98.903 1.00 89.44 327 LYS A N 1
ATOM 2515 C CA . LYS A 1 327 ? -67.987 15.628 99.179 1.00 89.44 327 LYS A CA 1
ATOM 2516 C C . LYS A 1 327 ? -69.395 16.093 99.562 1.00 89.44 327 LYS A C 1
ATOM 2518 O O . LYS A 1 327 ? -70.374 15.673 98.953 1.00 89.44 327 LYS A O 1
ATOM 2523 N N . LYS A 1 328 ? -69.506 16.988 100.551 1.00 89.50 328 LYS A N 1
ATOM 2524 C CA . LYS A 1 328 ? -70.789 17.521 101.051 1.00 89.50 328 LYS A CA 1
ATOM 2525 C C . LYS A 1 328 ? -71.480 18.413 100.007 1.00 89.50 328 LYS A C 1
ATOM 2527 O O . LYS A 1 328 ? -70.838 19.264 99.394 1.00 89.50 328 LYS A O 1
ATOM 2532 N N . VAL A 1 329 ? -72.792 18.246 99.845 1.00 90.50 329 VAL A N 1
ATOM 2533 C CA . VAL A 1 329 ? -73.670 19.112 99.046 1.00 90.50 329 VAL A CA 1
ATOM 2534 C C . VAL A 1 329 ? -74.174 20.247 99.941 1.00 90.50 329 VAL A C 1
ATOM 2536 O O . VAL A 1 329 ? -75.217 20.132 100.581 1.00 90.50 329 VAL A O 1
ATOM 2539 N N . ASN A 1 330 ? -73.424 21.347 100.020 1.00 87.50 330 ASN A N 1
ATOM 2540 C CA . ASN A 1 330 ? -73.753 22.459 100.929 1.00 87.50 330 ASN A CA 1
ATOM 2541 C C . ASN A 1 330 ? -75.122 23.105 100.622 1.00 87.50 330 ASN A C 1
ATOM 2543 O O . ASN A 1 330 ? -75.804 23.579 101.523 1.00 87.50 330 ASN A O 1
ATOM 2547 N N . GLU A 1 331 ? -75.554 23.073 99.360 1.00 87.50 331 GLU A N 1
ATOM 2548 C CA . GLU A 1 331 ? -76.839 23.620 98.898 1.00 87.50 331 GLU A CA 1
ATOM 2549 C C . GLU A 1 331 ? -78.064 22.812 99.361 1.00 87.50 331 GLU A C 1
ATOM 2551 O O . GLU A 1 331 ? -79.185 23.310 99.275 1.00 87.50 331 GLU A O 1
ATOM 2556 N N . PHE A 1 332 ? -77.880 21.587 99.875 1.00 87.38 332 PHE A N 1
ATOM 2557 C CA . PHE A 1 332 ? -78.971 20.786 100.447 1.00 87.38 332 PHE A CA 1
ATOM 2558 C C . PHE A 1 332 ? -79.459 21.336 101.800 1.00 87.38 332 PHE A C 1
ATOM 2560 O O . PHE A 1 332 ? -80.512 20.929 102.278 1.00 87.38 332 PHE A O 1
ATOM 2567 N N . GLY A 1 333 ? -78.732 22.275 102.413 1.00 79.19 333 GLY A N 1
ATOM 2568 C CA . GLY A 1 333 ? -79.069 22.869 103.708 1.00 79.19 333 GLY A CA 1
ATOM 2569 C C . GLY A 1 333 ? -78.576 22.042 104.897 1.00 79.19 333 GLY A C 1
ATOM 2570 O O . GLY A 1 333 ? -78.423 20.825 104.814 1.00 79.19 333 GLY A O 1
ATOM 2571 N N . GLU A 1 334 ? -78.315 22.720 106.015 1.00 75.38 334 GLU A N 1
ATOM 2572 C CA . GLU A 1 334 ? -77.708 22.124 107.217 1.00 75.38 334 GLU A CA 1
ATOM 2573 C C . GLU A 1 334 ? -78.645 22.115 108.428 1.00 75.38 334 GLU A C 1
ATOM 2575 O O . GLU A 1 334 ? -78.240 21.730 109.515 1.00 75.38 334 GLU A O 1
ATOM 2580 N N . ASP A 1 335 ? -79.906 22.495 108.252 1.00 81.25 335 ASP A N 1
ATOM 2581 C CA . ASP A 1 335 ? -80.881 22.463 109.338 1.00 81.25 335 ASP A CA 1
ATOM 2582 C C . ASP A 1 335 ? -81.463 21.055 109.517 1.00 81.25 335 ASP A C 1
ATOM 2584 O O . ASP A 1 335 ? -81.442 20.229 108.591 1.00 81.25 335 ASP A O 1
ATOM 2588 N N . GLY A 1 336 ? -82.067 20.812 110.676 1.00 81.94 336 GLY A N 1
ATOM 2589 C CA . GLY A 1 336 ? -82.883 19.630 110.933 1.00 81.94 336 GLY A CA 1
ATOM 2590 C C . GLY A 1 336 ? -84.090 19.490 109.991 1.00 81.94 336 GLY A C 1
ATOM 2591 O O . GLY A 1 336 ? -84.508 20.449 109.334 1.00 81.94 336 GLY A O 1
ATOM 2592 N N . LEU A 1 337 ? -84.658 18.287 109.895 1.00 85.69 337 LEU A N 1
ATOM 2593 C CA . LEU A 1 337 ? -85.828 17.980 109.065 1.00 85.69 337 LEU A CA 1
ATOM 2594 C C . LEU A 1 337 ? -87.026 17.575 109.949 1.00 85.69 337 LEU A C 1
ATOM 2596 O O . LEU A 1 337 ? -87.057 16.445 110.445 1.00 85.69 337 LEU A O 1
ATOM 2600 N N . PRO A 1 338 ? -88.023 18.461 110.151 1.00 86.19 338 PRO A N 1
ATOM 2601 C CA . PRO A 1 338 ? -89.169 18.168 111.012 1.00 86.19 338 PRO A CA 1
ATOM 2602 C C . PRO A 1 338 ? -89.989 16.952 110.557 1.00 86.19 338 PRO A C 1
ATOM 2604 O O . PRO A 1 338 ? -89.962 16.582 109.376 1.00 86.19 338 PRO A O 1
ATOM 2607 N N . ALA A 1 339 ? -90.740 16.355 111.479 1.00 81.25 339 ALA A N 1
ATOM 2608 C CA . ALA A 1 339 ? -91.608 15.207 111.245 1.00 81.25 339 ALA A CA 1
ATOM 2609 C C . ALA A 1 339 ? -92.567 15.463 110.072 1.00 81.25 339 ALA A C 1
ATOM 2611 O O . ALA A 1 339 ? -93.206 16.516 109.964 1.00 81.25 339 ALA A O 1
ATOM 2612 N N . GLY A 1 340 ? -92.642 14.509 109.144 1.00 80.62 340 GLY A N 1
ATOM 2613 C CA . GLY A 1 340 ? -93.484 14.599 107.950 1.00 80.62 340 GLY A CA 1
ATOM 2614 C C . GLY A 1 340 ? -93.054 15.648 106.914 1.00 80.62 340 GLY A C 1
ATOM 2615 O O . GLY A 1 340 ? -93.780 15.858 105.937 1.00 80.62 340 GLY A O 1
ATOM 2616 N N . LYS A 1 341 ? -91.913 16.335 107.088 1.00 90.31 341 LYS A N 1
ATOM 2617 C CA . LYS A 1 341 ? -91.398 17.307 106.111 1.00 90.31 341 LYS A CA 1
ATOM 2618 C C . LYS A 1 341 ? -90.425 16.676 105.122 1.00 90.31 341 LYS A C 1
ATOM 2620 O O . LYS A 1 341 ? -89.764 15.672 105.385 1.00 90.31 341 LYS A O 1
ATOM 2625 N N . THR A 1 342 ? -90.339 17.330 103.969 1.00 89.50 342 THR A N 1
ATOM 2626 C CA . THR A 1 342 ? -89.522 16.916 102.832 1.00 89.50 342 THR A CA 1
ATOM 2627 C C . THR A 1 342 ? -88.567 18.033 102.448 1.00 89.50 342 THR A C 1
ATOM 2629 O O . THR A 1 342 ? -88.968 19.198 102.391 1.00 89.50 342 THR A O 1
ATOM 2632 N N . ARG A 1 343 ? -87.321 17.668 102.141 1.00 90.44 343 ARG A N 1
ATOM 2633 C CA . ARG A 1 343 ? -86.312 18.565 101.576 1.00 90.44 343 ARG A CA 1
ATOM 2634 C C . ARG A 1 343 ? -85.781 17.984 100.270 1.00 90.44 343 ARG A C 1
ATOM 2636 O O . ARG A 1 343 ? -85.431 16.806 100.219 1.00 90.44 343 ARG A O 1
ATOM 2643 N N . SER A 1 344 ? -85.727 18.818 99.235 1.00 91.81 344 SER A N 1
ATOM 2644 C CA . SER A 1 344 ? -85.249 18.435 97.907 1.00 91.81 344 SER A CA 1
ATOM 2645 C C . SER A 1 344 ? -84.087 19.312 97.467 1.00 91.81 344 SER A C 1
ATOM 2647 O O . SER A 1 344 ? -84.082 20.510 97.742 1.00 91.81 344 SER A O 1
ATOM 2649 N N . TRP A 1 345 ? -83.148 18.726 96.733 1.00 93.81 345 TRP A N 1
ATOM 2650 C CA . TRP A 1 345 ? -82.091 19.440 96.023 1.00 93.81 345 TRP A CA 1
ATOM 2651 C C . TRP A 1 345 ? -81.998 18.957 94.588 1.00 93.81 345 TRP A C 1
ATOM 2653 O O . TRP A 1 345 ? -82.292 17.800 94.280 1.00 93.81 345 TRP A O 1
ATOM 2663 N N . THR A 1 346 ? -81.595 19.871 93.718 1.00 93.56 346 THR A N 1
ATOM 2664 C CA . THR A 1 346 ? -81.371 19.616 92.304 1.00 93.56 346 THR A CA 1
ATOM 2665 C C . THR A 1 346 ? -80.034 20.213 91.917 1.00 93.56 346 THR A C 1
ATOM 2667 O O . THR A 1 346 ? -79.809 21.398 92.153 1.00 93.56 346 THR A O 1
ATOM 2670 N N . GLY A 1 347 ? -79.165 19.413 91.308 1.00 90.69 347 GLY A N 1
ATOM 2671 C CA . GLY A 1 347 ? -77.869 19.885 90.833 1.00 90.69 347 GLY A CA 1
ATOM 2672 C C . GLY A 1 347 ? -77.274 18.985 89.765 1.00 90.69 347 GLY A C 1
ATOM 2673 O O . GLY A 1 347 ? -77.817 17.931 89.445 1.00 90.69 347 GLY A O 1
ATOM 2674 N N . GLU A 1 348 ? -76.168 19.423 89.176 1.00 91.88 348 GLU A N 1
ATOM 2675 C CA . GLU A 1 348 ? -75.483 18.664 88.132 1.00 91.88 348 GLU A CA 1
ATOM 2676 C C . GLU A 1 348 ? -74.447 17.709 88.729 1.00 91.88 348 GLU A C 1
ATOM 2678 O O . GLU A 1 348 ? -73.694 18.070 89.637 1.00 91.88 348 GLU A O 1
ATOM 2683 N N . TRP A 1 349 ? -74.369 16.500 88.178 1.00 93.81 349 TRP A N 1
ATOM 2684 C CA . TRP A 1 349 ? -73.316 15.538 88.480 1.00 93.81 349 TRP A CA 1
ATOM 2685 C C . TRP A 1 349 ? -72.660 15.040 87.196 1.00 93.81 349 TRP A C 1
ATOM 2687 O O . TRP A 1 349 ? -73.352 14.721 86.234 1.00 93.81 349 TRP A O 1
ATOM 2697 N N . ASP A 1 350 ? -71.330 14.970 87.183 1.00 92.62 350 ASP A N 1
ATOM 2698 C CA . ASP A 1 350 ? -70.560 14.438 86.058 1.00 92.62 350 ASP A CA 1
ATOM 2699 C C . ASP A 1 350 ? -70.357 12.930 86.241 1.00 92.62 350 ASP A C 1
ATOM 2701 O O . ASP A 1 350 ? -69.635 12.496 87.143 1.00 92.62 350 ASP A O 1
ATOM 2705 N N . VAL A 1 351 ? -71.059 12.128 85.438 1.00 91.81 351 VAL A N 1
ATOM 2706 C CA . VAL A 1 351 ? -70.997 10.667 85.504 1.00 91.81 351 VAL A CA 1
ATOM 2707 C C . VAL A 1 351 ? -69.667 10.215 84.923 1.00 91.81 351 VAL A C 1
ATOM 2709 O O . VAL A 1 351 ? -69.397 10.436 83.743 1.00 91.81 351 VAL A O 1
ATOM 2712 N N . THR A 1 352 ? -68.842 9.566 85.743 1.00 91.56 352 THR A N 1
ATOM 2713 C CA . THR A 1 352 ? -67.522 9.077 85.326 1.00 91.56 352 THR A CA 1
ATOM 2714 C C . THR A 1 352 ? -67.633 7.814 84.466 1.00 91.56 352 THR A C 1
ATOM 2716 O O . THR A 1 352 ? -68.650 7.120 84.482 1.00 91.56 352 THR A O 1
ATOM 2719 N N . GLN A 1 353 ? -66.567 7.471 83.732 1.00 90.31 353 GLN A N 1
ATOM 2720 C CA . GLN A 1 353 ? -66.521 6.212 82.971 1.00 90.31 353 GLN A CA 1
ATOM 2721 C C . GLN A 1 353 ? -66.717 4.994 83.881 1.00 90.31 353 GLN A C 1
ATOM 2723 O O . GLN A 1 353 ? -67.444 4.076 83.525 1.00 90.31 353 GLN A O 1
ATOM 2728 N N . GLU A 1 354 ? -66.144 5.047 85.083 1.00 88.50 354 GLU A N 1
ATOM 2729 C CA . GLU A 1 354 ? -66.328 4.051 86.139 1.00 88.50 354 GLU A CA 1
ATOM 2730 C C . GLU A 1 354 ? -67.809 3.893 86.520 1.00 88.50 354 GLU A C 1
ATOM 2732 O O . GLU A 1 354 ? -68.324 2.782 86.524 1.00 88.50 354 GLU A O 1
ATOM 2737 N N . GLN A 1 355 ? -68.545 4.991 86.728 1.00 88.19 355 GLN A N 1
ATOM 2738 C CA . GLN A 1 355 ? -69.978 4.939 87.057 1.00 88.19 355 GLN A CA 1
ATOM 2739 C C . GLN A 1 355 ? -70.854 4.433 85.896 1.00 88.19 355 GLN A C 1
ATOM 2741 O O . GLN A 1 355 ? -71.887 3.803 86.133 1.00 88.19 355 GLN A O 1
ATOM 2746 N N . LEU A 1 356 ? -70.450 4.679 84.643 1.00 87.75 356 LEU A N 1
ATOM 2747 C CA . LEU A 1 356 ? -71.112 4.113 83.461 1.00 87.75 356 LEU A CA 1
ATOM 2748 C C . LEU A 1 356 ? -70.828 2.620 83.280 1.00 87.75 356 LEU A C 1
ATOM 2750 O O . LEU A 1 356 ? -71.726 1.892 82.856 1.00 87.75 356 LEU A O 1
ATOM 2754 N N . ASP A 1 357 ? -69.617 2.163 83.605 1.00 84.06 357 ASP A N 1
ATOM 2755 C CA . ASP A 1 357 ? -69.243 0.746 83.550 1.00 84.06 357 ASP A CA 1
ATOM 2756 C C . ASP A 1 357 ? -69.866 -0.048 84.713 1.00 84.06 357 ASP A C 1
ATOM 2758 O O . ASP A 1 357 ? -70.290 -1.188 84.521 1.00 84.06 357 ASP A O 1
ATOM 2762 N N . GLU A 1 358 ? -70.025 0.570 85.889 1.00 87.88 358 GLU A N 1
ATOM 2763 C CA . GLU A 1 358 ? -70.784 0.011 87.019 1.00 87.88 358 GLU A CA 1
ATOM 2764 C C . GLU A 1 358 ? -72.308 0.033 86.812 1.00 87.88 358 GLU A C 1
ATOM 2766 O O . GLU A 1 358 ? -73.047 -0.666 87.514 1.00 87.88 358 GLU A O 1
ATOM 2771 N N . GLY A 1 359 ? -72.796 0.859 85.883 1.00 88.00 359 GLY A N 1
ATOM 2772 C CA . GLY A 1 359 ? -74.212 0.993 85.555 1.00 88.00 359 GLY A CA 1
ATOM 2773 C C . GLY A 1 359 ? -75.063 1.682 86.630 1.00 88.00 359 GLY A C 1
ATOM 2774 O O . GLY A 1 359 ? -76.284 1.532 86.646 1.00 88.00 359 GLY A O 1
ATOM 2775 N N . LYS A 1 360 ? -74.468 2.427 87.571 1.00 90.12 360 LYS A N 1
ATOM 2776 C CA . LYS A 1 360 ? -75.206 3.147 88.626 1.00 90.12 360 LYS A CA 1
ATOM 2777 C C . LYS A 1 360 ? -74.440 4.361 89.145 1.00 90.12 360 LYS A C 1
ATOM 2779 O O . LYS A 1 360 ? -73.217 4.395 89.144 1.00 90.12 360 LYS A O 1
ATOM 2784 N N . VAL A 1 361 ? -75.172 5.327 89.690 1.00 89.56 361 VAL A N 1
ATOM 2785 C CA . VAL A 1 361 ? -74.613 6.477 90.418 1.00 89.56 361 VAL A CA 1
ATOM 2786 C C . VAL A 1 361 ? -75.192 6.483 91.832 1.00 89.56 361 VAL A C 1
ATOM 2788 O O . VAL A 1 361 ? -76.405 6.334 92.002 1.00 89.56 361 VAL A O 1
ATOM 2791 N N . ALA A 1 362 ? -74.335 6.626 92.850 1.00 89.62 362 ALA A N 1
ATOM 2792 C CA . ALA A 1 362 ? -74.703 6.511 94.263 1.00 89.62 362 ALA A CA 1
ATOM 2793 C C . ALA A 1 362 ? -74.411 7.789 95.058 1.00 89.62 362 ALA A C 1
ATOM 2795 O O . ALA A 1 362 ? -73.281 8.257 95.070 1.00 89.62 362 ALA A O 1
ATOM 2796 N N . PHE A 1 363 ? -75.408 8.318 95.764 1.00 91.81 363 PHE A N 1
ATOM 2797 C CA . PHE A 1 363 ? -75.267 9.438 96.695 1.00 91.81 363 PHE A CA 1
ATOM 2798 C C . PHE A 1 363 ? -75.447 8.952 98.134 1.00 91.81 363 PHE A C 1
ATOM 2800 O O . PHE A 1 363 ? -75.908 7.836 9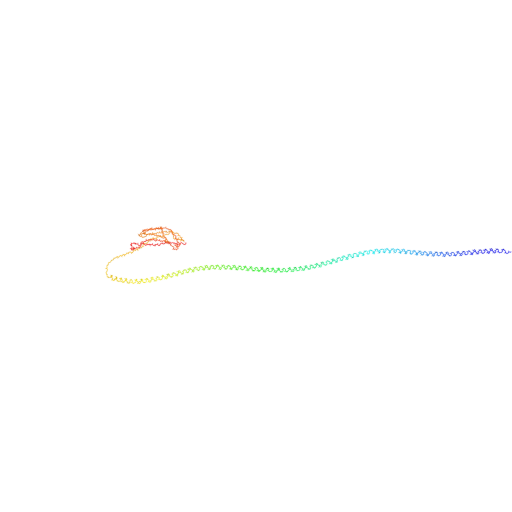8.397 1.00 91.81 363 PHE A O 1
ATOM 2807 N N . ILE A 1 364 ? -75.041 9.786 99.087 1.00 91.44 364 ILE A N 1
ATOM 2808 C CA . ILE A 1 364 ? -75.002 9.409 100.498 1.00 91.44 364 ILE A CA 1
ATOM 2809 C C . ILE A 1 364 ? -75.733 10.463 101.314 1.00 91.44 364 ILE A C 1
ATOM 2811 O O . ILE A 1 364 ? -75.437 11.649 101.216 1.00 91.44 364 ILE A O 1
ATOM 2815 N N . ILE A 1 365 ? -76.647 10.026 102.172 1.00 89.94 365 ILE A N 1
ATOM 2816 C CA . ILE A 1 365 ? -77.289 10.873 103.175 1.00 89.94 365 ILE A CA 1
ATOM 2817 C C . ILE A 1 365 ? -76.760 10.467 104.547 1.00 89.94 365 ILE A C 1
ATOM 2819 O O . ILE A 1 365 ? -76.752 9.282 104.905 1.00 89.94 365 ILE A O 1
ATOM 2823 N N . ARG A 1 366 ? -76.293 11.458 105.306 1.00 89.81 366 ARG A N 1
ATOM 2824 C CA . ARG A 1 366 ? -75.914 11.305 106.708 1.00 89.81 366 ARG A CA 1
ATOM 2825 C C . ARG A 1 366 ? -76.853 12.130 107.565 1.00 89.81 366 ARG A C 1
ATOM 2827 O O . ARG A 1 366 ? -77.119 13.293 107.270 1.00 89.81 366 ARG A O 1
ATOM 2834 N N . TYR A 1 367 ? -77.355 11.511 108.611 1.00 87.25 367 TYR A N 1
ATOM 2835 C CA . TYR A 1 367 ? -78.254 12.134 109.567 1.00 87.25 367 TYR A CA 1
ATOM 2836 C C . TYR A 1 367 ? -78.053 11.448 110.905 1.00 87.25 367 TYR A C 1
ATOM 2838 O O . TYR A 1 367 ? -77.597 10.304 110.965 1.00 87.25 367 TYR A O 1
ATOM 2846 N N . SER A 1 368 ? -78.392 12.146 111.973 1.00 82.25 368 SER A N 1
ATOM 2847 C CA . SER A 1 368 ? -78.316 11.587 113.309 1.00 82.25 368 SER A CA 1
ATOM 2848 C C . SER A 1 368 ? -79.724 11.321 113.813 1.00 82.25 368 SER A C 1
ATOM 2850 O O . SER A 1 368 ? -80.582 12.196 113.730 1.00 82.25 368 SER A O 1
ATOM 2852 N N . LEU A 1 369 ? -79.962 10.111 114.310 1.00 73.94 369 LEU A N 1
ATOM 2853 C CA . LEU A 1 369 ? -81.173 9.786 115.051 1.00 73.94 369 LEU A CA 1
ATOM 2854 C C . LEU A 1 369 ? -80.784 9.363 116.453 1.00 73.94 369 LEU A C 1
ATOM 2856 O O . LEU A 1 369 ? -79.711 8.811 116.696 1.00 73.94 369 LEU A O 1
ATOM 2860 N N . TYR A 1 370 ? -81.689 9.625 117.372 1.00 71.50 370 TYR A N 1
ATOM 2861 C CA . TYR A 1 370 ? -81.654 9.032 118.687 1.00 71.50 370 TYR A CA 1
ATOM 2862 C C . TYR A 1 370 ? -82.118 7.579 118.555 1.00 71.50 370 TYR A C 1
ATOM 2864 O O . TYR A 1 370 ? -83.257 7.327 118.168 1.00 71.50 370 TYR A O 1
ATOM 2872 N N . ASP A 1 371 ? -81.220 6.624 118.795 1.00 60.28 371 ASP A N 1
ATOM 2873 C CA . ASP A 1 371 ? -81.515 5.195 118.653 1.00 60.28 371 ASP A CA 1
ATOM 2874 C C . ASP A 1 371 ? -81.586 4.542 120.035 1.00 60.28 371 ASP A C 1
ATOM 2876 O O . ASP A 1 371 ? -80.579 4.471 120.738 1.00 60.28 371 ASP A O 1
ATOM 2880 N N . GLY A 1 372 ? -82.769 4.044 120.403 1.00 58.44 372 GLY A N 1
ATOM 2881 C CA . GLY A 1 372 ? -82.961 3.172 121.564 1.00 58.44 372 GLY A CA 1
ATOM 2882 C C . GLY A 1 372 ? -82.691 3.803 122.938 1.00 58.44 372 GLY A C 1
ATOM 2883 O O . GLY A 1 372 ? -82.309 4.963 123.063 1.00 58.44 372 GLY A O 1
ATOM 2884 N N . ALA A 1 373 ? -82.986 3.032 123.990 1.00 53.47 373 ALA A N 1
ATOM 2885 C CA . ALA A 1 373 ? -83.082 3.506 125.373 1.00 53.47 373 ALA A CA 1
ATOM 2886 C C . ALA A 1 373 ? -81.827 4.258 125.854 1.00 53.47 373 ALA A C 1
ATOM 2888 O O . ALA A 1 373 ? -80.702 3.849 125.575 1.00 53.47 373 ALA A O 1
ATOM 2889 N N . ALA A 1 374 ? -82.064 5.347 126.593 1.00 55.31 374 ALA A N 1
ATOM 2890 C CA . ALA A 1 374 ? -81.049 6.229 127.156 1.00 55.31 374 ALA A CA 1
ATOM 2891 C C . ALA A 1 374 ? -79.904 5.474 127.850 1.00 55.31 374 ALA A C 1
ATOM 2893 O O . ALA A 1 374 ? -80.135 4.486 128.550 1.00 55.31 374 ALA A O 1
ATOM 2894 N N . GLY A 1 375 ? -78.676 5.967 127.666 1.00 58.50 375 GLY A N 1
ATOM 2895 C CA . GLY A 1 375 ? -77.513 5.499 128.422 1.00 58.50 375 GLY A CA 1
ATOM 2896 C C . GLY A 1 375 ? -77.610 5.871 129.907 1.00 58.50 375 GLY A C 1
ATOM 2897 O O . GLY A 1 375 ? -78.578 6.494 130.343 1.00 58.50 375 GLY A O 1
ATOM 2898 N N . GLU A 1 376 ? -76.602 5.510 130.708 1.00 56.94 376 GLU A N 1
ATOM 2899 C CA . GLU A 1 376 ? -76.553 5.785 132.163 1.00 56.94 376 GLU A CA 1
ATOM 2900 C C . GLU A 1 376 ? -76.648 7.283 132.542 1.00 56.94 376 GLU A C 1
ATOM 2902 O O . GLU A 1 376 ? -76.859 7.614 133.708 1.00 56.94 376 GLU A O 1
ATOM 2907 N N . ASP A 1 377 ? -76.548 8.193 131.572 1.00 58.19 377 ASP A N 1
ATOM 2908 C CA . ASP A 1 377 ? -76.725 9.644 131.683 1.00 58.19 377 ASP A CA 1
ATOM 2909 C C . ASP A 1 377 ? -78.154 10.139 131.359 1.00 58.19 377 ASP A C 1
ATOM 2911 O O . ASP A 1 377 ? -78.427 11.339 131.429 1.00 58.19 377 ASP A O 1
ATOM 2915 N N . GLY A 1 378 ? -79.093 9.237 131.053 1.00 59.91 378 GLY A N 1
ATOM 2916 C CA . GLY A 1 378 ? -80.518 9.545 130.894 1.00 59.91 378 GLY A CA 1
ATOM 2917 C C . GLY A 1 378 ? -80.896 10.260 129.591 1.00 59.91 378 GLY A C 1
ATOM 2918 O O . GLY A 1 378 ? -82.069 10.588 129.406 1.00 59.91 378 GLY A O 1
ATOM 2919 N N . LEU A 1 379 ? -79.950 10.466 128.671 1.00 55.72 379 LEU A N 1
ATOM 2920 C CA . LEU A 1 379 ? -80.215 11.009 127.339 1.00 55.72 379 LEU A CA 1
ATOM 2921 C C . LEU A 1 379 ? -80.152 9.888 126.287 1.00 55.72 379 LEU A C 1
ATOM 2923 O O . LEU A 1 379 ? -79.259 9.037 126.343 1.00 55.72 379 LEU A O 1
ATOM 2927 N N . PRO A 1 380 ? -81.093 9.843 125.324 1.00 61.59 380 PRO A N 1
ATOM 2928 C CA . PRO A 1 380 ? -80.999 8.894 124.226 1.00 61.59 380 PRO A CA 1
ATOM 2929 C C . PRO A 1 380 ? -79.695 9.126 123.456 1.00 61.59 380 PRO A C 1
ATOM 2931 O O . PRO A 1 380 ? -79.253 10.264 123.270 1.00 61.59 380 PRO A O 1
ATOM 2934 N N . THR A 1 381 ? -79.037 8.045 123.036 1.00 66.19 381 THR A N 1
ATOM 2935 C CA . THR A 1 381 ? -77.728 8.166 122.394 1.00 66.19 381 THR A CA 1
ATOM 2936 C C . THR A 1 381 ? -77.916 8.587 120.946 1.00 66.19 381 THR A C 1
ATOM 2938 O O . THR A 1 381 ? -78.518 7.873 120.143 1.00 66.19 381 THR A O 1
ATOM 2941 N N . LEU A 1 382 ? -77.383 9.756 120.604 1.00 72.81 382 LEU A N 1
ATOM 2942 C CA . LEU A 1 382 ? -77.379 10.229 119.232 1.00 72.81 382 LEU A CA 1
ATOM 2943 C C . LEU A 1 382 ? -76.445 9.339 118.399 1.00 72.81 382 LEU A C 1
ATOM 2945 O O . LEU A 1 382 ? -75.230 9.332 118.613 1.00 72.81 382 LEU A O 1
ATOM 2949 N N . ARG A 1 383 ? -76.993 8.589 117.441 1.00 73.94 383 ARG A N 1
ATOM 2950 C CA . ARG A 1 383 ? -76.215 7.786 116.494 1.00 73.94 383 ARG A CA 1
ATOM 2951 C C . ARG A 1 383 ? -76.253 8.412 115.114 1.00 73.94 383 ARG A C 1
ATOM 2953 O O . ARG A 1 383 ? -77.310 8.731 114.576 1.00 73.94 383 ARG A O 1
ATOM 2960 N N . GLN A 1 384 ? -75.073 8.550 114.520 1.00 77.88 384 GLN A N 1
ATOM 2961 C CA . GLN A 1 384 ? -74.954 8.922 113.119 1.00 77.88 384 GLN A CA 1
ATOM 2962 C C . GLN A 1 384 ? -75.280 7.717 112.244 1.00 77.88 384 GLN A C 1
ATOM 2964 O O . GLN A 1 384 ? -74.644 6.665 112.330 1.00 77.88 384 GLN A O 1
ATOM 2969 N N . HIS A 1 385 ? -76.242 7.901 111.355 1.00 81.06 385 HIS A N 1
ATOM 2970 C CA . HIS A 1 385 ? -76.594 6.948 110.325 1.00 81.06 385 HIS A CA 1
ATOM 2971 C C . HIS A 1 385 ? -76.058 7.438 108.981 1.00 81.06 385 HIS A C 1
ATOM 2973 O O . HIS A 1 385 ? -76.208 8.602 108.609 1.00 81.06 385 HIS A O 1
ATOM 2979 N N . LYS A 1 386 ? -75.434 6.523 108.235 1.00 84.44 386 LYS A N 1
ATOM 2980 C CA . LYS A 1 386 ? -75.010 6.722 106.847 1.00 84.44 386 LYS A CA 1
ATOM 2981 C C . LYS A 1 386 ? -75.857 5.811 105.972 1.00 84.44 386 LYS A C 1
ATOM 2983 O O . LYS A 1 386 ? -75.795 4.593 106.118 1.00 84.44 386 LYS A O 1
ATOM 2988 N N . THR A 1 387 ? -76.615 6.397 105.056 1.00 84.81 387 THR A N 1
ATOM 2989 C CA . THR A 1 387 ? -77.382 5.646 104.059 1.00 84.81 387 THR A CA 1
ATOM 2990 C C . THR A 1 387 ? -76.846 5.969 102.675 1.00 84.81 387 THR A C 1
ATOM 2992 O O . THR A 1 387 ? -76.824 7.131 102.273 1.00 84.81 387 THR A O 1
ATOM 2995 N N . VAL A 1 388 ? -76.402 4.938 101.955 1.00 85.88 388 VAL A N 1
ATOM 2996 C CA . VAL A 1 388 ? -76.011 5.034 100.544 1.00 85.88 388 VAL A CA 1
ATOM 2997 C C . VAL A 1 388 ? -77.211 4.627 99.703 1.00 85.88 388 VAL A C 1
ATOM 2999 O O . VAL A 1 388 ? -77.775 3.555 99.915 1.00 85.88 388 VAL A O 1
ATOM 3002 N N . PHE A 1 389 ? -77.601 5.468 98.755 1.00 87.31 389 PHE A N 1
ATOM 3003 C CA . PHE A 1 389 ? -78.671 5.174 97.810 1.00 87.31 389 PHE A CA 1
ATOM 3004 C C . PHE A 1 389 ? -78.152 5.405 96.400 1.00 87.31 389 PHE A C 1
ATOM 3006 O O . PHE A 1 389 ? -77.401 6.339 96.134 1.00 87.31 389 PHE A O 1
ATOM 3013 N N . SER A 1 390 ? -78.529 4.517 95.494 1.00 88.88 390 SER A N 1
ATOM 3014 C CA . SER A 1 390 ? -78.015 4.509 94.133 1.00 88.88 390 SER A CA 1
ATOM 3015 C C . SER A 1 390 ? -79.134 4.318 93.141 1.00 88.88 390 SER A C 1
ATOM 3017 O O . SER A 1 390 ? -80.077 3.573 93.416 1.00 88.88 390 SER A O 1
ATOM 3019 N N . LYS A 1 391 ? -78.984 4.915 91.964 1.00 90.38 391 LYS A N 1
ATOM 3020 C CA . LYS A 1 391 ? -79.898 4.712 90.848 1.00 90.38 391 LYS A CA 1
ATOM 3021 C C . LYS A 1 391 ? -79.131 4.244 89.621 1.00 90.38 391 LYS A C 1
ATOM 3023 O O . LYS A 1 391 ? -77.996 4.658 89.399 1.00 90.38 391 LYS A O 1
ATOM 3028 N N . GLN A 1 392 ? -79.742 3.328 88.878 1.00 89.56 392 GLN A N 1
ATOM 3029 C CA . GLN A 1 392 ? -79.148 2.717 87.694 1.00 89.56 392 GLN A CA 1
ATOM 3030 C C . GLN A 1 392 ? -79.023 3.738 86.559 1.00 89.56 392 GLN A C 1
ATOM 3032 O O . GLN A 1 392 ? -79.921 4.560 86.361 1.00 89.56 392 GLN A O 1
ATOM 3037 N N . ILE A 1 393 ? -77.931 3.650 85.807 1.00 87.81 393 ILE A N 1
ATOM 3038 C CA . ILE A 1 393 ? -77.696 4.362 84.554 1.00 87.81 393 ILE A CA 1
ATOM 3039 C C . ILE A 1 393 ? -77.181 3.349 83.528 1.00 87.81 393 ILE A C 1
ATOM 3041 O O . ILE A 1 393 ? -76.282 2.568 83.810 1.00 87.81 393 ILE A O 1
ATOM 3045 N N . ASN A 1 394 ? -77.777 3.313 82.343 1.00 87.75 394 ASN A N 1
ATOM 3046 C CA . ASN A 1 394 ? -77.458 2.307 81.335 1.00 87.75 394 ASN A CA 1
ATOM 3047 C C . ASN A 1 394 ? -76.371 2.813 80.381 1.00 87.75 394 ASN A C 1
ATOM 3049 O O . ASN A 1 394 ? -76.452 3.936 79.876 1.00 87.75 394 ASN A O 1
ATOM 3053 N N . LYS A 1 395 ? -75.402 1.958 80.052 1.00 80.44 395 LYS A N 1
ATOM 3054 C CA . LYS A 1 395 ? -74.439 2.236 78.983 1.00 80.44 395 LYS A CA 1
ATOM 3055 C C . LYS A 1 395 ? -75.115 2.028 77.625 1.00 80.44 395 LYS A C 1
ATOM 3057 O O . LYS A 1 395 ? -75.503 0.911 77.279 1.00 80.44 395 LYS A O 1
ATOM 3062 N N . GLY A 1 396 ? -75.320 3.117 76.887 1.00 74.69 396 GLY A N 1
ATOM 3063 C CA . GLY A 1 396 ? -75.819 3.068 75.511 1.00 74.69 396 GLY A CA 1
ATOM 3064 C C . GLY A 1 396 ? -74.776 2.418 74.603 1.00 74.69 396 GLY A C 1
ATOM 3065 O O . GLY A 1 396 ? -73.586 2.659 74.793 1.00 74.69 396 GLY A O 1
ATOM 3066 N N . LYS A 1 397 ? -75.218 1.562 73.674 1.00 64.06 397 LYS A N 1
ATOM 3067 C CA . LYS A 1 397 ? -74.332 0.922 72.689 1.00 64.06 397 LYS A CA 1
ATOM 3068 C C . LYS A 1 397 ? -73.694 1.924 71.742 1.00 64.06 397 LYS A C 1
ATOM 3070 O O . LYS A 1 397 ? -74.399 2.888 71.369 1.00 64.06 397 LYS A O 1
#

Foldseek 3Di:
DPDVVVVVVVVVVVVVVVVVVVVVVVVVVVVVVVVVVVVVVVVVVVVVVVVVVVVVVVVVVVVVVVVVVVVVVVVVVVVVVVVVVVVVVVVVVVVVVVVVVVVVVVVVVVVVVVVVVVVVVVVVVVVVVVVVVVVVVVVVVVVVVVVVVVVVVVVVVVVVVVVVVVVVVVVVVVVVVVVVVVVVVVVVVVVVVVVVVVVVVVVV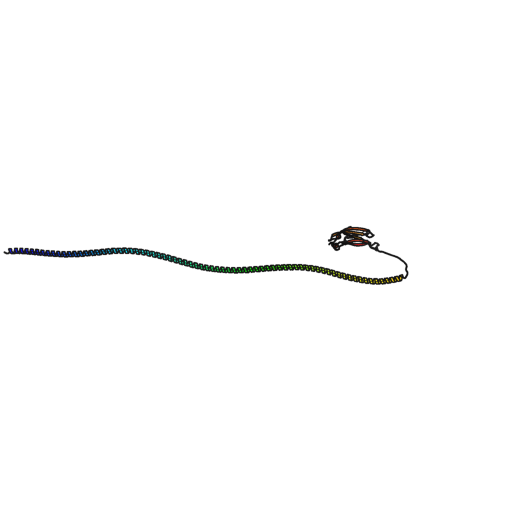VVVVVVVVVVVVVVVVVVVVVVVVVVVVVVVVVVVVVVVVVVVVVVVVVVVVVVVVVVVVVPDDDDDDDDYDDDDDDDDKDKDKDWPAQEDQAWFKIKMKIKIFQQDPAKLQFFWWKAFLVRHTPVVQDGGTAGHGGMTMDIDMDTQHPVCQVVQKGKMKIKGWDQDDADDPVRDRDTDIDIDIDMDGHYNDD

Radius of gyration: 117.11 Å; Cα contacts (8 Å, |Δi|>4): 261; chains: 1; bounding box: 231×60×316 Å